Protein 5B5R (pdb70)

Structure (mmCIF, N/CA/C/O backbone):
data_5B5R
#
_entry.id   5B5R
#
_cell.length_a   43.453
_cell.length_b   103.414
_cell.length_c   49.625
_cell.angle_alpha   90.00
_cell.angle_beta   110.57
_cell.angle_gamma   90.00
#
_symmetry.space_group_name_H-M   'P 1 21 1'
#
loop_
_entity.id
_entity.type
_entity.pdbx_description
1 polymer Gasdermin-A3
2 water water
#
loop_
_atom_site.group_PDB
_atom_site.id
_atom_site.type_symbol
_atom_site.label_atom_id
_atom_site.label_alt_id
_atom_site.label_comp_id
_atom_site.label_asym_id
_atom_site.label_entity_id
_atom_site.label_seq_id
_atom_site.pdbx_PDB_ins_code
_atom_site.Cartn_x
_atom_site.Cartn_y
_atom_site.Cartn_z
_atom_site.occupancy
_atom_site.B_iso_or_equiv
_atom_site.auth_seq_id
_atom_site.auth_comp_id
_atom_site.auth_asym_id
_atom_site.auth_atom_id
_atom_site.pdbx_PDB_model_num
ATOM 1 N N . PRO A 1 4 ? 8.174 9.036 4.573 1.00 46.19 0 PRO A N 1
ATOM 2 C CA . PRO A 1 4 ? 9.384 9.438 3.847 1.00 47.61 0 PRO A CA 1
ATOM 3 C C . PRO A 1 4 ? 9.538 8.692 2.527 1.00 55.81 0 PRO A C 1
ATOM 4 O O . PRO A 1 4 ? 9.750 7.477 2.536 1.00 52.98 0 PRO A O 1
ATOM 16 N N . PRO A 1 6 ? 11.760 8.089 -0.776 1.00 37.47 2 PRO A N 1
ATOM 17 C CA . PRO A 1 6 ? 13.130 8.194 -1.295 1.00 36.49 2 PRO A CA 1
ATOM 18 C C . PRO A 1 6 ? 13.280 9.151 -2.482 1.00 28.52 2 PRO A C 1
ATOM 19 O O . PRO A 1 6 ? 14.014 10.142 -2.381 1.00 26.98 2 PRO A O 1
ATOM 23 N N . VAL A 1 7 ? 12.589 8.863 -3.583 1.00 22.37 3 VAL A N 1
ATOM 24 C CA . VAL A 1 7 ? 12.763 9.626 -4.819 1.00 22.00 3 VAL A CA 1
ATOM 25 C C . VAL A 1 7 ? 12.273 11.082 -4.681 1.00 17.14 3 VAL A C 1
ATOM 26 O O . VAL A 1 7 ? 12.926 12.020 -5.163 1.00 17.90 3 VAL A O 1
ATOM 30 N N . PHE A 1 8 ? 11.136 11.266 -4.012 1.00 19.45 4 PHE A N 1
ATOM 31 C CA . PHE A 1 8 ? 10.584 12.601 -3.787 1.00 16.19 4 PHE A CA 1
ATOM 32 C C . PHE A 1 8 ? 11.551 13.451 -2.962 1.00 18.23 4 PHE A C 1
ATOM 33 O O . PHE A 1 8 ? 11.823 14.611 -3.306 1.00 14.80 4 PHE A O 1
ATOM 41 N N . GLU A 1 9 ? 12.080 12.867 -1.887 1.00 15.82 5 GLU A N 1
ATOM 42 C CA . GLU A 1 9 ? 13.051 13.559 -1.045 1.00 16.97 5 GLU A CA 1
ATOM 43 C C . GLU A 1 9 ? 14.319 13.892 -1.824 1.00 13.06 5 GLU A C 1
ATOM 44 O O . GLU A 1 9 ? 14.896 14.973 -1.653 1.00 13.58 5 GLU A O 1
ATOM 50 N N . ASP A 1 10 ? 14.756 12.969 -2.680 1.00 12.46 6 ASP A N 1
ATOM 51 C CA . ASP A 1 10 ? 15.911 13.252 -3.530 1.00 13.78 6 ASP A CA 1
ATOM 52 C C . ASP A 1 10 ? 15.658 14.496 -4.383 1.00 10.80 6 ASP A C 1
ATOM 53 O O . ASP A 1 10 ? 16.483 15.446 -4.421 1.00 8.87 6 ASP A O 1
ATOM 58 N N . VAL A 1 11 ? 14.501 14.496 -5.045 1.00 7.31 7 VAL A N 1
ATOM 59 C CA . VAL A 1 11 ? 14.137 15.622 -5.906 1.00 11.06 7 VAL A CA 1
ATOM 60 C C . VAL A 1 11 ? 14.093 16.941 -5.138 1.00 7.43 7 VAL A C 1
ATOM 61 O O . VAL A 1 11 ? 14.669 17.937 -5.580 1.00 10.12 7 VAL A O 1
ATOM 65 N N . THR A 1 12 ? 13.418 16.956 -3.992 1.00 9.95 8 THR A N 1
ATOM 66 C CA . THR A 1 12 ? 13.210 18.219 -3.291 1.00 9.23 8 THR A CA 1
ATOM 67 C C . THR A 1 12 ? 14.488 18.736 -2.636 1.00 8.47 8 THR A C 1
ATOM 68 O O . THR A 1 12 ? 14.709 19.947 -2.588 1.00 6.40 8 THR A O 1
ATOM 72 N N . ARG A 1 13 ? 15.328 17.834 -2.127 1.00 7.91 9 ARG A N 1
ATOM 73 C CA . ARG A 1 13 ? 16.621 18.270 -1.584 1.00 12.29 9 ARG A CA 1
ATOM 74 C C . ARG A 1 13 ? 17.525 18.854 -2.671 1.00 10.14 9 ARG A C 1
ATOM 75 O O . ARG A 1 13 ? 18.187 19.903 -2.461 1.00 9.26 9 ARG A O 1
ATOM 83 N N . ALA A 1 14 ? 17.547 18.194 -3.832 1.00 6.84 10 ALA A N 1
ATOM 84 C CA . ALA A 1 14 ? 18.336 18.724 -4.948 1.00 7.22 10 ALA A CA 1
ATOM 85 C C . ALA A 1 14 ? 17.808 20.101 -5.373 1.00 10.89 10 ALA A C 1
ATOM 86 O O . ALA A 1 14 ? 18.574 21.058 -5.595 1.00 9.48 10 ALA A O 1
ATOM 88 N N . LEU A 1 15 ? 16.484 20.188 -5.450 1.00 8.19 11 LEU A N 1
ATOM 89 C CA . LEU A 1 15 ? 15.773 21.409 -5.802 1.00 10.80 11 LEU A CA 1
ATOM 90 C C . LEU A 1 15 ? 16.135 22.559 -4.871 1.00 11.52 11 LEU A C 1
ATOM 91 O O . LEU A 1 15 ? 16.375 23.686 -5.314 1.00 11.21 11 LEU A O 1
ATOM 96 N N . VAL A 1 16 ? 16.167 22.272 -3.576 1.00 4.58 12 VAL A N 1
ATOM 97 C CA . VAL A 1 16 ? 16.480 23.305 -2.610 1.00 9.11 12 VAL A CA 1
ATOM 98 C C . VAL A 1 16 ? 17.926 23.744 -2.756 1.00 12.56 12 VAL A C 1
ATOM 99 O O . VAL A 1 16 ? 18.221 24.944 -2.696 1.00 14.14 12 VAL A O 1
ATOM 103 N N . ARG A 1 17 ? 18.822 22.781 -2.962 1.00 12.45 13 ARG A N 1
ATOM 104 C CA . ARG A 1 17 ? 20.220 23.133 -3.186 1.00 14.01 13 ARG A CA 1
ATOM 105 C C . ARG A 1 17 ? 20.367 24.072 -4.379 1.00 17.61 13 ARG A C 1
ATOM 106 O O . ARG A 1 17 ? 21.136 25.030 -4.327 1.00 18.13 13 ARG A O 1
ATOM 114 N N . GLU A 1 18 ? 19.626 23.808 -5.451 1.00 14.74 14 GLU A N 1
ATOM 115 C CA . GLU A 1 18 ? 19.743 24.654 -6.638 1.00 15.77 14 GLU A CA 1
ATOM 116 C C . GLU A 1 18 ? 19.108 26.039 -6.455 1.00 19.17 14 GLU A C 1
ATOM 117 O O . GLU A 1 18 ? 19.718 27.052 -6.802 1.00 17.97 14 GLU A O 1
ATOM 123 N N . LEU A 1 19 ? 17.894 26.079 -5.907 1.00 12.65 15 LEU A N 1
ATOM 124 C CA . LEU A 1 19 ? 17.116 27.317 -5.835 1.00 12.65 15 LEU A CA 1
ATOM 125 C C . LEU A 1 19 ? 17.581 28.295 -4.762 1.00 22.18 15 LEU A C 1
ATOM 126 O O . LEU A 1 19 ? 17.510 29.508 -4.945 1.00 15.79 15 LEU A O 1
ATOM 131 N N . ASN A 1 20 ? 18.017 27.762 -3.627 1.00 15.87 16 ASN A N 1
ATOM 132 C CA . ASN A 1 20 ? 18.385 28.594 -2.491 1.00 15.79 16 ASN A CA 1
ATOM 133 C C . ASN A 1 20 ? 19.652 28.064 -1.845 1.00 19.20 16 ASN A C 1
ATOM 134 O O . ASN A 1 20 ? 19.615 27.559 -0.719 1.00 20.57 16 ASN A O 1
ATOM 139 N N . PRO A 1 21 ? 20.785 28.165 -2.562 1.00 28.63 17 PRO A N 1
ATOM 140 C CA . PRO A 1 21 ? 22.029 27.569 -2.067 1.00 23.93 17 PRO A CA 1
ATOM 141 C C . PRO A 1 21 ? 22.492 28.245 -0.777 1.00 39.36 17 PRO A C 1
ATOM 142 O O . PRO A 1 21 ? 22.554 29.476 -0.709 1.00 36.16 17 PRO A O 1
ATOM 146 N N . ARG A 1 22 ? 22.790 27.428 0.232 1.00 35.80 18 ARG A N 1
ATOM 147 C CA . ARG A 1 22 ? 23.144 27.893 1.573 1.00 49.41 18 ARG A CA 1
ATOM 148 C C . ARG A 1 22 ? 22.077 28.825 2.150 1.00 41.06 18 ARG A C 1
ATOM 149 O O . ARG A 1 22 ? 22.390 29.832 2.784 1.00 56.30 18 ARG A O 1
ATOM 157 N N . GLY A 1 23 ? 20.815 28.478 1.922 1.00 34.80 19 GLY A N 1
ATOM 158 C CA . GLY A 1 23 ? 19.704 29.239 2.463 1.00 31.43 19 GLY A CA 1
ATOM 159 C C . GLY A 1 23 ? 18.901 28.398 3.436 1.00 34.58 19 GLY A C 1
ATOM 160 O O . GLY A 1 23 ? 19.287 27.273 3.748 1.00 29.47 19 GLY A O 1
ATOM 161 N N . ASP A 1 24 ? 17.779 28.936 3.909 1.00 24.77 20 ASP A N 1
ATOM 162 C CA . ASP A 1 24 ? 16.952 28.237 4.890 1.00 26.72 20 ASP A CA 1
ATOM 163 C C . ASP A 1 24 ? 15.670 27.643 4.291 1.00 26.26 20 ASP A C 1
ATOM 164 O O . ASP A 1 24 ? 14.756 27.263 5.022 1.00 29.27 20 ASP A O 1
ATOM 169 N N . LEU A 1 25 ? 15.610 27.556 2.965 1.00 15.23 21 LEU A N 1
ATOM 170 C CA . LEU A 1 25 ? 14.477 26.934 2.289 1.00 12.27 21 LEU A CA 1
ATOM 171 C C . LEU A 1 25 ? 14.394 25.451 2.659 1.00 7.32 21 LEU A C 1
ATOM 172 O O . LEU A 1 25 ? 15.364 24.712 2.509 1.00 13.98 21 LEU A O 1
ATOM 177 N N . THR A 1 26 ? 13.243 25.025 3.161 1.00 5.78 22 THR A N 1
ATOM 178 C CA . THR A 1 26 ? 13.076 23.653 3.648 1.00 7.18 22 THR A CA 1
ATOM 179 C C . THR A 1 26 ? 12.543 22.719 2.568 1.00 7.89 22 THR A C 1
ATOM 180 O O . THR A 1 26 ? 11.467 22.948 2.023 1.00 8.32 22 THR A O 1
ATOM 184 N N . PRO A 1 27 ? 13.293 21.651 2.262 1.00 10.52 23 PRO A N 1
ATOM 185 C CA . PRO A 1 27 ? 12.775 20.652 1.323 1.00 9.44 23 PRO A CA 1
ATOM 186 C C . PRO A 1 27 ? 11.740 19.758 2.001 1.00 16.41 23 PRO A C 1
ATOM 187 O O . PRO A 1 27 ? 11.904 19.386 3.165 1.00 13.78 23 PRO A O 1
ATOM 191 N N . LEU A 1 28 ? 10.673 19.430 1.286 1.00 10.15 24 LEU A N 1
ATOM 192 C CA . LEU A 1 28 ? 9.644 18.547 1.826 1.00 15.30 24 LEU A CA 1
ATOM 193 C C . LEU A 1 28 ? 10.021 17.093 1.546 1.00 21.76 24 LEU A C 1
ATOM 194 O O . LEU A 1 28 ? 10.308 16.732 0.405 1.00 17.20 24 LEU A O 1
ATOM 199 N N . ASP A 1 29 ? 10.032 16.261 2.583 1.00 22.24 25 ASP A N 1
ATOM 200 C CA . ASP A 1 29 ? 10.535 14.891 2.458 1.00 23.58 25 ASP A CA 1
ATOM 201 C C . ASP A 1 29 ? 9.480 13.907 1.951 1.00 21.62 25 ASP A C 1
ATOM 202 O O . ASP A 1 29 ? 9.810 12.795 1.538 1.00 23.86 25 ASP A O 1
ATOM 207 N N . SER A 1 30 ? 8.216 14.318 1.978 1.00 22.83 26 SER A N 1
ATOM 208 C CA . SER A 1 30 ? 7.119 13.474 1.513 1.00 23.11 26 SER A CA 1
ATOM 209 C C . SER A 1 30 ? 5.944 14.329 1.051 1.00 26.36 26 SER A C 1
ATOM 210 O O . SER A 1 30 ? 5.753 15.437 1.538 1.00 22.20 26 SER A O 1
ATOM 213 N N . LEU A 1 31 ? 5.150 13.819 0.115 1.00 19.17 27 LEU A N 1
ATOM 214 C CA . LEU A 1 31 ? 4.044 14.612 -0.405 1.00 18.83 27 LEU A CA 1
ATOM 215 C C . LEU A 1 31 ? 2.671 14.218 0.153 1.00 21.27 27 LEU A C 1
ATOM 216 O O . LEU A 1 31 ? 1.663 14.791 -0.260 1.00 23.40 27 LEU A O 1
ATOM 221 N N . ILE A 1 32 ? 2.623 13.257 1.076 1.00 18.75 28 ILE A N 1
ATOM 222 C CA . ILE A 1 32 ? 1.335 12.755 1.578 1.00 30.92 28 ILE A CA 1
ATOM 223 C C . ILE A 1 32 ? 0.477 13.846 2.206 1.00 27.95 28 ILE A C 1
ATOM 224 O O . ILE A 1 32 ? -0.751 13.759 2.209 1.00 37.57 28 ILE A O 1
ATOM 229 N N . ASP A 1 33 ? 1.128 14.873 2.734 1.00 23.18 29 ASP A N 1
ATOM 230 C CA . ASP A 1 33 ? 0.419 15.947 3.409 1.00 28.10 29 ASP A CA 1
ATOM 231 C C . ASP A 1 33 ? 0.874 17.328 2.938 1.00 20.01 29 ASP A C 1
ATOM 232 O O . ASP A 1 33 ? 0.913 18.268 3.730 1.00 12.95 29 ASP A O 1
ATOM 237 N N . PHE A 1 34 ? 1.197 17.455 1.652 1.00 17.30 30 PHE A N 1
ATOM 238 C CA . PHE A 1 34 ? 1.842 18.669 1.152 1.00 16.85 30 PHE A CA 1
ATOM 239 C C . PHE A 1 34 ? 0.941 19.889 1.316 1.00 20.45 30 PHE A C 1
ATOM 240 O O . PHE A 1 34 ? 1.427 21.016 1.433 1.00 16.54 30 PHE A O 1
ATOM 248 N N . LYS A 1 35 ? -0.370 19.659 1.347 1.00 15.16 31 LYS A N 1
ATOM 249 C CA . LYS A 1 35 ? -1.331 20.751 1.481 1.00 21.60 31 LYS A CA 1
ATOM 250 C C . LYS A 1 35 ? -1.178 21.487 2.809 1.00 14.85 31 LYS A C 1
ATOM 251 O O . LYS A 1 35 ? -1.611 22.630 2.949 1.00 16.19 31 LYS A O 1
ATOM 257 N N . HIS A 1 36 ? -0.546 20.841 3.779 1.00 12.21 32 HIS A N 1
ATOM 258 C CA . HIS A 1 36 ? -0.323 21.484 5.069 1.00 12.30 32 HIS A CA 1
ATOM 259 C C . HIS A 1 36 ? 1.025 22.202 5.139 1.00 13.04 32 HIS A C 1
ATOM 260 O O . HIS A 1 36 ? 1.482 22.584 6.219 1.00 10.00 32 HIS A O 1
ATOM 267 N N . PHE A 1 37 ? 1.650 22.401 3.983 1.00 12.04 33 PHE A N 1
ATOM 268 C CA . PHE A 1 37 ? 2.887 23.174 3.924 1.00 12.91 33 PHE A CA 1
ATOM 269 C C . PHE A 1 37 ? 2.759 24.293 2.904 1.00 9.02 33 PHE A C 1
ATOM 270 O O . PHE A 1 37 ? 3.753 24.802 2.377 1.00 11.40 33 PHE A O 1
ATOM 278 N N . ARG A 1 38 ? 1.511 24.674 2.649 1.00 8.91 34 ARG A N 1
ATOM 279 C CA . ARG A 1 38 ? 1.178 25.831 1.821 1.00 12.04 34 ARG A CA 1
ATOM 280 C C . ARG A 1 38 ? 1.290 27.120 2.632 1.00 10.27 34 ARG A C 1
ATOM 281 O O . ARG A 1 38 ? 1.312 27.076 3.861 1.00 10.16 34 ARG A O 1
ATOM 289 N N . PRO A 1 39 ? 1.361 28.276 1.949 1.00 8.91 35 PRO A N 1
ATOM 290 C CA . PRO A 1 39 ? 1.412 29.555 2.668 1.00 11.58 35 PRO A CA 1
ATOM 291 C C . PRO A 1 39 ? 0.290 29.729 3.693 1.00 10.74 35 PRO A C 1
ATOM 292 O O . PRO A 1 39 ? -0.821 29.254 3.457 1.00 13.61 35 PRO A O 1
ATOM 296 N N . PHE A 1 40 ? 0.624 30.381 4.808 1.00 6.96 36 PHE A N 1
ATOM 297 C CA . PHE A 1 40 ? -0.239 30.626 5.974 1.00 9.56 36 PHE A CA 1
ATOM 298 C C . PHE A 1 40 ? -0.387 29.424 6.919 1.00 7.81 36 PHE A C 1
ATOM 299 O O . PHE A 1 40 ? -0.823 29.596 8.059 1.00 10.92 36 PHE A O 1
ATOM 307 N N . CYS A 1 41 ? -0.012 28.228 6.466 1.00 10.68 37 CYS A N 1
ATOM 308 C CA . CYS A 1 41 ? -0.047 27.043 7.319 1.00 12.45 37 CYS A CA 1
ATOM 309 C C . CYS A 1 41 ? 0.901 27.200 8.499 1.00 11.70 37 CYS A C 1
ATOM 310 O O . CYS A 1 41 ? 1.976 27.793 8.368 1.00 8.03 37 CYS A O 1
ATOM 313 N N . LEU A 1 42 ? 0.484 26.675 9.648 1.00 7.90 38 LEU A N 1
ATOM 314 C CA . LEU A 1 42 ? 1.312 26.651 10.845 1.00 6.52 38 LEU A CA 1
ATOM 315 C C . LEU A 1 42 ? 2.008 25.305 10.976 1.00 5.26 38 LEU A C 1
ATOM 316 O O . LEU A 1 42 ? 1.374 24.262 10.831 1.00 6.94 38 LEU A O 1
ATOM 321 N N . VAL A 1 43 ? 3.309 25.336 11.248 1.00 6.35 39 VAL A N 1
ATOM 322 C CA . VAL A 1 43 ? 4.082 24.114 11.438 1.00 4.52 39 VAL A CA 1
ATOM 323 C C . VAL A 1 43 ? 4.904 24.186 12.723 1.00 7.37 39 VAL A C 1
ATOM 324 O O . VAL A 1 43 ? 5.211 25.279 13.224 1.00 5.86 39 VAL A O 1
ATOM 328 N N . LEU A 1 44 ? 5.254 23.016 13.254 1.00 6.73 40 LEU A N 1
ATOM 329 C CA . LEU A 1 44 ? 6.070 22.928 14.462 1.00 10.55 40 LEU A CA 1
ATOM 330 C 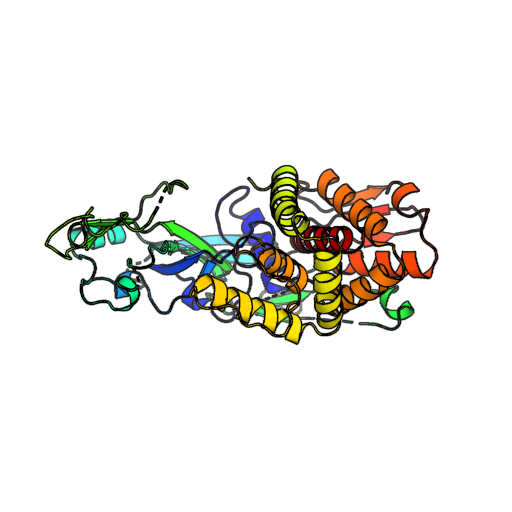C . LEU A 1 44 ? 7.444 22.377 14.110 1.00 11.36 40 LEU A C 1
ATOM 331 O O . LEU A 1 44 ? 7.558 21.562 13.215 1.00 7.17 40 LEU A O 1
ATOM 336 N N . ARG A 1 45 ? 8.486 22.812 14.805 1.00 9.40 41 ARG A N 1
ATOM 337 C CA . ARG A 1 45 ? 9.801 22.216 14.592 1.00 14.27 41 ARG A CA 1
ATOM 338 C C . ARG A 1 45 ? 9.789 20.749 15.018 1.00 13.49 41 ARG A C 1
ATOM 339 O O . ARG A 1 45 ? 9.289 20.405 16.091 1.00 10.42 41 ARG A O 1
ATOM 347 N N . LYS A 1 46 ? 10.327 19.882 14.169 1.00 11.28 42 LYS A N 1
ATOM 348 C CA . LYS A 1 46 ? 10.423 18.462 14.492 1.00 13.20 42 LYS A CA 1
ATOM 349 C C . LYS A 1 46 ? 11.479 18.243 15.572 1.00 11.31 42 LYS A C 1
ATOM 350 O O . LYS A 1 46 ? 12.593 18.757 15.476 1.00 11.10 42 LYS A O 1
ATOM 356 N N . ARG A 1 47 ? 11.123 17.487 16.603 1.00 15.69 43 ARG A N 1
ATOM 357 C CA . ARG A 1 47 ? 12.041 17.232 17.708 1.00 21.47 43 ARG A CA 1
ATOM 358 C C . ARG A 1 47 ? 13.272 16.452 17.240 1.00 16.34 43 ARG A C 1
ATOM 359 O O . ARG A 1 47 ? 13.149 15.443 16.545 1.00 18.16 43 ARG A O 1
ATOM 367 N N . LYS A 1 48 ? 14.450 16.940 17.622 1.00 12.79 44 LYS A N 1
ATOM 368 C CA . LYS A 1 48 ? 15.734 16.324 17.272 1.00 13.57 44 LYS A CA 1
ATOM 369 C C . LYS A 1 48 ? 15.944 16.247 15.766 1.00 19.22 44 LYS A C 1
ATOM 370 O O . LYS A 1 48 ? 16.639 15.359 15.281 1.00 18.47 44 LYS A O 1
ATOM 376 N N . SER A 1 49 ? 15.356 17.184 15.032 1.00 17.05 45 SER A N 1
ATOM 377 C CA . SER A 1 49 ? 15.513 17.212 13.588 1.00 17.82 45 SER A CA 1
ATOM 378 C C . SER A 1 49 ? 16.866 17.799 13.215 1.00 20.16 45 SER A C 1
ATOM 379 O O . SER A 1 49 ? 17.532 18.444 14.026 1.00 14.38 45 SER A O 1
ATOM 382 N N . THR A 1 50 ? 17.257 17.584 11.969 1.00 11.84 46 THR A N 1
ATOM 383 C CA . THR A 1 50 ? 18.561 18.005 11.505 1.00 10.08 46 THR A CA 1
ATOM 384 C C . THR A 1 50 ? 18.470 18.501 10.070 1.00 10.06 46 THR A C 1
ATOM 385 O O . THR A 1 50 ? 17.583 18.089 9.318 1.00 9.91 46 THR A O 1
ATOM 389 N N . LEU A 1 51 ? 19.398 19.370 9.690 1.00 6.14 47 LEU A N 1
ATOM 390 C CA . LEU A 1 51 ? 19.456 19.886 8.331 1.00 10.56 47 LEU A CA 1
ATOM 391 C C . LEU A 1 51 ? 19.915 18.827 7.345 1.00 14.03 47 LEU A C 1
ATOM 392 O O . LEU A 1 51 ? 19.677 18.947 6.146 1.00 11.15 47 LEU A O 1
ATOM 397 N N . PHE A 1 52 ? 20.572 17.789 7.854 1.00 10.39 48 PHE A N 1
ATOM 398 C CA . PHE A 1 52 ? 21.343 16.891 6.996 1.00 12.53 48 PHE A CA 1
ATOM 399 C C . PHE A 1 52 ? 20.547 15.701 6.447 1.00 12.70 48 PHE A C 1
ATOM 400 O O . PHE A 1 52 ? 21.009 15.015 5.537 1.00 12.25 48 PHE A O 1
ATOM 408 N N . TRP A 1 53 ? 19.359 15.466 6.998 1.00 9.00 49 TRP A N 1
ATOM 409 C CA . TRP A 1 53 ? 18.418 14.488 6.453 1.00 11.37 49 TRP A CA 1
ATOM 410 C C . TRP A 1 53 ? 17.054 14.692 7.098 1.00 13.89 49 TRP A C 1
ATOM 411 O O . TRP A 1 53 ? 16.954 15.298 8.165 1.00 8.71 49 TRP A O 1
ATOM 422 N N . GLY A 1 54 ? 16.012 14.181 6.442 1.00 12.02 50 GLY A N 1
ATOM 423 C CA . GLY A 1 54 ? 14.693 14.083 7.036 1.00 14.49 50 GLY A CA 1
ATOM 424 C C . GLY A 1 54 ? 13.898 15.373 7.072 1.00 16.31 50 GLY A C 1
ATOM 425 O O . G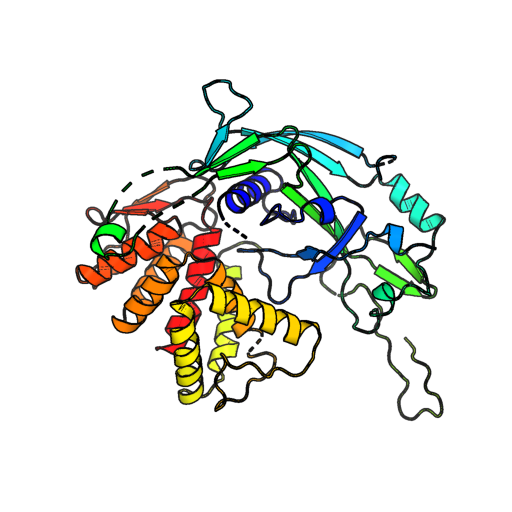LY A 1 54 ? 14.302 16.396 6.511 1.00 9.56 50 GLY A O 1
ATOM 426 N N . ALA A 1 55 ? 12.753 15.314 7.742 1.00 13.90 51 ALA A N 1
ATOM 427 C CA . ALA A 1 55 ? 11.879 16.470 7.881 1.00 16.25 51 ALA A CA 1
ATOM 428 C C . ALA A 1 55 ? 12.425 17.448 8.910 1.00 14.02 51 ALA A C 1
ATOM 429 O O . ALA A 1 55 ? 13.126 17.056 9.842 1.00 14.60 51 ALA A O 1
ATOM 431 N N . ARG A 1 56 ? 12.092 18.722 8.746 1.00 8.83 52 ARG A N 1
ATOM 432 C CA A ARG A 1 56 ? 12.555 19.759 9.658 0.50 12.19 52 ARG A CA 1
ATOM 433 C CA B ARG A 1 56 ? 12.555 19.751 9.671 0.50 12.18 52 ARG A CA 1
ATOM 434 C C . ARG A 1 56 ? 11.388 20.346 10.449 1.00 12.25 52 ARG A C 1
ATOM 435 O O . ARG A 1 56 ? 11.561 20.839 11.566 1.00 11.47 52 ARG A O 1
ATOM 450 N N . TYR A 1 57 ? 10.201 20.294 9.850 1.00 9.87 53 TYR A N 1
ATOM 451 C CA . TYR A 1 57 ? 8.979 20.761 10.492 1.00 9.32 53 TYR A CA 1
ATOM 452 C C . TYR A 1 57 ? 7.879 19.729 10.278 1.00 9.02 53 TYR A C 1
ATOM 453 O O . TYR A 1 57 ? 7.953 18.919 9.352 1.00 11.12 53 TYR A O 1
ATOM 462 N N . VAL A 1 58 ? 6.874 19.758 11.151 1.00 9.94 54 VAL A N 1
ATOM 463 C CA . VAL A 1 58 ? 5.730 18.858 11.076 1.00 11.62 54 VAL A CA 1
ATOM 464 C C . VAL A 1 58 ? 4.435 19.664 11.008 1.00 12.17 54 VAL A C 1
ATOM 465 O O . VAL A 1 58 ? 4.360 20.805 11.488 1.00 11.68 54 VAL A O 1
ATOM 469 N N . ARG A 1 59 ? 3.423 19.056 10.398 1.00 10.17 55 ARG A N 1
ATOM 470 C CA . ARG A 1 59 ? 2.151 19.713 10.134 1.00 11.17 55 ARG A CA 1
ATOM 471 C C . ARG A 1 59 ? 1.350 19.962 11.401 1.00 12.66 55 ARG A C 1
ATOM 472 O O . ARG A 1 59 ? 1.575 19.326 12.434 1.00 12.67 55 ARG A O 1
ATOM 480 N N . THR A 1 60 ? 0.425 20.909 11.310 1.00 10.30 56 THR A N 1
ATOM 481 C CA . THR A 1 60 ? -0.638 21.070 12.294 1.00 14.86 56 THR A CA 1
ATOM 482 C C . THR A 1 60 ? -1.959 21.143 11.531 1.00 19.40 56 THR A C 1
ATOM 483 O O . THR A 1 60 ? -1.967 21.158 10.301 1.00 19.35 56 THR A O 1
ATOM 487 N N . ASP A 1 61 ? -3.072 21.195 12.254 1.00 14.47 57 ASP A N 1
ATOM 488 C CA . ASP A 1 61 ? -4.372 21.277 11.613 1.00 22.73 57 ASP A CA 1
ATOM 489 C C . ASP A 1 61 ? -4.762 22.718 11.292 1.00 21.45 57 ASP A C 1
ATOM 490 O O . ASP A 1 61 ? -5.846 22.963 10.771 1.00 19.37 57 ASP A O 1
ATOM 495 N N . TYR A 1 62 ? -3.878 23.667 11.587 1.00 15.18 58 TYR A N 1
ATOM 496 C CA . TYR A 1 62 ? -4.259 25.074 11.523 1.00 18.56 58 TYR A CA 1
ATOM 497 C C . TYR A 1 62 ? -3.385 25.958 10.636 1.00 16.41 58 TYR A C 1
ATOM 498 O O . TYR A 1 62 ? -2.204 25.691 10.426 1.00 12.10 58 TYR A O 1
ATOM 507 N N . THR A 1 63 ? -4.003 27.017 10.120 1.00 17.16 59 THR A N 1
ATOM 508 C CA . THR A 1 63 ? -3.291 28.098 9.454 1.00 19.14 59 THR A CA 1
ATOM 509 C C . THR A 1 63 ? -3.258 29.314 10.370 1.00 16.91 59 THR A C 1
ATOM 510 O O . THR A 1 63 ? -3.914 29.327 11.418 1.00 13.86 59 THR A O 1
ATOM 514 N N . LEU A 1 64 ? -2.504 30.336 9.975 1.00 14.18 60 LEU A N 1
ATOM 515 C CA . LEU A 1 64 ? -2.471 31.592 10.720 1.00 14.41 60 LEU A CA 1
ATOM 516 C C . LEU A 1 64 ? -3.880 32.177 10.836 1.00 15.07 60 LEU A C 1
ATOM 517 O O . LEU A 1 64 ? -4.291 32.656 11.898 1.00 16.47 60 LEU A O 1
ATOM 522 N N . LEU A 1 65 ? -4.620 32.103 9.735 1.00 17.83 61 LEU A N 1
ATOM 523 C CA . LEU A 1 65 ? -5.962 32.669 9.653 1.00 24.89 61 LEU A CA 1
ATOM 524 C C . LEU A 1 65 ? -6.917 32.023 10.653 1.00 24.13 61 LEU A C 1
ATOM 525 O O . LEU A 1 65 ? -7.838 32.672 11.144 1.00 23.65 61 LEU A O 1
ATOM 530 N N . ASP A 1 66 ? -6.689 30.748 10.957 1.00 21.72 62 ASP A N 1
ATOM 531 C CA . ASP A 1 66 ? -7.507 30.030 11.930 1.00 18.80 62 ASP A CA 1
ATOM 532 C C . ASP A 1 66 ? -7.351 30.610 13.333 1.00 19.51 62 ASP A C 1
ATOM 533 O O . ASP A 1 66 ? -8.235 30.451 14.177 1.00 26.26 62 ASP A O 1
ATOM 538 N N . LEU A 1 67 ? -6.229 31.281 13.583 1.00 19.39 63 LEU A N 1
ATOM 539 C CA . LEU A 1 67 ? -5.932 31.808 14.919 1.00 21.68 63 LEU A CA 1
ATOM 540 C C . LEU A 1 67 ? -6.489 33.209 15.157 1.00 24.52 63 LEU A C 1
ATOM 541 O O . LEU A 1 67 ? -6.454 33.717 16.279 1.00 23.44 63 LEU A O 1
ATOM 546 N N . LEU A 1 68 ? -6.980 33.841 14.100 1.00 21.89 64 LEU A N 1
ATOM 547 C CA . LEU A 1 68 ? -7.386 35.238 14.187 1.00 28.37 64 LEU A CA 1
ATOM 548 C C . LEU A 1 68 ? -8.830 35.385 14.658 1.00 36.08 64 LEU A C 1
ATOM 549 O O . LEU A 1 68 ? -9.659 34.500 14.439 1.00 31.30 64 LEU A O 1
ATOM 554 N N . GLU A 1 69 ? -9.123 36.504 15.313 1.00 37.29 65 GLU A N 1
ATOM 555 C CA . GLU A 1 69 ? -10.487 36.806 15.736 1.00 39.11 65 GLU A CA 1
ATOM 556 C C . GLU A 1 69 ? -11.375 37.100 14.534 1.00 27.26 65 GLU A C 1
ATOM 557 O O . GLU A 1 69 ? -10.884 37.424 13.452 1.00 40.48 65 GLU A O 1
ATOM 563 N N . PHE A 1 85 ? -5.799 32.445 1.789 1.00 55.19 81 PHE A N 1
ATOM 564 C CA . PHE A 1 85 ? -6.108 31.986 0.439 1.00 69.93 81 PHE A CA 1
ATOM 565 C C . PHE A 1 85 ? -5.518 32.894 -0.648 1.00 73.31 81 PHE A C 1
ATOM 566 O O . PHE A 1 85 ? -4.547 33.618 -0.413 1.00 59.57 81 PHE A O 1
ATOM 574 N N . LYS A 1 86 ? -6.126 32.858 -1.830 1.00 74.85 82 LYS A N 1
ATOM 575 C CA . LYS A 1 86 ? -5.520 33.398 -3.050 1.00 65.19 82 LYS A CA 1
ATOM 576 C C . LYS A 1 86 ? -5.285 34.910 -3.058 1.00 60.79 82 LYS A C 1
ATOM 577 O O . LYS A 1 86 ? -4.191 35.365 -3.393 1.00 49.04 82 LYS A O 1
ATOM 583 N N . ASN A 1 87 ? -6.307 35.683 -2.698 1.00 69.35 83 ASN A N 1
ATOM 584 C CA . ASN A 1 87 ? -6.247 37.147 -2.783 1.00 66.28 83 ASN A CA 1
ATOM 585 C C . ASN A 1 87 ? -5.090 37.783 -2.001 1.00 64.47 83 ASN A C 1
ATOM 586 O O . ASN A 1 87 ? -4.776 38.964 -2.186 1.00 38.80 83 ASN A O 1
ATOM 599 N N . LEU A 1 89 ? -1.972 36.209 -1.858 1.00 22.45 85 LEU A N 1
ATOM 600 C CA . LEU A 1 89 ? -0.756 35.544 -2.309 1.00 20.19 85 LEU A CA 1
ATOM 601 C C . LEU A 1 89 ? -0.260 36.084 -3.649 1.00 22.38 85 LEU A C 1
ATOM 602 O O . LEU A 1 89 ? -1.052 36.409 -4.532 1.00 28.50 85 LEU A O 1
ATOM 607 N N . ASP A 1 90 ? 1.060 36.178 -3.777 1.00 17.10 86 ASP A N 1
ATOM 608 C CA . ASP A 1 90 ? 1.715 36.515 -5.030 1.00 17.98 86 ASP A CA 1
ATOM 609 C C . ASP A 1 90 ? 2.255 35.249 -5.676 1.00 21.80 86 ASP A C 1
ATOM 610 O O . ASP A 1 90 ? 2.862 34.408 -5.002 1.00 16.85 86 ASP A O 1
ATOM 615 N N . VAL A 1 91 ? 2.031 35.116 -6.978 1.00 22.30 87 VAL A N 1
ATOM 616 C CA . VAL A 1 91 ? 2.543 33.982 -7.736 1.00 15.93 87 VAL A CA 1
ATOM 617 C C . VAL A 1 91 ? 3.641 34.441 -8.672 1.00 26.51 87 VAL A C 1
ATOM 618 O O . VAL A 1 91 ? 3.444 35.368 -9.455 1.00 30.32 87 VAL A O 1
ATOM 622 N N . GLN A 1 92 ? 4.798 33.792 -8.594 1.00 23.68 88 GLN A N 1
ATOM 623 C CA . GLN A 1 92 ? 5.894 34.109 -9.499 1.00 29.31 88 GLN A CA 1
ATOM 624 C C . GLN A 1 92 ? 6.456 32.832 -10.113 1.00 32.59 88 GLN A C 1
ATOM 625 O O . GLN A 1 92 ? 6.946 31.960 -9.397 1.00 26.41 88 GLN A O 1
ATOM 631 N N . VAL A 1 93 ? 6.369 32.705 -11.434 1.00 26.16 89 VAL A N 1
ATOM 632 C CA . VAL A 1 93 ? 6.962 31.552 -12.103 1.00 30.40 89 VAL A CA 1
ATOM 633 C C . VAL A 1 93 ? 8.476 31.631 -11.917 1.00 22.30 89 VAL A C 1
ATOM 634 O O . VAL A 1 93 ? 9.050 32.719 -11.944 1.00 26.20 89 VAL A O 1
ATOM 638 N N . GLN A 1 94 ? 9.117 30.490 -11.677 1.00 21.33 90 GLN A N 1
ATOM 639 C CA . GLN A 1 94 ? 10.541 30.504 -11.357 1.00 22.87 90 GLN A CA 1
ATOM 640 C C . GLN A 1 94 ? 11.365 29.679 -12.339 1.00 27.01 90 GLN A C 1
ATOM 641 O O . GLN A 1 94 ? 12.567 29.498 -12.153 1.00 34.77 90 GLN A O 1
ATOM 647 N N . GLY A 1 95 ? 10.714 29.171 -13.377 1.00 27.15 91 GLY A N 1
ATOM 648 C CA . GLY A 1 95 ? 11.418 28.452 -14.417 1.00 22.59 91 GLY A CA 1
ATOM 649 C C . GLY A 1 95 ? 11.779 27.032 -14.043 1.00 17.24 91 GLY A C 1
ATOM 650 O O . GLY A 1 95 ? 11.007 26.335 -13.387 1.00 20.08 91 GLY A O 1
ATOM 651 N N . LEU A 1 96 ? 12.968 26.610 -14.460 1.00 16.56 92 LEU A N 1
ATOM 652 C CA . LEU A 1 96 ? 13.357 25.207 -14.396 1.00 23.00 92 LEU A CA 1
ATOM 653 C C . LEU A 1 96 ? 14.311 24.870 -13.251 1.00 16.58 92 LEU A C 1
ATOM 654 O O . LEU A 1 96 ? 15.118 25.695 -12.829 1.00 18.63 92 LEU A O 1
ATOM 659 N N . VAL A 1 97 ? 14.201 23.640 -12.759 1.00 13.70 93 VAL A N 1
ATOM 660 C CA . VAL A 1 97 ? 15.184 23.078 -11.843 1.00 15.37 93 VAL A CA 1
ATOM 661 C C . VAL A 1 97 ? 15.542 21.681 -12.322 1.00 16.73 93 VAL A C 1
ATOM 662 O O . VAL A 1 97 ? 14.702 20.973 -12.870 1.00 20.83 93 VAL A O 1
ATOM 666 N N . GLU A 1 98 ? 16.790 21.285 -12.113 1.00 16.20 94 GLU A N 1
ATOM 667 C CA . GLU A 1 98 ? 17.240 19.962 -12.517 1.00 19.18 94 GLU A CA 1
ATOM 668 C C . GLU A 1 98 ? 16.948 18.912 -11.442 1.00 26.60 94 GLU A C 1
ATOM 669 O O . GLU A 1 98 ? 17.080 19.183 -10.249 1.00 21.15 94 GLU A O 1
ATOM 675 N N . VAL A 1 99 ? 16.543 17.718 -11.872 1.00 18.56 95 VAL A N 1
ATOM 676 C CA . VAL A 1 99 ? 16.326 16.601 -10.956 1.00 22.72 95 VAL A CA 1
ATOM 677 C C . VAL A 1 99 ? 17.640 15.829 -10.811 1.00 22.71 95 VAL A C 1
ATOM 678 O O . VAL A 1 99 ? 18.531 15.987 -11.643 1.00 14.89 95 VAL A O 1
ATOM 682 N N . PRO A 1 100 ? 17.779 15.014 -9.747 1.00 16.96 96 PRO A N 1
ATOM 683 C CA . PRO A 1 100 ? 19.007 14.221 -9.586 1.00 20.24 96 PRO A CA 1
ATOM 684 C C . PRO A 1 100 ? 19.317 13.374 -10.819 1.00 25.22 96 PRO A C 1
ATOM 685 O O . PRO A 1 100 ? 18.392 12.962 -11.524 1.00 17.74 96 PRO A O 1
ATOM 689 N N . LYS A 1 101 ? 20.599 13.118 -11.068 1.00 26.63 97 LYS A N 1
ATOM 690 C CA . LYS A 1 101 ? 21.025 12.406 -12.274 1.00 40.64 97 LYS A CA 1
ATOM 691 C C . LYS A 1 101 ? 20.460 10.990 -12.352 1.00 36.54 97 LYS A C 1
ATOM 692 O O . LYS A 1 101 ? 20.396 10.401 -13.430 1.00 52.63 97 LYS A O 1
ATOM 698 N N . THR A 1 102 ? 20.047 10.453 -11.209 1.00 34.53 98 THR A N 1
ATOM 699 C CA . THR A 1 102 ? 19.498 9.104 -11.150 1.00 41.58 98 THR A CA 1
ATOM 700 C C . THR A 1 102 ? 17.981 9.097 -11.310 1.00 43.92 98 THR A C 1
ATOM 701 O O . THR A 1 102 ? 17.362 8.037 -11.394 1.00 53.69 98 THR A O 1
ATOM 705 N N . VAL A 1 103 ? 17.388 10.285 -11.354 1.00 33.98 99 VAL A N 1
ATOM 706 C CA . VAL A 1 103 ? 15.941 10.418 -11.448 1.00 31.53 99 VAL A CA 1
ATOM 707 C C . VAL A 1 103 ? 15.540 10.797 -12.866 1.00 27.34 99 VAL A C 1
ATOM 708 O O . VAL A 1 103 ? 16.205 11.606 -13.512 1.00 32.23 99 VAL A O 1
ATOM 712 N N . LYS A 1 104 ? 14.462 10.191 -13.355 1.00 29.05 100 LYS A N 1
ATOM 713 C CA . LYS A 1 104 ? 13.929 10.537 -14.664 1.00 38.04 100 LYS A CA 1
ATOM 714 C C . LYS A 1 104 ? 12.512 11.086 -14.538 1.00 32.42 100 LYS A C 1
ATOM 715 O O . LYS A 1 104 ? 11.701 10.574 -13.747 1.00 37.07 100 LYS A O 1
ATOM 721 N N . VAL A 1 105 ? 12.237 12.130 -15.323 1.00 27.84 101 VAL A N 1
ATOM 722 C CA . VAL A 1 105 ? 10.942 12.808 -15.350 1.00 38.62 101 VAL A CA 1
ATOM 723 C C . VAL A 1 105 ? 10.125 12.429 -16.581 1.00 33.68 101 VAL A C 1
ATOM 724 O O . VAL A 1 105 ? 10.596 12.566 -17.711 1.00 43.56 101 VAL A O 1
ATOM 728 N N . LYS A 1 106 ? 8.899 11.967 -16.357 1.00 44.41 102 LYS A N 1
ATOM 729 C CA . LYS A 1 106 ? 7.969 11.673 -17.442 1.00 35.16 102 LYS A CA 1
ATOM 730 C C . LYS A 1 106 ? 6.716 12.530 -17.325 1.00 39.95 102 LYS A C 1
ATOM 731 O O . LYS A 1 106 ? 6.273 12.865 -16.217 1.00 29.94 102 LYS A O 1
ATOM 737 N N . GLY A 1 107 ? 6.145 12.880 -18.473 1.00 42.33 103 GLY A N 1
ATOM 738 C CA . GLY A 1 107 ? 4.891 13.610 -18.506 1.00 49.14 103 GLY A CA 1
ATOM 739 C C . GLY A 1 107 ? 4.946 14.934 -19.244 1.00 51.75 103 GLY A C 1
ATOM 740 O O . GLY A 1 107 ? 3.909 15.548 -19.491 1.00 51.89 103 GLY A O 1
ATOM 741 N N . THR A 1 108 ? 6.150 15.384 -19.591 1.00 57.82 104 THR A N 1
ATOM 742 C CA . THR A 1 108 ? 6.320 16.688 -20.235 1.00 59.20 104 THR A CA 1
ATOM 743 C C . THR A 1 108 ? 7.337 16.671 -21.377 1.00 58.22 104 THR A C 1
ATOM 744 O O . THR A 1 108 ? 7.867 17.716 -21.753 1.00 63.92 104 THR A O 1
ATOM 748 N N . ALA A 1 109 ? 7.614 15.491 -21.925 1.00 59.86 105 ALA A N 1
ATOM 749 C CA . ALA A 1 109 ? 8.600 15.377 -22.996 1.00 63.90 105 ALA A CA 1
ATOM 750 C C . ALA A 1 109 ? 8.211 14.321 -24.031 1.00 62.78 105 ALA A C 1
ATOM 751 O O . ALA A 1 109 ? 9.032 13.919 -24.857 1.00 65.54 105 ALA A O 1
ATOM 753 N N . GLY A 1 110 ? 6.957 13.880 -23.983 1.00 58.78 106 GLY A N 1
ATOM 754 C CA . GLY A 1 110 ? 6.445 12.898 -24.923 1.00 53.91 106 GLY A CA 1
ATOM 755 C C . GLY A 1 110 ? 6.722 11.470 -24.501 1.00 63.73 106 GLY A C 1
ATOM 756 O O . GLY A 1 110 ? 6.625 11.129 -23.320 1.00 57.33 106 GLY A O 1
ATOM 757 N N . LEU A 1 111 ? 7.062 10.630 -25.475 1.00 70.32 107 LEU A N 1
ATOM 758 C CA . LEU A 1 111 ? 7.520 9.275 -25.196 1.00 71.03 107 LEU A CA 1
ATOM 759 C C . LEU A 1 111 ? 8.886 9.326 -24.526 1.00 72.20 107 LEU A C 1
ATOM 760 O O . LEU A 1 111 ? 9.304 8.379 -23.860 1.00 67.67 107 LEU A O 1
ATOM 765 N N . SER A 1 112 ? 9.574 10.447 -24.715 1.00 72.17 108 SER A N 1
ATOM 766 C CA . SER A 1 112 ? 10.905 10.649 -24.161 1.00 79.56 108 SER A CA 1
ATOM 767 C C . SER A 1 112 ? 10.840 11.142 -22.717 1.00 78.11 108 SER A C 1
ATOM 768 O O . SER A 1 112 ? 9.821 10.988 -22.038 1.00 62.89 108 SER A O 1
ATOM 771 N N . GLN A 1 113 ? 11.932 11.738 -22.251 1.00 76.68 109 GLN A N 1
ATOM 772 C CA . GLN A 1 113 ? 12.005 12.227 -20.880 1.00 67.25 109 GLN A CA 1
ATOM 773 C C . GLN A 1 113 ? 12.682 13.586 -20.795 1.00 61.86 109 GLN A C 1
ATOM 774 O O . GLN A 1 113 ? 13.069 14.173 -21.808 1.00 53.37 109 GLN A O 1
ATOM 780 N N . SER A 1 114 ? 12.818 14.076 -19.569 1.00 47.25 110 SER A N 1
ATOM 781 C CA . SER A 1 114 ? 13.406 15.383 -19.316 1.00 47.06 110 SER A CA 1
ATOM 782 C C . SER A 1 114 ? 14.167 15.369 -17.998 1.00 35.08 110 SER A C 1
ATOM 783 O O . SER A 1 114 ? 13.831 14.619 -17.083 1.00 38.81 110 SER A O 1
ATOM 786 N N . SER A 1 115 ? 15.194 16.199 -17.901 1.00 30.76 111 SER A N 1
ATOM 787 C CA . SER A 1 115 ? 15.989 16.260 -16.684 1.00 32.18 111 SER A CA 1
ATOM 788 C C . SER A 1 115 ? 15.554 17.404 -15.775 1.00 23.57 111 SER A C 1
ATOM 789 O O . SER A 1 115 ? 16.211 17.689 -14.775 1.00 20.62 111 SER A O 1
ATOM 792 N N . THR A 1 116 ? 14.453 18.066 -16.124 1.00 22.93 112 THR A N 1
ATOM 793 C CA . THR A 1 116 ? 14.053 19.278 -15.411 1.00 26.45 112 THR A CA 1
ATOM 794 C C . THR A 1 116 ? 12.577 19.325 -15.028 1.00 24.79 112 THR A C 1
ATOM 795 O O . THR A 1 116 ? 11.735 18.692 -15.663 1.00 21.80 112 THR A O 1
ATOM 799 N N . LEU A 1 117 ? 12.285 20.083 -13.973 1.00 15.73 113 LEU A N 1
ATOM 800 C CA . LEU A 1 117 ? 10.921 20.377 -13.557 1.00 21.56 113 LEU A CA 1
ATOM 801 C C . LEU A 1 117 ? 10.677 21.864 -13.687 1.00 17.15 113 LEU A C 1
ATOM 802 O O . LEU A 1 117 ? 11.581 22.664 -13.458 1.00 18.74 113 LEU A O 1
ATOM 807 N N . GLU A 1 118 ? 9.450 22.236 -14.023 1.00 16.88 114 GLU A N 1
ATOM 808 C CA . GLU A 1 118 ? 9.056 23.637 -14.015 1.00 20.83 114 GLU A CA 1
ATOM 809 C C . GLU A 1 118 ? 8.407 23.959 -12.669 1.00 15.91 114 GLU A C 1
ATOM 810 O O . GLU A 1 118 ? 7.455 23.294 -12.249 1.00 16.51 114 GLU A O 1
ATOM 816 N N . VAL A 1 119 ? 8.931 24.960 -11.979 1.00 12.59 115 VAL A N 1
ATOM 817 C CA . VAL A 1 119 ? 8.393 25.306 -10.671 1.00 9.65 115 VAL A CA 1
ATOM 818 C C . VAL A 1 119 ? 7.956 26.761 -10.595 1.00 17.17 115 VAL A C 1
ATOM 819 O O . VAL A 1 119 ? 8.390 27.616 -11.381 1.00 14.77 115 VAL A O 1
ATOM 823 N N . GLN A 1 120 ? 7.105 27.042 -9.619 1.00 12.62 116 GLN A N 1
ATOM 824 C CA . GLN A 1 120 ? 6.717 28.412 -9.355 1.00 12.70 116 GLN A CA 1
ATOM 825 C C . GLN A 1 120 ? 6.593 28.621 -7.864 1.00 10.28 116 GLN A C 1
ATOM 826 O O . GLN A 1 120 ? 6.482 27.672 -7.104 1.00 15.71 116 GLN A O 1
ATOM 832 N N . THR A 1 121 ? 6.616 29.871 -7.444 1.00 13.33 117 THR A N 1
ATOM 833 C CA . THR A 1 121 ? 6.578 30.180 -6.029 1.00 17.00 117 THR A CA 1
ATOM 834 C C . THR A 1 121 ? 5.316 30.950 -5.668 1.00 15.34 117 THR A C 1
ATOM 835 O O . THR A 1 121 ? 4.918 31.878 -6.380 1.00 21.34 117 THR A O 1
ATOM 839 N N . LEU A 1 122 ? 4.670 30.533 -4.581 1.00 12.96 118 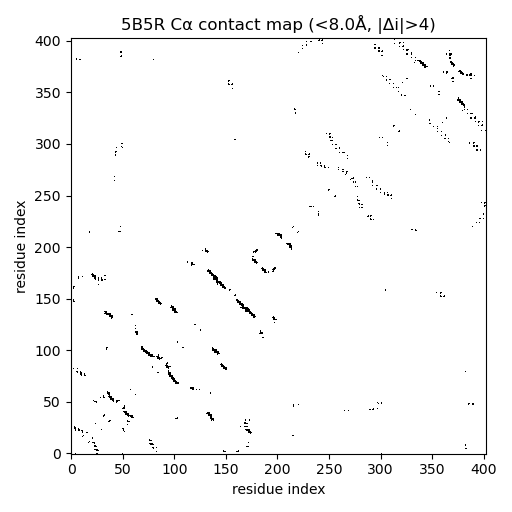LEU A N 1
ATOM 840 C CA . LEU A 1 122 ? 3.562 31.286 -3.999 1.00 18.00 118 LEU A CA 1
ATOM 841 C C . LEU A 1 122 ? 4.029 31.895 -2.684 1.00 23.79 118 LEU A C 1
ATOM 842 O O . LEU A 1 122 ? 4.561 31.189 -1.826 1.00 15.03 118 LEU A O 1
ATOM 847 N N . SER A 1 123 ? 3.830 33.199 -2.523 1.00 13.85 119 SER A N 1
ATOM 848 C CA . SER A 1 123 ? 4.337 33.902 -1.348 1.00 15.63 119 SER A CA 1
ATOM 849 C C . SER A 1 123 ? 3.267 34.781 -0.718 1.00 19.51 119 SER A C 1
ATOM 850 O O . SER A 1 123 ? 2.426 35.338 -1.416 1.00 16.34 119 SER A O 1
ATOM 853 N N . VAL A 1 124 ? 3.298 34.916 0.601 1.00 14.93 120 VAL A N 1
ATOM 854 C CA . VAL A 1 124 ? 2.388 35.844 1.262 1.00 11.77 120 VAL A CA 1
ATOM 855 C C . VAL A 1 124 ? 2.657 37.262 0.756 1.00 14.34 120 VAL A C 1
ATOM 856 O O . VAL A 1 124 ? 3.805 37.692 0.678 1.00 13.12 120 VAL A O 1
ATOM 860 N N . ALA A 1 125 ? 1.601 37.971 0.374 1.00 11.50 121 ALA A N 1
ATOM 861 C CA . ALA A 1 125 ? 1.742 39.371 -0.009 1.00 14.61 121 ALA A CA 1
ATOM 862 C C . ALA A 1 125 ? 2.076 40.206 1.226 1.00 14.20 121 ALA A C 1
ATOM 863 O O . ALA A 1 125 ? 1.413 40.075 2.257 1.00 14.32 121 ALA A O 1
ATOM 865 N N . PRO A 1 126 ? 3.113 41.055 1.129 1.00 16.42 122 PRO A N 1
ATOM 866 C CA . PRO A 1 126 ? 3.508 41.956 2.222 1.00 12.71 122 PRO A CA 1
ATOM 867 C C . PRO A 1 126 ? 2.329 42.749 2.797 1.00 16.74 122 PRO A C 1
ATOM 868 O O . PRO A 1 126 ? 2.127 42.820 4.026 1.00 17.28 122 PRO A O 1
ATOM 872 N N . SER A 1 127 ? 1.545 43.334 1.895 1.00 11.15 123 SER A N 1
ATOM 873 C CA . SER A 1 127 ? 0.425 44.170 2.297 1.00 17.64 123 SER A CA 1
ATOM 874 C C . SER A 1 127 ? -0.626 43.351 3.035 1.00 17.48 123 SER A C 1
ATOM 875 O O . SER A 1 127 ? -1.279 43.851 3.947 1.00 17.10 123 SER A O 1
ATOM 878 N N . ALA A 1 128 ? -0.789 42.094 2.631 1.00 22.68 124 ALA A N 1
ATOM 879 C CA . ALA A 1 128 ? -1.719 41.195 3.304 1.00 16.28 124 ALA A CA 1
ATOM 880 C C . ALA A 1 128 ? -1.324 41.019 4.764 1.00 21.78 124 ALA A C 1
ATOM 881 O O . ALA A 1 128 ? -2.172 41.084 5.654 1.00 20.12 124 ALA A O 1
ATOM 883 N N . LEU A 1 129 ? -0.032 40.812 5.006 1.00 15.58 125 LEU A N 1
ATOM 884 C CA . LEU A 1 129 ? 0.471 40.629 6.364 1.00 17.36 125 LEU A CA 1
ATOM 885 C C . LEU A 1 129 ? 0.319 41.898 7.192 1.00 11.55 125 LEU A C 1
ATOM 886 O O . LEU A 1 129 ? -0.169 41.851 8.332 1.00 11.33 125 LEU A O 1
ATOM 891 N N . GLU A 1 130 ? 0.725 43.037 6.630 1.00 12.55 126 GLU A N 1
ATOM 892 C CA . GLU A 1 130 ? 0.573 44.295 7.368 1.00 12.77 126 GLU A CA 1
ATOM 893 C C . GLU A 1 130 ? -0.896 44.568 7.723 1.00 12.26 126 GLU A C 1
ATOM 894 O O . GLU A 1 130 ? -1.230 44.990 8.850 1.00 16.12 126 GLU A O 1
ATOM 900 N N . ASN A 1 131 ? -1.774 44.295 6.766 1.00 15.75 127 ASN A N 1
ATOM 901 C CA . ASN A 1 131 ? -3.199 44.507 6.965 1.00 22.58 127 ASN A CA 1
ATOM 902 C C . ASN A 1 131 ? -3.773 43.582 8.023 1.00 17.83 127 ASN A C 1
ATOM 903 O O . ASN A 1 131 ? -4.531 44.025 8.877 1.00 17.65 127 ASN A O 1
ATOM 908 N N . LEU A 1 132 ? -3.402 42.305 7.979 1.00 15.41 128 LEU A N 1
ATOM 909 C CA . LEU A 1 132 ? -3.820 41.357 9.012 1.00 15.52 128 LEU A CA 1
ATOM 910 C C . LEU A 1 132 ? -3.355 41.811 10.389 1.00 16.37 128 LEU A C 1
ATOM 911 O O . LEU A 1 132 ? -4.097 41.711 11.369 1.00 21.29 128 LEU A O 1
ATOM 916 N N . LYS A 1 133 ? -2.124 42.307 10.471 1.00 14.52 129 LYS A N 1
ATOM 917 C CA . LYS A 1 133 ? -1.629 42.814 11.750 1.00 16.29 129 LYS A CA 1
ATOM 918 C C . LYS A 1 133 ? -2.432 44.026 12.221 1.00 26.76 129 LYS A C 1
ATOM 919 O O . LYS A 1 133 ? -2.635 44.218 13.423 1.00 22.81 129 LYS A O 1
ATOM 925 N N . LYS A 1 134 ? -2.899 44.840 11.279 1.00 23.47 130 LYS A N 1
ATOM 926 C CA . LYS A 1 134 ? -3.720 45.994 11.650 1.00 19.92 130 LYS A CA 1
ATOM 927 C C . LYS A 1 134 ? -5.153 45.634 12.066 1.00 21.60 130 LYS A C 1
ATOM 928 O O . LYS A 1 134 ? -5.707 46.238 12.983 1.00 26.90 130 LYS A O 1
ATOM 934 N N . GLU A 1 135 ? -5.736 44.638 11.411 1.00 23.76 131 GLU A N 1
ATOM 935 C CA . GLU A 1 135 ? -7.166 44.364 11.521 1.00 28.10 131 GLU A CA 1
ATOM 936 C C . GLU A 1 135 ? -7.550 43.268 12.520 1.00 36.77 131 GLU A C 1
ATOM 937 O O . GLU A 1 135 ? -8.653 43.294 13.061 1.00 30.69 131 GLU A O 1
ATOM 943 N N . ARG A 1 136 ? -6.663 42.300 12.754 1.00 23.61 132 ARG A N 1
ATOM 944 C CA . ARG A 1 136 ? -7.038 41.123 13.541 1.00 20.67 132 ARG A CA 1
ATOM 945 C C . ARG A 1 136 ? -6.079 40.793 14.678 1.00 26.78 132 ARG A C 1
ATOM 946 O O . ARG A 1 136 ? -4.866 40.712 14.486 1.00 19.34 132 ARG A O 1
ATOM 954 N N . LYS A 1 137 ? -6.641 40.581 15.862 1.00 28.15 133 LYS A N 1
ATOM 955 C CA . LYS A 1 137 ? -5.895 40.036 16.986 1.00 26.91 133 LYS A CA 1
ATOM 956 C C . LYS A 1 137 ? -5.989 38.511 16.969 1.00 22.15 133 LYS A C 1
ATOM 957 O O . LYS A 1 137 ? -6.853 37.946 16.299 1.00 21.74 133 LYS A O 1
ATOM 963 N N . LEU A 1 138 ? -5.106 37.844 17.704 1.00 22.72 134 LEU A N 1
ATOM 964 C CA . LEU A 1 138 ? -5.228 36.400 17.883 1.00 30.60 134 LEU A CA 1
ATOM 965 C C . LEU A 1 138 ? -6.396 36.081 18.812 1.00 26.94 134 LEU A C 1
ATOM 966 O O . LEU A 1 138 ? -6.651 36.812 19.768 1.00 24.66 134 LEU A O 1
ATOM 971 N N . SER A 1 139 ? -7.100 34.990 18.532 1.00 31.52 135 SER A N 1
ATOM 972 C CA . SER A 1 139 ? -8.202 34.555 19.384 1.00 23.84 135 SER A CA 1
ATOM 973 C C . SER A 1 139 ? -7.723 34.239 20.797 1.00 27.20 135 SER A C 1
ATOM 974 O O . SER A 1 139 ? -6.649 33.673 20.986 1.00 30.47 135 SER A O 1
ATOM 977 N N . ALA A 1 140 ? -8.522 34.615 21.788 1.00 30.59 136 ALA A N 1
ATOM 978 C CA . ALA A 1 140 ? -8.215 34.277 23.168 1.00 27.64 136 ALA A CA 1
ATOM 979 C C . ALA A 1 140 ? -8.880 32.956 23.535 1.00 29.71 136 ALA A C 1
ATOM 980 O O . ALA A 1 140 ? -8.597 32.372 24.578 1.00 31.09 136 ALA A O 1
ATOM 982 N N . ASP A 1 141 ? -9.764 32.490 22.658 1.00 25.81 137 ASP A N 1
ATOM 983 C CA . ASP A 1 141 ? -10.561 31.295 22.915 1.00 29.84 137 ASP A CA 1
ATOM 984 C C . ASP A 1 141 ? -10.035 30.056 22.194 1.00 36.71 137 ASP A C 1
ATOM 985 O O . ASP A 1 141 ? -10.525 28.949 22.418 1.00 41.26 137 ASP A O 1
ATOM 990 N N . HIS A 1 142 ? -9.046 30.234 21.325 1.00 22.04 138 HIS A N 1
ATOM 991 C CA . HIS A 1 142 ? -8.544 29.124 20.523 1.00 29.79 138 HIS A CA 1
ATOM 992 C C . HIS A 1 142 ? -7.815 28.092 21.385 1.00 23.35 138 HIS A C 1
ATOM 993 O O . HIS A 1 142 ? -6.812 28.400 22.032 1.00 24.24 138 HIS A O 1
ATOM 1000 N N . SER A 1 143 ? -8.332 26.867 21.381 1.00 19.90 139 SER A N 1
ATOM 1001 C CA . SER A 1 143 ? -7.813 25.788 22.221 1.00 29.45 139 SER A CA 1
ATOM 1002 C C . SER A 1 143 ? -6.366 25.419 21.884 1.00 23.50 139 SER A C 1
ATOM 1003 O O . SER A 1 143 ? -5.516 25.278 22.776 1.00 18.88 139 SER A O 1
ATOM 1006 N N . PHE A 1 144 ? -6.098 25.259 20.593 1.00 16.52 140 PHE A N 1
ATOM 1007 C CA . PHE A 1 144 ? -4.756 24.947 20.120 1.00 19.92 140 PHE A CA 1
ATOM 1008 C C . PHE A 1 144 ? -3.757 26.021 20.537 1.00 19.87 140 PHE A C 1
ATOM 1009 O O . PHE A 1 144 ? -2.700 25.717 21.092 1.00 15.75 140 PHE A O 1
ATOM 1017 N N . LEU A 1 145 ? -4.099 27.276 20.266 1.00 16.75 141 LEU A N 1
ATOM 1018 C CA . LEU A 1 145 ? -3.214 28.393 20.571 1.00 15.88 141 LEU A CA 1
ATOM 1019 C C . LEU A 1 145 ? -2.909 28.452 22.062 1.00 22.12 141 LEU A C 1
ATOM 1020 O O . LEU A 1 145 ? -1.767 28.693 22.462 1.00 17.46 141 LEU A O 1
ATOM 1025 N N . ASN A 1 146 ? -3.929 28.208 22.882 1.00 19.13 142 ASN A N 1
ATOM 1026 C CA . ASN A 1 146 ? -3.750 28.214 24.326 1.00 19.58 142 ASN A CA 1
ATOM 1027 C C . ASN A 1 146 ? -2.868 27.062 24.799 1.00 16.16 142 ASN A C 1
ATOM 1028 O O . ASN A 1 146 ? -2.066 27.230 25.719 1.00 16.74 142 ASN A O 1
ATOM 1033 N N . GLU A 1 147 ? -3.003 25.899 24.165 1.00 14.86 143 GLU A N 1
ATOM 1034 C CA . GLU A 1 147 ? -2.150 24.769 24.525 1.00 15.59 143 GLU A CA 1
ATOM 1035 C C . GLU A 1 147 ? -0.689 25.023 24.145 1.00 16.32 143 GLU A C 1
ATOM 1036 O O . GLU A 1 147 ? 0.223 24.793 24.956 1.00 13.41 143 GLU A O 1
ATOM 1050 N N . ARG A 1 149 ? 0.730 27.898 23.710 1.00 11.87 145 ARG A N 1
ATOM 1051 C CA . ARG A 1 149 ? 1.200 28.945 24.614 1.00 22.74 145 ARG A CA 1
ATOM 1052 C C . ARG A 1 149 ? 1.573 28.390 25.979 1.00 22.58 145 ARG A C 1
ATOM 1053 O O . ARG A 1 149 ? 2.630 28.722 26.522 1.00 15.11 145 ARG A O 1
ATOM 1061 N N . TYR A 1 150 ? 0.708 27.550 26.541 1.00 15.83 146 TYR A N 1
ATOM 1062 C CA . TYR A 1 150 ? 1.014 26.951 27.836 1.00 14.91 146 TYR A CA 1
ATOM 1063 C C . TYR A 1 150 ? 2.309 26.155 27.795 1.00 14.49 146 TYR A C 1
ATOM 1064 O O . TYR A 1 150 ? 3.131 26.254 28.707 1.00 18.94 146 TYR A O 1
ATOM 1073 N N . HIS A 1 151 ? 2.484 25.352 26.748 1.00 14.87 147 HIS A N 1
ATOM 1074 C CA . HIS A 1 151 ? 3.697 24.548 26.624 1.00 17.65 147 HIS A CA 1
ATOM 1075 C C . HIS A 1 151 ? 4.877 25.334 26.049 1.00 18.21 147 HIS A C 1
ATOM 1076 O O . HIS A 1 151 ? 5.974 24.792 25.906 1.00 20.73 147 HIS A O 1
ATOM 1083 N N . GLU A 1 152 ? 4.638 26.602 25.728 1.00 17.36 148 GLU A N 1
ATOM 1084 C CA . GLU A 1 152 ? 5.660 27.485 25.164 1.00 21.65 148 GLU A CA 1
ATOM 1085 C C . GLU A 1 152 ? 6.303 26.903 23.907 1.00 19.08 148 GLU A C 1
ATOM 1086 O O . GLU A 1 152 ? 7.508 27.025 23.701 1.00 20.84 148 GLU A O 1
ATOM 1092 N N . LYS A 1 153 ? 5.492 26.258 23.078 1.00 18.92 149 LYS A N 1
ATOM 1093 C CA . LYS A 1 153 ? 5.977 25.690 21.827 1.00 11.76 149 LYS A CA 1
ATOM 1094 C C . LYS A 1 153 ? 6.117 26.779 20.769 1.00 15.46 149 LYS A C 1
ATOM 1095 O O . LYS A 1 153 ? 5.239 27.625 20.630 1.00 13.90 149 LYS A O 1
ATOM 1101 N N . ASN A 1 154 ? 7.214 26.756 20.020 1.00 13.27 150 ASN A N 1
ATOM 1102 C CA . ASN A 1 154 ? 7.383 27.691 18.913 1.00 10.46 150 ASN A CA 1
ATOM 1103 C C . ASN A 1 154 ? 6.457 27.385 17.737 1.00 8.92 150 ASN A C 1
ATOM 1104 O O . ASN A 1 154 ? 6.317 26.240 17.322 1.00 12.62 150 ASN A O 1
ATOM 1109 N N . LEU A 1 155 ? 5.822 28.426 17.216 1.00 9.37 151 LEU A N 1
ATOM 1110 C CA . LEU A 1 155 ? 4.934 28.299 16.070 1.00 9.75 151 LEU A CA 1
ATOM 1111 C C . LEU A 1 155 ? 5.586 28.952 14.866 1.00 5.25 151 LEU A C 1
ATOM 1112 O O . LEU A 1 155 ? 6.104 30.064 14.965 1.00 7.42 151 LEU A O 1
ATOM 1117 N N . TYR A 1 156 ? 5.575 28.256 13.738 1.00 5.70 152 TYR A N 1
ATOM 1118 C CA . TYR A 1 156 ? 6.154 28.783 12.508 1.00 5.39 152 TYR A CA 1
ATOM 1119 C C . TYR A 1 156 ? 5.076 28.902 11.454 1.00 6.37 152 TYR A C 1
ATOM 1120 O O . TYR A 1 156 ? 4.180 28.063 11.373 1.00 5.84 152 TYR A O 1
ATOM 1129 N N . VAL A 1 157 ? 5.172 29.951 10.649 1.00 6.16 153 VAL A N 1
ATOM 1130 C CA . VAL A 1 157 ? 4.237 30.177 9.557 1.00 7.91 153 VAL A CA 1
ATOM 1131 C C . VAL A 1 157 ? 4.938 30.029 8.221 1.00 5.45 153 VAL A C 1
ATOM 1132 O O . VAL A 1 157 ? 5.995 30.629 8.002 1.00 7.12 153 VAL A O 1
ATOM 1136 N N . VAL A 1 158 ? 4.359 29.228 7.330 1.00 5.10 154 VAL A N 1
ATOM 1137 C CA . VAL A 1 158 ? 4.846 29.145 5.958 1.00 4.74 154 VAL A CA 1
ATOM 1138 C C . VAL A 1 158 ? 4.553 30.460 5.239 1.00 7.07 154 VAL A C 1
ATOM 1139 O O . VAL A 1 158 ? 3.395 30.838 5.080 1.00 9.77 154 VAL A O 1
ATOM 1151 N N . GLU A 1 160 ? 6.256 31.194 2.226 1.00 6.29 156 GLU A N 1
ATOM 1152 C CA . GLU A 1 160 ? 6.574 30.978 0.826 1.00 10.58 156 GLU A CA 1
ATOM 1153 C C . GLU A 1 160 ? 6.665 29.487 0.532 1.00 10.36 156 GLU A C 1
ATOM 1154 O O . GLU A 1 160 ? 7.241 28.735 1.312 1.00 8.81 156 GLU A O 1
ATOM 1160 N N . ALA A 1 161 ? 6.071 29.060 -0.579 1.00 10.83 157 ALA A N 1
ATOM 1161 C CA . ALA A 1 161 ? 6.150 27.664 -1.000 1.00 9.54 157 ALA A CA 1
ATOM 1162 C C . ALA A 1 161 ? 6.541 27.554 -2.463 1.00 8.96 157 ALA A C 1
ATOM 1163 O O . ALA A 1 161 ? 6.044 28.301 -3.311 1.00 13.01 157 ALA A O 1
ATOM 1165 N N . VAL A 1 162 ? 7.441 26.620 -2.747 1.00 8.00 158 VAL A N 1
ATOM 1166 C CA . VAL A 1 162 ? 7.775 26.278 -4.118 1.00 9.20 158 VAL A CA 1
ATOM 1167 C C . VAL A 1 162 ? 6.936 25.077 -4.548 1.00 14.61 158 VAL A C 1
ATOM 1168 O O . VAL A 1 162 ? 6.904 24.049 -3.871 1.00 9.99 158 VAL A O 1
ATOM 1172 N N . GLU A 1 163 ? 6.253 25.223 -5.677 1.00 13.56 159 GLU A N 1
ATOM 1173 C CA . GLU A 1 163 ? 5.316 24.222 -6.156 1.00 11.27 159 GLU A CA 1
ATOM 1174 C C . GLU A 1 163 ? 5.607 23.772 -7.587 1.00 14.00 159 GLU A C 1
ATOM 1175 O O . GLU A 1 163 ? 6.147 24.531 -8.398 1.00 9.94 159 GLU A O 1
ATOM 1181 N N . ALA A 1 164 ? 5.244 22.525 -7.876 1.00 9.80 160 ALA A N 1
ATOM 1182 C CA . ALA A 1 164 ? 5.294 21.983 -9.231 1.00 10.58 160 ALA A CA 1
ATOM 1183 C C . ALA A 1 164 ? 4.287 22.694 -10.124 1.00 23.67 160 ALA A C 1
ATOM 1184 O O . ALA A 1 164 ? 3.097 22.753 -9.805 1.00 19.64 160 ALA A O 1
ATOM 1186 N N . LYS A 1 165 ? 4.763 23.236 -11.240 1.00 17.14 161 LYS A N 1
ATOM 1187 C CA . LYS A 1 165 ? 3.895 23.952 -12.169 1.00 24.89 161 LYS A CA 1
ATOM 1188 C C . LYS A 1 165 ? 2.951 22.993 -12.893 1.00 23.90 161 LYS A C 1
ATOM 1189 O O . LYS A 1 165 ? 1.811 23.341 -13.191 1.00 28.63 161 LYS A O 1
ATOM 1195 N N . GLN A 1 166 ? 3.424 21.783 -13.172 1.00 25.63 162 GLN A N 1
ATOM 1196 C CA . GLN A 1 166 ? 2.579 20.786 -13.820 1.00 27.36 162 GLN A CA 1
ATOM 1197 C C . GLN A 1 166 ? 2.776 19.395 -13.230 1.00 33.27 162 GLN A C 1
ATOM 1198 O O . GLN A 1 166 ? 3.798 19.113 -12.599 1.00 25.25 162 GLN A O 1
ATOM 1204 N N . GLU A 1 167 ? 1.784 18.533 -13.435 1.00 23.80 163 GLU A N 1
ATOM 1205 C CA . GLU A 1 167 ? 1.866 17.159 -12.970 1.00 20.83 163 GLU A CA 1
ATOM 1206 C C . GLU A 1 167 ? 2.966 16.411 -13.712 1.00 37.77 163 GLU A C 1
ATOM 1207 O O . GLU A 1 167 ? 3.034 16.443 -14.941 1.00 33.60 163 GLU A O 1
ATOM 1213 N N . VAL A 1 168 ? 3.836 15.749 -12.959 1.00 27.66 164 VAL A N 1
ATOM 1214 C CA . VAL A 1 168 ? 4.890 14.938 -13.554 1.00 21.84 164 VAL A CA 1
ATOM 1215 C C . VAL A 1 168 ? 4.988 13.623 -12.799 1.00 26.99 164 VAL A C 1
ATOM 1216 O O . VAL A 1 168 ? 4.393 13.470 -11.738 1.00 25.02 164 VAL A O 1
ATOM 1220 N N . THR A 1 169 ? 5.717 12.659 -13.345 1.00 28.03 165 THR A N 1
ATOM 1221 C CA . THR A 1 169 ? 6.092 11.496 -12.548 1.00 27.50 165 THR A CA 1
ATOM 1222 C C . THR A 1 169 ? 7.606 11.362 -12.576 1.00 28.90 165 THR A C 1
ATOM 1223 O O . THR A 1 169 ? 8.245 11.687 -13.573 1.00 26.71 165 THR A O 1
ATOM 1227 N N . VAL A 1 170 ? 8.186 10.913 -11.471 1.00 29.02 166 VAL A N 1
ATOM 1228 C CA . VAL A 1 170 ? 9.632 10.779 -11.397 1.00 29.97 166 VAL A CA 1
ATOM 1229 C C . VAL A 1 170 ? 9.992 9.398 -10.883 1.00 31.45 166 VAL A C 1
ATOM 1230 O O . VAL A 1 170 ? 9.275 8.841 -10.045 1.00 28.80 166 VAL A O 1
ATOM 1234 N N . GLU A 1 171 ? 11.087 8.831 -11.385 1.00 29.58 167 GLU A N 1
ATOM 1235 C CA . GLU A 1 171 ? 11.537 7.550 -10.832 1.00 35.73 167 GLU A CA 1
ATOM 1236 C C . GLU A 1 171 ? 13.051 7.337 -10.851 1.00 36.51 167 GLU A C 1
ATOM 1237 O O . GLU A 1 171 ? 13.764 7.905 -11.679 1.00 40.30 167 GLU A O 1
ATOM 1243 N N . GLN A 1 172 ? 13.518 6.509 -9.915 1.00 36.83 168 GLN A N 1
ATOM 1244 C CA . GLN A 1 172 ? 14.935 6.180 -9.755 1.00 44.97 168 GLN A CA 1
ATOM 1245 C C . GLN A 1 172 ? 15.438 5.208 -10.816 1.00 54.81 168 GLN A C 1
ATOM 1246 O O . GLN A 1 172 ? 14.693 4.356 -11.296 1.00 61.54 168 GLN A O 1
ATOM 1252 N N . THR A 1 173 ? 16.715 5.322 -11.159 1.00 54.94 169 THR A N 1
ATOM 1253 C CA . THR A 1 173 ? 17.313 4.432 -12.144 1.00 63.42 169 THR A CA 1
ATOM 1254 C C . THR A 1 173 ? 18.422 3.587 -11.525 1.00 63.47 169 THR A C 1
ATOM 1255 O O . THR A 1 173 ? 18.370 2.358 -11.561 1.00 73.84 169 THR A O 1
ATOM 1259 N N . PRO A 1 183 ? 24.912 -5.982 -7.556 1.00 38.66 179 PRO A N 1
ATOM 1260 C CA . PRO A 1 183 ? 25.786 -7.160 -7.593 1.00 40.39 179 PRO A CA 1
ATOM 1261 C C . PRO A 1 183 ? 26.022 -7.773 -6.210 1.00 39.03 179 PRO A C 1
ATOM 1262 O O . PRO A 1 183 ? 25.768 -8.961 -5.999 1.00 36.33 179 PRO A O 1
ATOM 1266 N N . SER A 1 184 ? 26.501 -6.956 -5.279 1.00 36.98 180 SER A N 1
ATOM 1267 C CA . SER A 1 184 ? 26.843 -7.411 -3.940 1.00 32.04 180 SER A CA 1
ATOM 1268 C C . SER A 1 184 ? 25.626 -7.927 -3.167 1.00 28.09 180 SER A C 1
ATOM 1269 O O . SER A 1 184 ? 25.726 -8.888 -2.394 1.00 28.37 180 SER A O 1
ATOM 1272 N N . LEU A 1 185 ? 24.477 -7.290 -3.379 1.00 31.71 181 LEU A N 1
ATOM 1273 C CA . LEU A 1 185 ? 23.255 -7.677 -2.673 1.00 40.47 181 LEU A CA 1
ATOM 1274 C C . LEU A 1 185 ? 22.836 -9.097 -3.036 1.00 42.03 181 LEU A C 1
ATOM 1275 O O . LEU A 1 185 ? 22.360 -9.853 -2.184 1.00 42.82 181 LEU A O 1
ATOM 1280 N N . ALA A 1 186 ? 23.026 -9.454 -4.303 1.00 37.52 182 ALA A N 1
ATOM 1281 C CA . ALA A 1 186 ? 22.746 -10.805 -4.769 1.00 40.19 182 ALA A CA 1
ATOM 1282 C C . ALA A 1 186 ? 23.594 -11.813 -4.000 1.00 42.37 182 ALA A C 1
ATOM 1283 O O . ALA A 1 186 ? 23.081 -12.810 -3.485 1.00 32.69 182 ALA A O 1
ATOM 1285 N N . LEU A 1 187 ? 24.892 -11.536 -3.921 1.00 34.78 183 LEU A N 1
ATOM 1286 C CA . LEU A 1 187 ? 25.827 -12.384 -3.193 1.00 30.08 183 LEU A CA 1
ATOM 1287 C C . LEU A 1 187 ? 25.423 -12.530 -1.730 1.00 37.86 183 LEU A C 1
ATOM 1288 O O . LEU A 1 187 ? 25.471 -13.625 -1.167 1.00 33.62 183 LEU A O 1
ATOM 1293 N N . LEU A 1 188 ? 25.020 -11.417 -1.122 1.00 34.30 184 LEU A N 1
ATOM 1294 C CA . LEU A 1 188 ? 24.633 -11.406 0.285 1.00 33.28 184 LEU A CA 1
ATOM 1295 C C . LEU A 1 188 ? 23.366 -12.206 0.532 1.00 40.48 184 LEU A C 1
ATOM 1296 O O . LEU A 1 188 ? 23.053 -12.564 1.671 1.00 33.63 184 LEU A O 1
ATOM 1301 N N . GLY A 1 189 ? 22.640 -12.485 -0.544 1.00 37.91 185 GLY A N 1
ATOM 1302 C CA . GLY A 1 189 ? 21.388 -13.201 -0.443 1.00 50.14 185 GLY A CA 1
ATOM 1303 C C . GLY A 1 189 ? 20.337 -12.321 0.201 1.00 53.73 185 GLY A C 1
ATOM 1304 O O . GLY A 1 189 ? 19.503 -12.793 0.976 1.00 47.03 185 GLY A O 1
ATOM 1305 N N . LEU A 1 190 ? 20.395 -11.030 -0.111 1.00 48.88 186 LEU A N 1
ATOM 1306 C CA . LEU A 1 190 ? 19.407 -10.075 0.376 1.00 58.77 186 LEU A CA 1
ATOM 1307 C C . LEU A 1 190 ? 18.507 -9.644 -0.776 1.00 61.09 186 LEU A C 1
ATOM 1308 O O . LEU A 1 190 ? 17.526 -10.317 -1.095 1.00 67.33 186 LEU A O 1
ATOM 1313 N N . GLN A 1 191 ? 18.849 -8.524 -1.404 1.00 44.19 187 GLN A N 1
ATOM 1314 C CA . GLN A 1 191 ? 18.093 -8.031 -2.546 1.00 55.11 187 GLN A CA 1
ATOM 1315 C C . GLN A 1 191 ? 18.929 -8.090 -3.822 1.00 54.19 187 GLN A C 1
ATOM 1316 O O . GLN A 1 191 ? 18.389 -8.127 -4.928 1.00 67.58 187 GLN A O 1
ATOM 1322 N N . LYS A 1 198 ? 11.244 2.435 -7.753 1.00 54.65 194 LYS A N 1
ATOM 1323 C CA . LYS A 1 198 ? 10.238 3.290 -7.131 1.00 57.00 194 LYS A CA 1
ATOM 1324 C C . LYS A 1 198 ? 9.897 4.490 -8.011 1.00 60.78 194 LYS A C 1
ATOM 1325 O O . LYS A 1 198 ? 10.770 5.062 -8.665 1.00 55.65 194 LYS A O 1
ATOM 1331 N N . ALA A 1 199 ? 8.620 4.865 -8.021 1.00 52.70 195 ALA A N 1
ATOM 1332 C CA . ALA A 1 199 ? 8.145 5.972 -8.847 1.00 39.74 195 ALA A CA 1
ATOM 1333 C C . ALA A 1 199 ? 7.057 6.764 -8.130 1.00 38.66 195 ALA A C 1
ATOM 1334 O O . ALA A 1 199 ? 6.257 6.201 -7.384 1.00 42.16 195 ALA A O 1
ATOM 1336 N N . VAL A 1 200 ? 7.022 8.073 -8.358 1.00 38.95 196 VAL A N 1
ATOM 1337 C CA . VAL A 1 200 ? 6.054 8.931 -7.680 1.00 28.52 196 VAL A CA 1
ATOM 1338 C C . VAL A 1 200 ? 5.415 9.930 -8.641 1.00 23.27 196 VAL A C 1
ATOM 1339 O O . VAL A 1 200 ? 6.099 10.528 -9.474 1.00 25.41 196 VAL A O 1
ATOM 1343 N N . THR A 1 201 ? 4.100 10.098 -8.531 1.00 17.07 197 THR A N 1
ATOM 1344 C CA . THR A 1 201 ? 3.415 11.159 -9.259 1.00 23.05 197 THR A CA 1
ATOM 1345 C C . THR A 1 201 ? 3.358 12.435 -8.420 1.00 23.80 197 THR A C 1
ATOM 1346 O O . THR A 1 201 ? 2.776 12.454 -7.334 1.00 22.06 197 THR A O 1
ATOM 1350 N N . ILE A 1 202 ? 3.982 13.491 -8.929 1.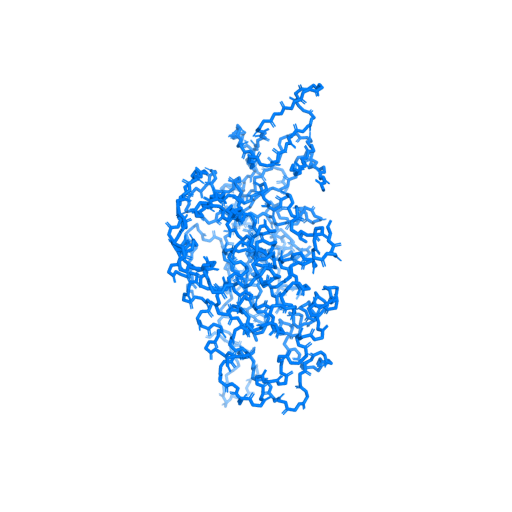00 20.06 198 ILE A N 1
ATOM 1351 C CA . ILE A 1 202 ? 3.882 14.821 -8.350 1.00 18.10 198 ILE A CA 1
ATOM 1352 C C . ILE A 1 202 ? 2.754 15.593 -9.021 1.00 20.09 198 ILE A C 1
ATOM 1353 O O . ILE A 1 202 ? 2.853 15.951 -10.197 1.00 21.87 198 ILE A O 1
ATOM 1358 N N . PRO A 1 203 ? 1.669 15.844 -8.272 1.00 23.43 199 PRO A N 1
ATOM 1359 C CA . PRO A 1 203 ? 0.482 16.530 -8.792 1.00 21.12 199 PRO A CA 1
ATOM 1360 C C . PRO A 1 203 ? 0.797 17.972 -9.137 1.00 19.25 199 PRO A C 1
ATOM 1361 O O . PRO A 1 203 ? 1.780 18.513 -8.625 1.00 22.15 199 PRO A O 1
ATOM 1365 N N . LYS A 1 204 ? -0.013 18.587 -9.991 1.00 20.19 200 LYS A N 1
ATOM 1366 C CA . LYS A 1 204 ? 0.131 20.009 -10.263 1.00 17.41 200 LYS A CA 1
ATOM 1367 C C . LYS A 1 204 ? -0.099 20.784 -8.968 1.00 28.33 200 LYS A C 1
ATOM 1368 O O . LYS A 1 204 ? -1.045 20.506 -8.235 1.00 27.94 200 LYS A O 1
ATOM 1374 N N . GLY A 1 205 ? 0.777 21.741 -8.679 1.00 26.12 201 GLY A N 1
ATOM 1375 C CA . GLY A 1 205 ? 0.639 22.564 -7.492 1.00 16.70 201 GLY A CA 1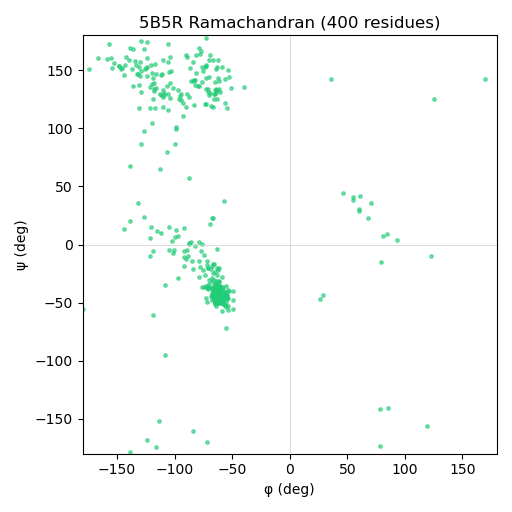
ATOM 1376 C C . GLY A 1 205 ? 1.155 21.913 -6.221 1.00 16.04 201 GLY A C 1
ATOM 1377 O O . GLY A 1 205 ? 0.972 22.450 -5.133 1.00 19.05 201 GLY A O 1
ATOM 1378 N N . CYS A 1 206 ? 1.795 20.755 -6.351 1.00 14.22 202 CYS A N 1
ATOM 1379 C CA . CYS A 1 206 ? 2.365 20.069 -5.196 1.00 15.07 202 CYS A CA 1
ATOM 1380 C C . CYS A 1 206 ? 3.475 20.903 -4.549 1.00 16.93 202 CYS A C 1
ATOM 1381 O O . CYS A 1 206 ? 4.354 21.415 -5.238 1.00 12.56 202 CYS A O 1
ATOM 1384 N N . VAL A 1 207 ? 3.437 21.042 -3.228 1.00 10.23 203 VAL A N 1
ATOM 1385 C CA . VAL A 1 207 ? 4.513 21.737 -2.528 1.00 10.77 203 VAL A CA 1
ATOM 1386 C C . VAL A 1 207 ? 5.788 20.888 -2.566 1.00 12.62 203 VAL A C 1
ATOM 1387 O O . VAL A 1 207 ? 5.766 19.700 -2.239 1.00 12.07 203 VAL A O 1
ATOM 1391 N N . LEU A 1 208 ? 6.890 21.501 -2.992 1.00 7.10 204 LEU A N 1
ATOM 1392 C CA . LEU A 1 208 ? 8.172 20.813 -3.088 1.00 6.64 204 LEU A CA 1
ATOM 1393 C C . LEU A 1 208 ? 9.119 21.309 -2.008 1.00 9.38 204 LEU A C 1
ATOM 1394 O O . LEU A 1 208 ? 9.932 20.549 -1.473 1.00 8.96 204 LEU A O 1
ATOM 1399 N N . ALA A 1 209 ? 9.001 22.594 -1.698 1.00 6.77 205 ALA A N 1
ATOM 1400 C CA . ALA A 1 209 ? 9.818 23.232 -0.673 1.00 9.56 205 ALA A CA 1
ATOM 1401 C C . ALA A 1 209 ? 9.062 24.411 -0.090 1.00 8.76 205 ALA A C 1
ATOM 1402 O O . ALA A 1 209 ? 8.171 24.966 -0.738 1.00 8.67 205 ALA A O 1
ATOM 1404 N N . TYR A 1 210 ? 9.415 24.798 1.132 1.00 7.96 206 TYR A N 1
ATOM 1405 C CA . TYR A 1 210 ? 8.723 25.896 1.795 1.00 7.91 206 TYR A CA 1
ATOM 1406 C C . TYR A 1 210 ? 9.655 26.678 2.715 1.00 5.74 206 TYR A C 1
ATOM 1407 O O . TYR A 1 210 ? 10.648 26.149 3.214 1.00 8.23 206 TYR A O 1
ATOM 1416 N N . ARG A 1 211 ? 9.332 27.947 2.928 1.00 5.99 207 ARG A N 1
ATOM 1417 C CA . ARG A 1 211 ? 10.110 28.787 3.830 1.00 4.71 207 ARG A CA 1
ATOM 1418 C C . ARG A 1 211 ? 9.227 29.267 4.976 1.00 6.81 207 ARG A C 1
ATOM 1419 O O . ARG A 1 211 ? 8.169 29.848 4.746 1.00 6.47 207 ARG A O 1
ATOM 1427 N N . VAL A 1 212 ? 9.649 29.028 6.212 1.00 5.04 208 VAL A N 1
ATOM 1428 C CA . VAL A 1 212 ? 8.874 29.512 7.349 1.00 4.06 208 VAL A CA 1
ATOM 1429 C C . VAL A 1 212 ? 9.502 30.732 8.008 1.00 6.32 208 VAL A C 1
ATOM 1430 O O . VAL A 1 212 ? 10.681 31.027 7.816 1.00 9.84 208 VAL A O 1
ATOM 1434 N N . ARG A 1 213 ? 8.687 31.447 8.774 1.00 6.88 209 ARG A N 1
ATOM 1435 C CA . ARG A 1 213 ? 9.168 32.480 9.675 1.00 10.45 209 ARG A CA 1
ATOM 1436 C C . ARG A 1 213 ? 8.518 32.243 11.028 1.00 12.32 209 ARG A C 1
ATOM 1437 O O . ARG A 1 213 ? 7.434 31.663 11.112 1.00 7.90 209 ARG A O 1
ATOM 1445 N N . LEU A 1 214 ? 9.188 32.665 12.089 1.00 11.19 210 LEU A N 1
ATOM 1446 C CA . LEU A 1 214 ? 8.653 32.495 13.434 1.00 11.91 210 LEU A CA 1
ATOM 1447 C C . LEU A 1 214 ? 7.487 33.447 13.699 1.00 11.10 210 LEU A C 1
ATOM 1448 O O . LEU A 1 214 ? 7.549 34.633 13.366 1.00 9.84 210 LEU A O 1
ATOM 1453 N N . LEU A 1 215 ? 6.415 32.911 14.276 1.00 10.49 211 LEU A N 1
ATOM 1454 C CA . LEU A 1 215 ? 5.320 33.730 14.786 1.00 11.09 211 LEU A CA 1
ATOM 1455 C C . LEU A 1 215 ? 5.700 34.228 16.173 1.00 13.44 211 LEU A C 1
ATOM 1456 O O . LEU A 1 215 ? 6.254 33.479 16.975 1.00 10.83 211 LEU A O 1
ATOM 1461 N N . ARG A 1 216 ? 5.419 35.493 16.451 1.00 12.15 212 ARG A N 1
ATOM 1462 C CA . ARG A 1 216 ? 5.633 36.033 17.787 1.00 14.12 212 ARG A CA 1
ATOM 1463 C C . ARG A 1 216 ? 4.324 36.556 18.344 1.00 14.74 212 ARG A C 1
ATOM 1464 O O . ARG A 1 216 ? 3.567 37.230 17.643 1.00 15.68 212 ARG A O 1
ATOM 1472 N N . VAL A 1 217 ? 4.057 36.234 19.604 1.00 14.29 213 VAL A N 1
ATOM 1473 C CA . VAL A 1 217 ? 2.820 36.644 20.266 1.00 12.79 213 VAL A CA 1
ATOM 1474 C C . VAL A 1 217 ? 3.158 37.515 21.476 1.00 17.97 213 VAL A C 1
ATOM 1475 O O . VAL A 1 217 ? 4.095 37.219 22.219 1.00 15.62 213 VAL A O 1
ATOM 1479 N N . PHE A 1 218 ? 2.403 38.590 21.664 1.00 21.13 214 PHE A N 1
ATOM 1480 C CA . PHE A 1 218 ? 2.642 39.502 22.780 1.00 27.90 214 PHE A CA 1
ATOM 1481 C C . PHE A 1 218 ? 1.399 39.672 23.651 1.00 28.85 214 PHE A C 1
ATOM 1482 O O . PHE A 1 218 ? 0.432 38.919 23.530 1.00 33.69 214 PHE A O 1
ATOM 1490 N N . LEU A 1 219 ? 1.442 40.663 24.537 1.00 29.95 215 LEU A N 1
ATOM 1491 C CA . LEU A 1 219 ? 0.304 41.006 25.377 1.00 23.12 215 LEU A CA 1
ATOM 1492 C C . LEU A 1 219 ? -0.928 41.317 24.536 1.00 32.09 215 LEU A C 1
ATOM 1493 O O . LEU A 1 219 ? -0.819 41.908 23.456 1.00 24.50 215 LEU A O 1
ATOM 1498 N N . PHE A 1 220 ? -2.090 40.900 25.035 1.00 27.33 216 PHE A N 1
ATOM 1499 C CA . PHE A 1 220 ? -3.386 41.240 24.444 1.00 30.58 216 PHE A CA 1
ATOM 1500 C C . PHE A 1 220 ? -3.590 40.581 23.084 1.00 34.26 216 PHE A C 1
ATOM 1501 O O . PHE A 1 220 ? -4.395 41.046 22.272 1.00 26.15 216 PHE A O 1
ATOM 1509 N N . ASN A 1 221 ? -2.862 39.489 22.860 1.00 33.54 217 ASN A N 1
ATOM 1510 C CA . ASN A 1 221 ? -2.913 38.728 21.610 1.00 33.63 217 ASN A CA 1
ATOM 1511 C C . ASN A 1 221 ? -2.508 39.559 20.394 1.00 23.07 217 ASN A C 1
ATOM 1512 O O . ASN A 1 221 ? -2.983 39.337 19.275 1.00 22.59 217 ASN A O 1
ATOM 1517 N N . LEU A 1 222 ? -1.624 40.521 20.630 1.00 25.26 218 LEU A N 1
ATOM 1518 C CA . LEU A 1 222 ? -0.906 41.180 19.552 1.00 23.82 218 LEU A CA 1
ATOM 1519 C C . LEU A 1 222 ? 0.131 40.210 18.997 1.00 21.23 218 LEU A C 1
ATOM 1520 O O . LEU A 1 222 ? 0.597 39.318 19.711 1.00 22.17 218 LEU A O 1
ATOM 1525 N N . TRP A 1 223 ? 0.498 40.385 17.731 1.00 18.15 219 TRP A N 1
ATOM 1526 C CA . TRP A 1 223 ? 1.373 39.428 17.062 1.00 14.77 219 TRP A CA 1
ATOM 1527 C C . TRP A 1 223 ? 2.083 40.032 15.858 1.00 13.73 219 TRP A C 1
ATOM 1528 O O . TRP A 1 223 ? 1.644 41.040 15.307 1.00 15.37 219 TRP A O 1
ATOM 1539 N N . ASP A 1 224 ? 3.182 39.406 15.450 1.00 15.82 220 ASP A N 1
ATOM 1540 C CA . ASP A 1 224 ? 3.809 39.737 14.173 1.00 9.98 220 ASP A CA 1
ATOM 1541 C C . ASP A 1 224 ? 4.647 38.567 13.672 1.00 12.25 220 ASP A C 1
ATOM 1542 O O . ASP A 1 224 ? 4.823 37.569 14.376 1.00 11.36 220 ASP A O 1
ATOM 1547 N N . ILE A 1 225 ? 5.148 38.685 12.448 1.00 12.75 221 ILE A N 1
ATOM 1548 C CA . ILE A 1 225 ? 5.980 37.644 11.864 1.00 10.36 221 ILE A CA 1
ATOM 1549 C C . ILE A 1 225 ? 7.261 38.276 11.319 1.00 17.39 221 ILE A C 1
ATOM 1550 O O . ILE A 1 225 ? 7.329 38.631 10.145 1.00 20.45 221 ILE A O 1
ATOM 1555 N N . PRO A 1 226 ? 8.277 38.426 12.187 1.00 21.14 222 PRO A N 1
ATOM 1556 C CA . PRO A 1 226 ? 9.537 39.120 11.887 1.00 24.74 222 PRO A CA 1
ATOM 1557 C C . PRO A 1 226 ? 10.199 38.639 10.603 1.00 31.97 222 PRO A C 1
ATOM 1558 O O . PRO A 1 226 ? 10.294 37.431 10.372 1.00 23.52 222 PRO A O 1
ATOM 1562 N N . TYR A 1 227 ? 10.646 39.589 9.786 1.00 27.40 223 TYR A N 1
ATOM 1563 C CA . TYR A 1 227 ? 11.247 39.295 8.488 1.00 40.82 223 TYR A CA 1
ATOM 1564 C C . TYR A 1 227 ? 12.588 38.593 8.654 1.00 34.98 223 TYR A C 1
ATOM 1565 O O . TYR A 1 227 ? 12.886 37.624 7.957 1.00 48.13 223 TYR A O 1
ATOM 1574 N N . ILE A 1 228 ? 13.396 39.095 9.580 1.00 46.56 224 ILE A N 1
ATOM 1575 C CA . ILE A 1 228 ? 14.652 38.451 9.936 1.00 52.44 224 ILE A CA 1
ATOM 1576 C C . ILE A 1 228 ? 14.448 37.637 11.207 1.00 56.43 224 ILE A C 1
ATOM 1577 O O . ILE A 1 228 ? 14.426 38.186 12.310 1.00 56.78 224 ILE A O 1
ATOM 1582 N N . CYS A 1 229 ? 14.287 36.328 11.049 1.00 65.20 225 CYS A N 1
ATOM 1583 C CA . CYS A 1 229 ? 14.017 35.458 12.188 1.00 63.84 225 CYS A CA 1
ATOM 1584 C C . CYS A 1 229 ? 15.284 35.138 12.970 1.00 68.84 225 CYS A C 1
ATOM 1585 O O . CYS A 1 229 ? 16.326 34.839 12.390 1.00 69.36 225 CYS A O 1
ATOM 1588 N N . ASN A 1 230 ? 15.175 35.202 14.294 1.00 74.96 226 ASN A N 1
ATOM 1589 C CA . ASN A 1 230 ? 16.304 34.963 15.185 1.00 81.72 226 ASN A CA 1
ATOM 1590 C C . ASN A 1 230 ? 16.186 33.606 15.873 1.00 85.50 226 ASN A C 1
ATOM 1591 O O . ASN A 1 230 ? 15.092 33.053 16.001 1.00 79.04 226 ASN A O 1
ATOM 1596 N N . ASP A 1 231 ? 17.323 33.082 16.320 1.00 85.70 227 ASP A N 1
ATOM 1597 C CA . ASP A 1 231 ? 17.388 31.754 16.918 1.00 83.35 227 ASP A CA 1
ATOM 1598 C C . ASP A 1 231 ? 17.221 31.810 18.435 1.00 75.65 227 ASP A C 1
ATOM 1599 O O . ASP A 1 231 ? 16.919 30.802 19.074 1.00 62.39 227 ASP A O 1
ATOM 1604 N N . SER A 1 232 ? 17.428 32.993 19.007 1.00 74.81 228 SER A N 1
ATOM 1605 C CA . SER A 1 232 ? 17.213 33.198 20.433 1.00 63.28 228 SER A CA 1
ATOM 1606 C C . SER A 1 232 ? 15.757 33.576 20.679 1.00 64.90 228 SER A C 1
ATOM 1607 O O . SER A 1 232 ? 15.311 33.675 21.822 1.00 63.27 228 SER A O 1
ATOM 1618 N N . GLN A 1 234 ? 11.605 33.342 20.677 1.00 25.85 230 GLN A N 1
ATOM 1619 C CA . GLN A 1 234 ? 10.581 32.362 21.005 1.00 19.47 230 GLN A CA 1
ATOM 1620 C C . GLN A 1 234 ? 9.223 32.936 20.622 1.00 19.67 230 GLN A C 1
ATOM 1621 O O . GLN A 1 234 ? 9.040 34.154 20.624 1.00 19.00 230 GLN A O 1
ATOM 1627 N N . THR A 1 235 ? 8.272 32.068 20.288 1.00 17.53 231 THR A N 1
ATOM 1628 C CA . THR A 1 235 ? 6.929 32.522 19.944 1.00 11.57 231 THR A CA 1
ATOM 1629 C C . THR A 1 235 ? 6.241 33.187 21.134 1.00 13.76 231 THR A C 1
ATOM 1630 O O . THR A 1 235 ? 5.664 34.269 21.012 1.00 12.31 231 THR A O 1
ATOM 1634 N N . PHE A 1 236 ? 6.325 32.547 22.292 1.00 14.73 232 PHE A N 1
ATOM 1635 C CA . PHE A 1 236 ? 5.573 33.004 23.451 1.00 18.08 232 PHE A CA 1
ATOM 1636 C C . PHE A 1 236 ? 6.481 33.556 24.543 1.00 21.40 232 PHE A C 1
ATOM 1637 O O . PHE A 1 236 ? 7.595 33.071 24.732 1.00 19.59 232 PHE A O 1
ATOM 1645 N N . PRO A 1 237 ? 6.001 34.582 25.263 1.00 21.75 233 PRO A N 1
ATOM 1646 C CA . PRO A 1 237 ? 6.686 35.089 26.456 1.00 26.77 233 PRO A CA 1
ATOM 1647 C C . PRO A 1 237 ? 6.750 34.026 27.550 1.00 28.24 233 PRO A C 1
ATOM 1648 O O . PRO A 1 237 ? 5.894 33.143 27.592 1.00 27.12 233 PRO A O 1
ATOM 1652 N N . LYS A 1 238 ? 7.751 34.105 28.417 1.00 29.66 234 LYS A N 1
ATOM 1653 C CA . LYS A 1 238 ? 7.786 33.236 29.584 1.00 42.15 234 LYS A CA 1
ATOM 1654 C C . LYS A 1 238 ? 6.743 33.722 30.583 1.00 42.73 234 LYS A C 1
ATOM 1655 O O . LYS A 1 238 ? 6.776 34.871 31.021 1.00 34.21 234 LYS A O 1
ATOM 1661 N N . ILE A 1 239 ? 5.806 32.847 30.924 1.00 46.63 235 ILE A N 1
ATOM 1662 C CA . ILE A 1 239 ? 4.736 33.206 31.842 1.00 42.68 235 ILE A CA 1
ATOM 1663 C C . ILE A 1 239 ? 4.744 32.296 33.062 1.00 52.82 235 ILE A C 1
ATOM 1664 O O . ILE A 1 239 ? 4.556 31.083 32.952 1.00 54.27 235 ILE A O 1
ATOM 1669 N N . ARG A 1 240 ? 4.970 32.898 34.224 1.00 40.80 236 ARG A N 1
ATOM 1670 C CA . ARG A 1 240 ? 5.085 32.159 35.472 1.00 45.54 236 ARG A CA 1
ATOM 1671 C C . ARG A 1 240 ? 4.031 32.602 36.479 1.00 45.93 236 ARG A C 1
ATOM 1672 O O . ARG A 1 240 ? 3.534 33.727 36.422 1.00 38.03 236 ARG A O 1
ATOM 1680 N N . ARG A 1 241 ? 3.691 31.712 37.403 1.00 47.49 237 ARG A N 1
ATOM 1681 C CA . ARG A 1 241 ? 2.906 32.108 38.562 1.00 43.02 237 ARG A CA 1
ATOM 1682 C C . ARG A 1 241 ? 3.855 32.665 39.623 1.00 46.74 237 ARG A C 1
ATOM 1683 O O . ARG A 1 241 ? 4.955 32.143 39.809 1.00 39.58 237 ARG A O 1
ATOM 1691 N N . VAL A 1 242 ? 3.435 33.731 40.303 1.00 58.73 238 VAL A N 1
ATOM 1692 C CA . VAL A 1 242 ? 4.286 34.420 41.279 1.00 52.85 238 VAL A CA 1
ATOM 1693 C C . VAL A 1 242 ? 4.469 33.617 42.569 1.00 49.55 238 VAL A C 1
ATOM 1694 O O . VAL A 1 242 ? 3.495 33.300 43.252 1.00 47.66 238 VAL A O 1
ATOM 1698 N N . PRO A 1 243 ? 5.726 33.289 42.907 1.00 48.24 239 PRO A N 1
ATOM 1699 C CA . PRO A 1 243 ? 6.039 32.518 44.119 1.00 45.12 239 PRO A CA 1
ATOM 1700 C C . PRO A 1 243 ? 5.669 33.245 45.411 1.00 47.24 239 PRO A C 1
ATOM 1701 O O . PRO A 1 243 ? 5.675 34.470 45.425 1.00 37.38 239 PRO A O 1
ATOM 1705 N N . CYS A 1 244 ? 5.355 32.481 46.458 1.00 42.98 240 CYS A N 1
ATOM 1706 C CA . CYS A 1 244 ? 4.953 33.008 47.761 1.00 46.62 240 CYS A CA 1
ATOM 1707 C C . CYS A 1 244 ? 3.924 34.123 47.622 1.00 41.47 240 CYS A C 1
ATOM 1708 O O . CYS A 1 244 ? 4.027 35.156 48.273 1.00 47.15 240 CYS A O 1
ATOM 1711 N N . SER A 1 245 ? 2.938 33.917 46.759 1.00 35.48 241 SER A N 1
ATOM 1712 C CA . SER A 1 245 ? 1.886 34.903 46.566 1.00 31.40 241 SER A CA 1
ATOM 1713 C C . SER A 1 245 ? 0.586 34.35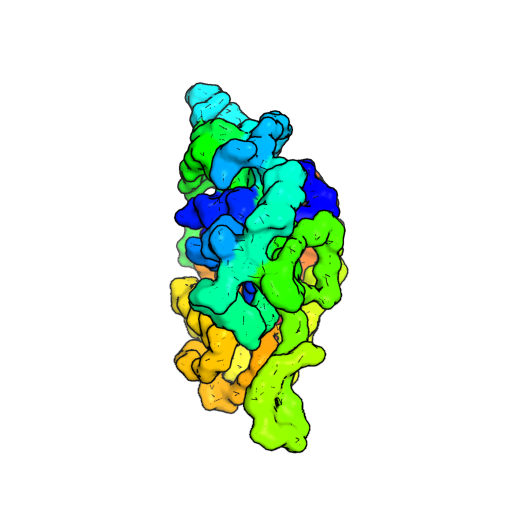5 47.139 1.00 29.97 241 SER A C 1
ATOM 1714 O O . SER A 1 245 ? 0.439 33.142 47.331 1.00 32.15 241 SER A O 1
ATOM 1717 N N . ALA A 1 246 ? -0.352 35.245 47.438 1.00 30.96 242 ALA A N 1
ATOM 1718 C CA . ALA A 1 246 ? -1.674 34.806 47.866 1.00 24.97 242 ALA A CA 1
ATOM 1719 C C . ALA A 1 246 ? -2.560 34.586 46.649 1.00 29.72 242 ALA A C 1
ATOM 1720 O O . ALA A 1 246 ? -3.734 34.220 46.772 1.00 30.58 242 ALA A O 1
ATOM 1722 N N . PHE A 1 247 ? -1.990 34.810 45.469 1.00 19.94 243 PHE A N 1
ATOM 1723 C CA . PHE A 1 247 ? -2.773 34.777 44.242 1.00 23.28 243 PHE A CA 1
ATOM 1724 C C . PHE A 1 247 ? -2.148 33.877 43.174 1.00 32.54 243 PHE A C 1
ATOM 1725 O O . PHE A 1 247 ? -0.929 33.728 43.093 1.00 33.09 243 PHE A O 1
ATOM 1733 N N . ILE A 1 248 ? -3.016 33.294 42.353 1.00 24.75 244 ILE A N 1
ATOM 1734 C CA . ILE A 1 248 ? -2.684 32.182 41.467 1.00 27.17 244 ILE A CA 1
ATOM 1735 C C . ILE A 1 248 ? -2.459 32.652 40.014 1.00 34.42 244 ILE A C 1
ATOM 1736 O O . ILE A 1 248 ? -2.038 31.885 39.145 1.00 39.47 244 ILE A O 1
ATOM 1741 N N . SER A 1 249 ? -2.686 33.937 39.767 1.00 29.95 245 SER A N 1
ATOM 1742 C CA . SER A 1 249 ? -2.546 34.491 38.416 1.00 46.57 245 SER A CA 1
ATOM 1743 C C . SER A 1 249 ? -1.118 34.422 37.860 1.00 39.53 245 SER A C 1
ATOM 1744 O O . SER A 1 249 ? -0.153 34.760 38.545 1.00 39.41 245 SER A O 1
ATOM 1747 N N . PRO A 1 250 ? -0.988 33.975 36.602 1.00 39.08 246 PRO A N 1
ATOM 1748 C CA . PRO A 1 250 ? 0.299 33.910 35.906 1.00 41.15 246 PRO A CA 1
ATOM 1749 C C . PRO A 1 250 ? 0.679 35.268 35.316 1.00 44.09 246 PRO A C 1
ATOM 1750 O O . PRO A 1 250 ? -0.196 35.980 34.823 1.00 39.52 246 PRO A O 1
ATOM 1754 N N . THR A 1 251 ? 1.959 35.624 35.367 1.00 39.44 247 THR A N 1
ATOM 1755 C CA . THR A 1 251 ? 2.394 36.936 34.893 1.00 48.78 247 THR A CA 1
ATOM 1756 C C . THR A 1 251 ? 3.699 36.893 34.099 1.00 46.73 247 THR A C 1
ATOM 1757 O O . THR A 1 251 ? 4.394 35.875 34.076 1.00 39.20 247 THR A O 1
ATOM 1761 N N . GLN A 1 252 ? 4.023 38.013 33.456 1.00 42.58 248 GLN A N 1
ATOM 1762 C CA . GLN A 1 252 ? 5.263 38.140 32.696 1.00 51.46 248 GLN A CA 1
ATOM 1763 C C . GLN A 1 252 ? 6.475 38.247 33.616 1.00 51.64 248 GLN A C 1
ATOM 1764 O O . GLN A 1 252 ? 7.612 38.047 33.184 1.00 48.21 248 GLN A O 1
ATOM 1770 N N . HIS A 1 268 ? 24.584 26.426 9.621 1.00 59.89 264 HIS A N 1
ATOM 1771 C CA . HIS A 1 268 ? 25.748 25.980 8.862 1.00 45.96 264 HIS A CA 1
ATOM 1772 C C . HIS A 1 268 ? 25.587 24.547 8.363 1.00 41.28 264 HIS A C 1
ATOM 1773 O O . HIS A 1 268 ? 25.340 23.629 9.145 1.00 39.41 264 HIS A O 1
ATOM 1780 N N . GLU A 1 269 ? 25.734 24.362 7.056 1.00 33.16 265 GLU A N 1
ATOM 1781 C CA . GLU A 1 269 ? 25.602 23.043 6.452 1.00 29.71 265 GLU A CA 1
ATOM 1782 C C . GLU A 1 269 ? 26.932 22.543 5.896 1.00 27.16 265 GLU A C 1
ATOM 1783 O O . GLU A 1 269 ? 27.082 22.377 4.686 1.00 34.22 265 GLU A O 1
ATOM 1789 N N . ASP A 1 270 ? 27.897 22.315 6.783 1.00 26.69 266 ASP A N 1
ATOM 1790 C CA . ASP A 1 270 ? 29.183 21.743 6.395 1.00 21.99 266 ASP A CA 1
ATOM 1791 C C . ASP A 1 270 ? 29.460 20.485 7.211 1.00 18.89 266 ASP A C 1
ATOM 1792 O O . ASP A 1 270 ? 28.698 20.159 8.124 1.00 23.50 266 ASP A O 1
ATOM 1797 N N . PHE A 1 271 ? 30.542 19.780 6.891 1.00 19.17 267 PHE A N 1
ATOM 1798 C CA . PHE A 1 271 ? 30.830 18.514 7.557 1.00 18.66 267 PHE A CA 1
ATOM 1799 C C . PHE A 1 271 ? 31.120 18.695 9.038 1.00 18.85 267 PHE A C 1
ATOM 1800 O O . PHE A 1 271 ? 30.709 17.885 9.847 1.00 14.33 267 PHE A O 1
ATOM 1808 N N . LYS A 1 272 ? 31.849 19.751 9.382 1.00 30.40 268 LYS A N 1
ATOM 1809 C CA . LYS A 1 272 ? 32.194 20.033 10.774 1.00 26.93 268 LYS A CA 1
ATOM 1810 C C . LYS A 1 272 ? 30.949 20.111 11.673 1.00 19.18 268 LYS A C 1
ATOM 1811 O O . LYS A 1 272 ? 30.918 19.552 12.775 1.00 17.12 268 LYS A O 1
ATOM 1817 N N . THR A 1 273 ? 29.916 20.784 11.178 1.00 14.91 269 THR A N 1
ATOM 1818 C CA . THR A 1 273 ? 28.655 20.909 11.902 1.00 17.95 269 THR A CA 1
ATOM 1819 C C . THR A 1 273 ? 27.989 19.551 12.121 1.00 16.67 269 THR A C 1
ATOM 1820 O O . THR A 1 273 ? 27.497 19.259 13.214 1.00 14.51 269 THR A O 1
ATOM 1824 N N . LEU A 1 274 ? 27.979 18.720 11.081 1.00 15.20 270 LEU A N 1
ATOM 1825 C CA . LEU A 1 274 ? 27.419 17.374 11.184 1.00 14.68 270 LEU A CA 1
ATOM 1826 C C . LEU A 1 274 ? 28.184 16.546 12.217 1.00 11.19 270 LEU A C 1
ATOM 1827 O O . LEU A 1 274 ? 27.595 15.867 13.065 1.00 12.74 270 LEU A O 1
ATOM 1832 N N . LYS A 1 275 ? 29.507 16.621 12.135 1.00 14.29 271 LYS A N 1
ATOM 1833 C CA . LYS A 1 275 ? 30.387 15.883 13.029 1.00 19.12 271 LYS A CA 1
ATOM 1834 C C . LYS A 1 275 ? 30.120 16.279 14.475 1.00 17.69 271 LYS A C 1
ATOM 1835 O O . LYS A 1 275 ? 30.024 15.424 15.348 1.00 21.55 271 LYS A O 1
ATOM 1841 N N . GLU A 1 276 ? 29.984 17.581 14.712 1.00 18.72 272 GLU A N 1
ATOM 1842 C CA . GLU A 1 276 ? 29.698 18.085 16.055 1.00 28.93 272 GLU A CA 1
ATOM 1843 C C . GLU A 1 276 ? 28.311 17.683 16.562 1.00 24.60 272 GLU A C 1
ATOM 1844 O O . GLU A 1 276 ? 28.153 17.350 17.731 1.00 24.73 272 GLU A O 1
ATOM 1850 N N . GLU A 1 277 ? 27.314 17.713 15.683 1.00 19.03 273 GLU A N 1
ATOM 1851 C CA . GLU A 1 277 ? 25.951 17.269 16.012 1.00 16.10 273 GLU A CA 1
ATOM 1852 C C . GLU A 1 277 ? 25.917 15.801 16.473 1.00 15.60 273 GLU A C 1
ATOM 1853 O O . GLU A 1 277 ? 25.463 15.450 17.604 1.00 20.20 273 GLU A O 1
ATOM 1859 N N . VAL A 1 278 ? 26.415 14.940 15.587 1.00 16.68 274 VAL A N 1
ATOM 1860 C CA . VAL A 1 278 ? 26.531 13.518 15.893 1.00 16.88 274 VAL A CA 1
ATOM 1861 C C . VAL A 1 278 ? 27.327 13.308 17.184 1.00 19.58 274 VAL A C 1
ATOM 1862 O O . VAL A 1 278 ? 26.939 12.513 18.039 1.00 22.00 274 VAL A O 1
ATOM 1866 N N . GLN A 1 279 ? 28.421 14.049 17.321 1.00 22.08 275 GLN A N 1
ATOM 1867 C CA . GLN A 1 279 ? 29.265 13.992 18.510 1.00 27.64 275 GLN A CA 1
ATOM 1868 C C . GLN A 1 279 ? 28.513 14.333 19.796 1.00 30.65 275 GLN A C 1
ATOM 1869 O O . GLN A 1 279 ? 28.724 13.700 20.827 1.00 23.60 275 GLN A O 1
ATOM 1875 N N . ARG A 1 280 ? 27.645 15.337 19.742 1.00 25.80 276 ARG A N 1
ATOM 1876 C CA . ARG A 1 280 ? 26.863 15.701 20.917 1.00 27.52 276 ARG A CA 1
ATOM 1877 C C . ARG A 1 280 ? 25.928 14.560 21.280 1.00 26.51 276 ARG A C 1
ATOM 1878 O O . ARG A 1 280 ? 25.843 14.153 22.459 1.00 34.26 276 ARG A O 1
ATOM 1886 N N . GLU A 1 281 ? 25.240 14.007 20.283 1.00 16.74 277 GLU A N 1
ATOM 1887 C CA . GLU A 1 281 ? 24.306 12.935 20.645 1.00 17.79 277 GLU A CA 1
ATOM 1888 C C . GLU A 1 281 ? 25.015 11.655 21.156 1.00 26.95 277 GLU A C 1
ATOM 1889 O O . GLU A 1 281 ? 24.542 10.992 22.104 1.00 23.21 277 GLU A O 1
ATOM 1895 N N . THR A 1 282 ? 26.155 11.318 20.552 1.00 21.94 278 THR A N 1
ATOM 1896 C CA . THR A 1 282 ? 26.939 10.177 21.019 1.00 27.64 278 THR A CA 1
ATOM 1897 C C . THR A 1 282 ? 27.499 10.442 22.414 1.00 26.06 278 THR A C 1
ATOM 1898 O O . THR A 1 282 ? 27.624 9.525 23.212 1.00 24.80 278 THR A O 1
ATOM 1902 N N . GLN A 1 283 ? 27.847 11.694 22.692 1.00 31.01 279 GLN A N 1
ATOM 1903 C CA . GLN A 1 283 ? 28.255 12.108 24.031 1.00 37.59 279 GLN A CA 1
ATOM 1904 C C . GLN A 1 283 ? 27.145 11.794 25.005 1.00 36.15 279 GLN A C 1
ATOM 1905 O O . GLN A 1 283 ? 27.391 11.297 26.104 1.00 41.18 279 GLN A O 1
ATOM 1911 N N . GLU A 1 284 ? 25.916 12.096 24.593 1.00 40.06 280 GLU A N 1
ATOM 1912 C CA . GLU A 1 284 ? 24.766 11.757 25.424 1.00 36.04 280 GLU A CA 1
ATOM 1913 C C . GLU A 1 284 ? 24.661 10.258 25.689 1.00 45.08 280 GLU A C 1
ATOM 1914 O O . GLU A 1 284 ? 24.514 9.842 26.841 1.00 40.47 280 GLU A O 1
ATOM 1920 N N . VAL A 1 285 ? 24.734 9.447 24.635 1.00 36.72 281 VAL A N 1
ATOM 1921 C CA . VAL A 1 285 ? 24.565 7.997 24.812 1.00 41.06 281 VAL A CA 1
ATOM 1922 C C . VAL A 1 285 ? 25.716 7.355 25.608 1.00 38.03 281 VAL A C 1
ATOM 1923 O O . VAL A 1 285 ? 25.522 6.369 26.323 1.00 48.22 281 VAL A O 1
ATOM 1927 N N . GLU A 1 286 ? 26.900 7.949 25.509 1.00 33.80 282 GLU A N 1
ATOM 1928 C CA . GLU A 1 286 ? 28.113 7.423 26.131 1.00 34.76 282 GLU A CA 1
ATOM 1929 C C . GLU A 1 286 ? 28.065 7.478 27.657 1.00 58.03 282 GLU A C 1
ATOM 1930 O O . GLU A 1 286 ? 28.828 6.790 28.338 1.00 61.34 282 GLU A O 1
ATOM 1936 N N . LYS A 1 287 ? 27.162 8.298 28.188 1.00 58.16 283 LYS A N 1
ATOM 1937 C CA . LYS A 1 287 ? 27.070 8.511 29.629 1.00 49.57 283 LYS A CA 1
ATOM 1938 C C . LYS A 1 287 ? 26.339 7.378 30.337 1.00 57.89 283 LYS A C 1
ATOM 1939 O O . LYS A 1 287 ? 26.146 7.423 31.552 1.00 73.14 283 LYS A O 1
ATOM 1945 N N . LEU A 1 288 ? 25.929 6.363 29.582 1.00 47.15 284 LEU A N 1
ATOM 1946 C CA . LEU A 1 288 ? 25.361 5.166 30.189 1.00 50.97 284 LEU A CA 1
ATOM 1947 C C . LEU A 1 288 ? 26.482 4.281 30.727 1.00 61.90 284 LEU A C 1
ATOM 1948 O O . LEU A 1 288 ? 27.660 4.518 30.448 1.00 58.41 284 LEU A O 1
ATOM 1953 N N . SER A 1 289 ? 26.116 3.266 31.502 1.00 63.49 285 SER A N 1
ATOM 1954 C CA . SER A 1 289 ? 27.083 2.257 31.911 1.00 60.05 285 SER A CA 1
ATOM 1955 C C . SER A 1 289 ? 27.373 1.373 30.710 1.00 44.80 285 SER A C 1
ATOM 1956 O O . SER A 1 289 ? 26.529 1.246 29.824 1.00 54.64 285 SER A O 1
ATOM 1959 N N . PRO A 1 290 ? 28.576 0.781 30.659 1.00 44.48 286 PRO A N 1
ATOM 1960 C CA . PRO A 1 290 ? 28.892 -0.224 29.637 1.00 50.13 286 PRO A CA 1
ATOM 1961 C C . PRO A 1 290 ? 27.801 -1.296 29.536 1.00 48.59 286 PRO A C 1
ATOM 1962 O O . PRO A 1 290 ? 27.436 -1.715 28.433 1.00 47.25 286 PRO A O 1
ATOM 1966 N N . VAL A 1 291 ? 27.277 -1.709 30.687 1.00 45.42 287 VAL A N 1
ATOM 1967 C CA . VAL A 1 291 ? 26.157 -2.644 30.743 1.00 46.84 287 VAL A CA 1
ATOM 1968 C C . VAL A 1 291 ? 24.902 -2.021 30.125 1.00 44.72 287 VAL A C 1
ATOM 1969 O O . VAL A 1 291 ? 24.145 -2.692 29.410 1.00 43.05 287 VAL A O 1
ATOM 1973 N N . GLY A 1 292 ? 24.698 -0.733 30.391 1.00 46.33 288 GLY A N 1
ATOM 1974 C CA . GLY A 1 292 ? 23.579 -0.001 29.820 1.00 51.76 288 GLY A CA 1
ATOM 1975 C C . GLY A 1 292 ? 23.653 0.062 28.304 1.00 47.59 288 GLY A C 1
ATOM 1976 O O . GLY A 1 292 ? 22.681 -0.257 27.599 1.00 37.92 288 GLY A O 1
ATOM 1977 N N . ARG A 1 293 ? 24.819 0.469 27.805 1.00 38.86 289 ARG A N 1
ATOM 1978 C CA . ARG A 1 293 ? 25.088 0.497 26.369 1.00 46.54 289 ARG A CA 1
ATOM 1979 C C . ARG A 1 293 ? 24.856 -0.872 25.754 1.00 27.39 289 ARG A C 1
ATOM 1980 O O . ARG A 1 293 ? 24.280 -0.985 24.674 1.00 32.47 289 ARG A O 1
ATOM 1988 N N . SER A 1 294 ? 25.297 -1.913 26.454 1.00 44.91 290 SER A N 1
ATOM 1989 C CA . SER A 1 294 ? 25.091 -3.282 25.987 1.00 42.01 290 SER A CA 1
ATOM 1990 C C . SER A 1 294 ? 23.606 -3.641 25.874 1.00 32.01 290 SER A C 1
ATOM 1991 O O . SER A 1 294 ? 23.171 -4.253 24.891 1.00 30.83 290 SER A O 1
ATOM 1994 N N . SER A 1 295 ? 22.825 -3.247 26.875 1.00 37.34 291 SER A N 1
ATOM 1995 C CA . SER A 1 295 ? 21.389 -3.529 26.878 1.00 31.38 291 SER A CA 1
ATOM 1996 C C . SER A 1 295 ? 20.664 -2.812 25.731 1.00 32.80 291 SER A C 1
ATOM 1997 O O . SER A 1 295 ? 19.877 -3.423 24.966 1.00 34.45 291 SER A O 1
ATOM 2000 N N . LEU A 1 296 ? 20.930 -1.511 25.618 1.00 37.10 292 LEU A N 1
ATOM 2001 C CA . LEU A 1 296 ? 20.364 -0.716 24.530 1.00 40.71 292 LEU A CA 1
ATOM 2002 C C . LEU A 1 296 ? 20.740 -1.320 23.180 1.00 37.81 292 LEU A C 1
ATOM 2003 O O . LEU A 1 296 ? 19.902 -1.429 22.280 1.00 28.68 292 LEU A O 1
ATOM 2008 N N . LEU A 1 297 ? 22.002 -1.721 23.054 1.00 32.16 293 LEU A N 1
ATOM 2009 C CA . LEU A 1 297 ? 22.470 -2.361 21.830 1.00 36.00 293 LEU A CA 1
ATOM 2010 C C . LEU A 1 297 ? 21.709 -3.647 21.556 1.00 26.03 293 LEU A C 1
ATOM 2011 O O . LEU A 1 297 ? 21.449 -3.969 20.408 1.00 34.57 293 LEU A O 1
ATOM 2016 N N . THR A 1 298 ? 21.351 -4.386 22.602 1.00 32.24 294 THR A N 1
ATOM 2017 C CA . THR A 1 298 ? 20.569 -5.605 22.400 1.00 27.88 294 THR A CA 1
ATOM 2018 C C . THR A 1 298 ? 19.184 -5.284 21.841 1.00 29.83 294 THR A C 1
ATOM 2019 O O . THR A 1 298 ? 18.742 -5.872 20.835 1.00 35.91 294 THR A O 1
ATOM 2023 N N . SER A 1 299 ? 18.503 -4.340 22.490 1.00 33.94 295 SER A N 1
ATOM 2024 C CA . SER A 1 299 ? 17.176 -3.915 22.025 1.00 34.18 295 SER A CA 1
ATOM 2025 C C . SER A 1 299 ? 17.189 -3.435 20.561 1.00 34.61 295 SER A C 1
ATOM 2026 O O . SER A 1 299 ? 16.395 -3.888 19.707 1.00 44.02 295 SER A O 1
ATOM 2029 N N . LEU A 1 300 ? 18.103 -2.509 20.284 1.00 30.87 296 LEU A N 1
ATOM 2030 C CA . LEU A 1 300 ? 18.302 -1.982 18.939 1.00 33.92 296 LEU A CA 1
ATOM 2031 C C . LEU A 1 300 ? 18.601 -3.093 17.946 1.00 28.96 296 LEU A C 1
ATOM 2032 O O . LEU A 1 300 ? 18.094 -3.086 16.827 1.00 38.23 296 LEU A O 1
ATOM 2037 N N . SER A 1 301 ? 19.432 -4.042 18.368 1.00 34.16 297 SER A N 1
ATOM 2038 C CA . SER A 1 301 ? 19.771 -5.199 17.551 1.00 38.66 297 SER A CA 1
ATOM 2039 C C . SER A 1 301 ? 18.502 -5.910 17.146 1.00 39.90 297 SER A C 1
ATOM 2040 O O . SER A 1 301 ? 18.319 -6.240 15.973 1.00 45.69 297 SER A O 1
ATOM 2043 N N . HIS A 1 302 ? 17.617 -6.133 18.116 1.00 42.97 298 HIS A N 1
ATOM 2044 C CA . HIS A 1 302 ? 16.325 -6.721 17.785 1.00 45.92 298 HIS A CA 1
ATOM 2045 C C . HIS A 1 302 ? 15.602 -5.879 16.736 1.00 52.22 298 HIS A C 1
ATOM 2046 O O . HIS A 1 302 ? 15.067 -6.418 15.764 1.00 45.10 298 HIS A O 1
ATOM 2053 N N . LEU A 1 303 ? 15.589 -4.561 16.920 1.00 42.81 299 LEU A N 1
ATOM 2054 C CA . LEU A 1 303 ? 14.771 -3.723 16.031 1.00 40.42 299 LEU A CA 1
ATOM 2055 C C . LEU A 1 303 ? 15.298 -3.512 14.602 1.00 37.68 299 LEU A C 1
ATOM 2056 O O . LEU A 1 303 ? 14.510 -3.263 13.688 1.00 31.88 299 LEU A O 1
ATOM 2061 N N . LEU A 1 304 ? 16.609 -3.599 14.401 1.00 34.08 300 LEU A N 1
ATOM 2062 C CA . LEU A 1 304 ? 17.186 -3.298 13.087 1.00 32.26 300 LEU A CA 1
ATOM 2063 C C . LEU A 1 304 ? 16.701 -4.260 12.005 1.00 37.26 300 LEU A C 1
ATOM 2064 O O . LEU A 1 304 ? 16.560 -3.877 10.845 1.00 38.22 300 LEU A O 1
ATOM 2069 N N . GLY A 1 305 ? 16.430 -5.502 12.391 1.00 41.88 301 GLY A N 1
ATOM 2070 C CA . GLY A 1 305 ? 15.950 -6.503 11.455 1.00 34.89 301 GLY A CA 1
ATOM 2071 C C . GLY A 1 305 ? 14.516 -6.275 11.014 1.00 42.95 301 GLY A C 1
ATOM 2072 O O . GLY A 1 305 ? 14.070 -6.822 10.005 1.00 45.58 301 GLY A O 1
ATOM 2073 N N . LYS A 1 306 ? 13.789 -5.465 11.778 1.00 45.91 302 LYS A N 1
ATOM 2074 C CA . LYS A 1 306 ? 12.394 -5.155 11.476 1.00 44.04 302 LYS A CA 1
ATOM 2075 C C . LYS A 1 306 ? 12.184 -3.648 11.421 1.00 45.83 302 LYS A C 1
ATOM 2076 O O . LYS A 1 306 ? 12.012 -3.008 12.459 1.00 39.02 302 LYS A O 1
ATOM 2082 N N . LYS A 1 307 ? 12.187 -3.079 10.218 1.00 34.31 303 LYS A N 1
ATOM 2083 C CA . LYS A 1 307 ? 12.151 -1.626 10.093 1.00 37.94 303 LYS A CA 1
ATOM 2084 C C . LYS A 1 307 ? 10.859 -1.015 10.636 1.00 45.75 303 LYS A C 1
ATOM 2085 O O . LYS A 1 307 ? 10.889 0.061 11.223 1.00 35.43 303 LYS A O 1
ATOM 2091 N N . LYS A 1 308 ? 9.731 -1.694 10.448 1.00 41.76 304 LYS A N 1
ATOM 2092 C CA . LYS A 1 308 ? 8.443 -1.149 10.878 1.00 35.71 304 LYS A CA 1
ATOM 2093 C C . LYS A 1 308 ? 8.367 -0.955 12.394 1.00 42.90 304 LYS A C 1
ATOM 2094 O O . LYS A 1 308 ? 7.831 0.047 12.875 1.00 39.69 304 LYS A O 1
ATOM 2100 N N . GLU A 1 309 ? 8.908 -1.908 13.143 1.00 28.59 305 GLU A N 1
ATOM 2101 C CA . GLU A 1 309 ? 8.939 -1.789 14.594 1.00 42.39 305 GLU A CA 1
ATOM 2102 C C . GLU A 1 309 ? 9.923 -0.699 15.027 1.00 44.03 305 GLU A C 1
ATOM 2103 O O . GLU A 1 309 ? 9.734 -0.045 16.057 1.00 42.88 305 GLU A O 1
ATOM 2109 N N . LEU A 1 310 ? 10.968 -0.501 14.228 1.00 41.39 306 LEU A N 1
ATOM 2110 C CA . LEU A 1 310 ? 11.925 0.578 14.455 1.00 34.86 306 LEU A CA 1
ATOM 2111 C C . LEU A 1 310 ? 11.234 1.934 14.313 1.00 22.26 306 LEU A C 1
ATOM 2112 O O . LEU A 1 310 ? 11.394 2.828 15.155 1.00 23.82 306 LEU A O 1
ATOM 2117 N N . GLN A 1 311 ? 10.449 2.071 13.250 1.00 18.55 307 GLN A N 1
ATOM 2118 C CA . GLN A 1 311 ? 9.710 3.297 12.985 1.00 34.24 307 GLN A CA 1
ATOM 2119 C C . GLN A 1 311 ? 8.628 3.507 14.039 1.00 37.78 307 GLN A C 1
ATOM 2120 O O . GLN A 1 311 ? 8.289 4.644 14.382 1.00 35.26 307 GLN A O 1
ATOM 2126 N N . ASP A 1 312 ? 8.097 2.402 14.558 1.00 34.89 308 ASP A N 1
ATOM 2127 C CA . ASP A 1 312 ? 7.100 2.458 15.618 1.00 33.74 308 ASP A CA 1
ATOM 2128 C C . ASP A 1 312 ? 7.721 2.988 16.908 1.00 34.72 308 ASP A C 1
ATOM 2129 O O . ASP A 1 312 ? 7.143 3.852 17.579 1.00 35.89 308 ASP A O 1
ATOM 2134 N N . LEU A 1 313 ? 8.900 2.473 17.251 1.00 24.55 309 LEU A N 1
ATOM 2135 C CA . LEU A 1 313 ? 9.624 2.977 18.409 1.00 28.14 309 LEU A CA 1
ATOM 2136 C C . LEU A 1 313 ? 9.945 4.451 18.220 1.00 38.20 309 LEU A C 1
ATOM 2137 O O . LEU A 1 313 ? 9.814 5.238 19.157 1.00 31.96 309 LEU A O 1
ATOM 2142 N N . GLU A 1 314 ? 10.357 4.826 17.012 1.00 24.97 310 GLU A N 1
ATOM 2143 C CA . GLU A 1 314 ? 10.687 6.224 16.757 1.00 29.15 310 GLU A CA 1
ATOM 2144 C C . GLU A 1 314 ? 9.479 7.127 16.970 1.00 35.13 310 GLU A C 1
ATOM 2145 O O . GLU A 1 314 ? 9.568 8.129 17.680 1.00 27.39 310 GLU A O 1
ATOM 2151 N N . GLN A 1 315 ? 8.350 6.775 16.363 1.00 33.05 311 GLN A N 1
ATOM 2152 C CA . GLN A 1 315 ? 7.179 7.640 16.443 1.00 45.02 311 GLN A CA 1
ATOM 2153 C C . GLN A 1 315 ? 6.611 7.700 17.860 1.00 47.23 311 GLN A C 1
ATOM 2154 O O . GLN A 1 315 ? 6.273 8.780 18.353 1.00 45.95 311 GLN A O 1
ATOM 2160 N N . LYS A 1 316 ? 6.515 6.548 18.519 1.00 45.64 312 LYS A N 1
ATOM 2161 C CA . LYS A 1 316 ? 6.007 6.521 19.887 1.00 36.17 312 LYS A CA 1
ATOM 2162 C C . LYS A 1 316 ? 6.922 7.311 20.816 1.00 36.99 312 LYS A C 1
ATOM 2163 O O . LYS A 1 316 ? 6.450 8.038 21.691 1.00 35.50 312 LYS A O 1
ATOM 2169 N N . LEU A 1 317 ? 8.228 7.181 20.613 1.00 26.08 313 LEU A N 1
ATOM 2170 C CA . LEU A 1 317 ? 9.195 7.920 21.416 1.00 29.23 313 LEU A CA 1
ATOM 2171 C C . LEU A 1 317 ? 9.032 9.421 21.193 1.00 32.32 313 LEU A C 1
ATOM 2172 O O . LEU A 1 317 ? 9.046 10.208 22.146 1.00 35.69 313 LEU A O 1
ATOM 2177 N N . GLU A 1 318 ? 8.868 9.805 19.929 1.00 31.63 314 GLU A N 1
ATOM 2178 C CA . GLU A 1 318 ? 8.707 11.206 19.559 1.00 38.72 314 GLU A CA 1
ATOM 2179 C C . GLU A 1 318 ? 7.475 11.803 20.219 1.00 36.82 314 GLU A C 1
ATOM 2180 O O . GLU A 1 318 ? 7.537 12.886 20.804 1.00 32.68 314 GLU A O 1
ATOM 2186 N N . GLY A 1 319 ? 6.361 11.084 20.123 1.00 32.34 315 GLY A N 1
ATOM 2187 C CA . GLY A 1 319 ? 5.121 11.509 20.744 1.00 41.47 315 GLY A CA 1
ATOM 2188 C C . GLY A 1 319 ? 5.241 11.606 22.250 1.00 37.66 315 GLY A C 1
ATOM 2189 O O . GLY A 1 319 ? 4.704 12.524 22.867 1.00 42.07 315 GLY A O 1
ATOM 2190 N N . ALA A 1 320 ? 5.961 10.659 22.842 1.00 36.13 316 ALA A N 1
ATOM 2191 C CA . ALA A 1 320 ? 6.155 10.634 24.287 1.00 34.87 316 ALA A CA 1
ATOM 2192 C C . ALA A 1 320 ? 6.934 11.852 24.768 1.00 38.70 316 ALA A C 1
ATOM 2193 O O . ALA A 1 320 ? 6.495 12.561 25.677 1.00 40.46 316 ALA A O 1
ATOM 2195 N N . LEU A 1 321 ? 8.090 12.091 24.156 1.00 29.32 317 LEU A N 1
ATOM 2196 C CA . LEU A 1 321 ? 8.942 13.208 24.545 1.00 26.43 317 LEU A CA 1
ATOM 2197 C C . LEU A 1 321 ? 8.289 14.559 24.239 1.00 33.10 317 LEU A C 1
ATOM 2198 O O . LEU A 1 321 ? 8.415 15.506 25.014 1.00 31.29 317 LEU A O 1
ATOM 2203 N N . ASP A 1 322 ? 7.585 14.640 23.115 1.00 33.11 318 ASP A N 1
ATOM 2204 C CA . ASP A 1 322 ? 6.955 15.889 22.705 1.00 32.70 318 ASP A CA 1
ATOM 2205 C C . ASP A 1 322 ? 5.752 16.239 23.582 1.00 46.57 318 ASP A C 1
ATOM 2206 O O . ASP A 1 322 ? 5.638 17.365 24.072 1.00 38.88 318 ASP A O 1
ATOM 2211 N N . LYS A 1 323 ? 4.854 15.276 23.776 1.00 43.63 319 LYS A N 1
ATOM 2212 C CA . LYS A 1 323 ? 3.696 15.478 24.643 1.00 45.69 319 LYS A CA 1
ATOM 2213 C C . LYS A 1 323 ? 4.117 15.529 26.111 1.00 38.73 319 LYS A C 1
ATOM 2214 O O . LYS A 1 323 ? 3.386 16.040 26.961 1.00 57.43 319 LYS A O 1
ATOM 2220 N N . GLY A 1 324 ? 5.300 14.994 26.400 1.00 52.44 320 GLY A N 1
ATOM 2221 C CA . GLY A 1 324 ? 5.900 15.116 27.717 1.00 49.78 320 GLY A CA 1
ATOM 2222 C C . GLY A 1 324 ? 5.449 14.095 28.744 1.00 51.69 320 GLY A C 1
ATOM 2223 O O . GLY A 1 324 ? 5.777 14.217 29.924 1.00 53.83 320 GLY A O 1
ATOM 2224 N N . GLN A 1 325 ? 4.707 13.083 28.306 1.00 52.23 321 GLN A N 1
ATOM 2225 C CA . GLN A 1 325 ? 4.192 12.070 29.223 1.00 69.19 321 GLN A CA 1
ATOM 2226 C C . GLN A 1 325 ? 5.288 11.145 29.735 1.00 69.36 321 GLN A C 1
ATOM 2227 O O . GLN A 1 325 ? 6.478 11.399 29.538 1.00 69.68 321 GLN A O 1
ATOM 2233 N N . LYS A 1 326 ? 4.879 10.070 30.402 1.00 66.78 322 LYS A N 1
ATOM 2234 C CA . LYS A 1 326 ? 5.834 9.095 30.903 1.00 63.81 322 LYS A CA 1
ATOM 2235 C C . LYS A 1 326 ? 6.204 8.117 29.800 1.00 70.06 322 LYS A C 1
ATOM 2236 O O . LYS A 1 326 ? 5.363 7.713 28.994 1.00 55.52 322 LYS A O 1
ATOM 2242 N N . VAL A 1 327 ? 7.476 7.741 29.778 1.00 77.25 323 VAL A N 1
ATOM 2243 C CA . VAL A 1 327 ? 8.023 6.928 28.707 1.00 73.25 323 VAL A CA 1
ATOM 2244 C C . VAL A 1 327 ? 8.127 5.460 29.106 1.00 70.13 323 VAL A C 1
ATOM 2245 O O . VAL A 1 327 ? 9.165 5.007 29.591 1.00 77.66 323 VAL A O 1
ATOM 2249 N N . THR A 1 328 ? 7.038 4.727 28.901 1.00 65.10 324 THR A N 1
ATOM 2250 C CA . THR A 1 328 ? 7.005 3.298 29.185 1.00 69.77 324 THR A CA 1
ATOM 2251 C C . THR A 1 328 ? 7.025 2.506 27.886 1.00 70.23 324 THR A C 1
ATOM 2252 O O . THR A 1 328 ? 5.988 2.035 27.418 1.00 65.51 324 THR A O 1
ATOM 2256 N N . LEU A 1 329 ? 8.210 2.364 27.305 1.00 63.48 325 LEU A N 1
ATOM 2257 C CA . LEU A 1 329 ? 8.344 1.715 26.009 1.00 67.47 325 LEU A CA 1
ATOM 2258 C C . LEU A 1 329 ? 9.021 0.356 26.130 1.00 51.06 325 LEU A C 1
ATOM 2259 O O . LEU A 1 329 ? 10.072 0.226 26.758 1.00 52.86 325 LEU A O 1
ATOM 2264 N N . GLU A 1 330 ? 8.400 -0.651 25.525 1.00 53.64 326 GLU A N 1
ATOM 2265 C CA . GLU A 1 330 ? 8.895 -2.023 25.573 1.00 64.30 326 GLU A CA 1
ATOM 2266 C C . GLU A 1 330 ? 10.282 -2.153 24.955 1.00 63.94 326 GLU A C 1
ATOM 2267 O O . GLU A 1 330 ? 11.196 -2.723 25.557 1.00 56.20 326 GLU A O 1
ATOM 2273 N N . ALA A 1 331 ? 10.428 -1.602 23.754 1.00 55.78 327 ALA A N 1
ATOM 2274 C CA . ALA A 1 331 ? 11.626 -1.785 22.940 1.00 36.78 327 ALA A CA 1
ATOM 2275 C C . ALA A 1 331 ? 12.895 -1.213 23.573 1.00 51.08 327 ALA A C 1
ATOM 2276 O O . ALA A 1 331 ? 13.983 -1.368 23.028 1.00 44.71 327 ALA A O 1
ATOM 2278 N N . LEU A 1 332 ? 12.760 -0.556 24.718 1.00 37.67 328 LEU A N 1
ATOM 2279 C CA . LEU A 1 332 ? 13.916 0.005 25.404 1.00 34.33 328 LEU A CA 1
ATOM 2280 C C . LEU A 1 332 ? 14.291 -0.834 26.628 1.00 42.56 328 LEU A C 1
ATOM 2281 O O . LEU A 1 332 ? 13.425 -1.438 27.259 1.00 46.46 328 LEU A O 1
ATOM 2286 N N . PRO A 1 333 ? 15.593 -0.882 26.956 1.00 39.74 329 PRO A N 1
ATOM 2287 C CA . PRO A 1 333 ? 16.120 -1.642 28.099 1.00 46.95 329 PRO A CA 1
ATOM 2288 C C . PRO A 1 333 ? 15.484 -1.265 29.438 1.00 48.06 329 PRO A C 1
ATOM 2289 O O . PRO A 1 333 ? 15.553 -0.111 29.860 1.00 44.72 329 PRO A O 1
ATOM 2293 N N . LYS A 1 334 ? 14.887 -2.249 30.102 1.00 50.72 330 LYS A N 1
ATOM 2294 C CA . LYS A 1 334 ? 14.184 -2.020 31.359 1.00 46.56 330 LYS A CA 1
ATOM 2295 C C . LYS A 1 334 ? 15.117 -2.104 32.562 1.00 47.93 330 LYS A C 1
ATOM 2296 O O . LYS A 1 334 ? 14.686 -1.953 33.706 1.00 47.69 330 LYS A O 1
ATOM 2302 N N . ASP A 1 335 ? 16.396 -2.346 32.297 1.00 33.13 331 ASP A N 1
ATOM 2303 C CA . ASP A 1 335 ? 17.394 -2.444 33.353 1.00 35.43 331 ASP A CA 1
ATOM 2304 C C . ASP A 1 335 ? 18.252 -1.189 33.388 1.00 45.47 331 ASP A C 1
ATOM 2305 O O . ASP A 1 335 ? 19.115 -1.035 34.254 1.00 34.26 331 ASP A O 1
ATOM 2310 N N . VAL A 1 336 ? 18.022 -0.300 32.427 1.00 38.68 332 VAL A N 1
ATOM 2311 C CA . VAL A 1 336 ? 18.666 1.004 32.440 1.00 38.54 332 VAL A CA 1
ATOM 2312 C C . VAL A 1 336 ? 17.604 2.092 32.534 1.00 36.60 332 VAL A C 1
ATOM 2313 O O . VAL A 1 336 ? 16.593 2.052 31.833 1.00 36.16 332 VAL A O 1
ATOM 2317 N N . LEU A 1 337 ? 17.829 3.052 33.422 1.00 40.22 333 LEU A N 1
ATOM 2318 C CA . LEU A 1 337 ? 16.954 4.211 33.517 1.00 38.03 333 LEU A CA 1
ATOM 2319 C C . LEU A 1 337 ? 17.474 5.293 32.577 1.00 31.77 333 LEU A C 1
ATOM 2320 O O . LEU A 1 337 ? 18.657 5.633 32.601 1.00 24.17 333 LEU A O 1
ATOM 2325 N N . LEU A 1 338 ? 16.592 5.827 31.742 1.00 36.21 334 LEU A N 1
ATOM 2326 C CA . LEU A 1 338 ? 17.015 6.777 30.721 1.00 36.80 334 LEU A CA 1
ATOM 2327 C C . LEU A 1 338 ? 16.630 8.219 31.045 1.00 25.36 334 LEU A C 1
ATOM 2328 O O . LEU A 1 338 ? 15.448 8.555 31.115 1.00 29.75 334 LEU A O 1
ATOM 2333 N N . SER A 1 339 ? 17.643 9.061 31.243 1.00 31.60 335 SER A N 1
ATOM 2334 C CA . SER A 1 339 ? 17.439 10.500 31.382 1.00 37.61 335 SER A CA 1
ATOM 2335 C C . SER A 1 339 ? 16.837 11.038 30.090 1.00 43.88 335 SER A C 1
ATOM 2336 O O . SER A 1 339 ? 16.962 10.406 29.041 1.00 34.27 335 SER A O 1
ATOM 2339 N N . LYS A 1 340 ? 16.191 12.199 30.159 1.00 39.22 336 LYS A N 1
ATOM 2340 C CA . LYS A 1 340 ? 15.489 12.730 28.996 1.00 35.27 336 LYS A CA 1
ATOM 2341 C C . LYS A 1 340 ? 16.444 13.047 27.847 1.00 28.06 336 LYS A C 1
ATOM 2342 O O . LYS A 1 340 ? 16.116 12.812 26.682 1.00 26.85 336 LYS A O 1
ATOM 2348 N N . ASP A 1 341 ? 17.624 13.570 28.176 1.00 22.09 337 ASP A N 1
ATOM 2349 C CA . ASP A 1 341 ? 18.639 13.854 27.164 1.00 31.59 337 ASP A CA 1
ATOM 2350 C C . ASP A 1 341 ? 19.070 12.577 26.441 1.00 39.98 337 ASP A C 1
ATOM 2351 O O . ASP A 1 341 ? 19.348 12.594 25.231 1.00 28.16 337 ASP A O 1
ATOM 2356 N N . ALA A 1 342 ? 19.110 11.473 27.186 1.00 31.75 338 ALA A N 1
ATOM 2357 C CA . ALA A 1 342 ? 19.470 10.175 26.626 1.00 32.48 338 ALA A CA 1
ATOM 2358 C C . ALA A 1 342 ? 18.413 9.711 25.635 1.00 32.79 338 ALA A C 1
ATOM 2359 O O . ALA A 1 342 ? 18.729 9.306 24.513 1.00 34.18 338 ALA A O 1
ATOM 2369 N N . ASP A 1 344 ? 16.380 11.511 24.097 1.00 20.57 340 ASP A N 1
ATOM 2370 C CA . ASP A 1 344 ? 16.410 12.434 22.965 1.00 26.56 340 ASP A CA 1
ATOM 2371 C C . ASP A 1 344 ? 17.510 12.040 21.982 1.00 24.13 340 ASP A C 1
ATOM 2372 O O . ASP A 1 344 ? 17.295 12.056 20.768 1.00 21.70 340 ASP A O 1
ATOM 2377 N N . ALA A 1 345 ? 18.686 11.693 22.507 1.00 22.57 341 ALA A N 1
ATOM 2378 C CA . ALA A 1 345 ? 19.781 11.217 21.656 1.00 28.37 341 ALA A CA 1
ATOM 2379 C C . ALA A 1 345 ? 19.373 9.957 20.887 1.00 21.06 341 ALA A C 1
ATOM 2380 O O . ALA A 1 345 ? 19.609 9.826 19.665 1.00 17.95 341 ALA A O 1
ATOM 2382 N N . ILE A 1 346 ? 18.742 9.040 21.612 1.00 18.78 342 ILE A N 1
ATOM 2383 C CA . ILE A 1 346 ? 18.207 7.832 21.013 1.00 22.05 342 ILE A CA 1
ATOM 2384 C C . ILE A 1 346 ? 17.202 8.172 19.912 1.00 26.09 342 ILE A C 1
ATOM 2385 O O . ILE A 1 346 ? 17.218 7.555 18.852 1.00 21.28 342 ILE A O 1
ATOM 2390 N N . LEU A 1 347 ? 16.348 9.165 20.154 1.00 20.53 343 LEU A N 1
ATOM 2391 C CA . LEU A 1 347 ? 15.370 9.601 19.153 1.00 23.11 343 LEU A CA 1
ATOM 2392 C C . LEU A 1 347 ? 16.057 10.122 17.888 1.00 13.08 343 LEU A C 1
ATOM 2393 O O . LEU A 1 347 ? 15.647 9.813 16.761 1.00 15.07 343 LEU A O 1
ATOM 2398 N N . TYR A 1 348 ? 17.103 10.916 18.092 1.00 10.91 344 TYR A N 1
ATOM 2399 C CA . TYR A 1 348 ? 17.924 11.424 17.002 1.00 14.96 344 TYR A CA 1
ATOM 2400 C C . TYR A 1 348 ? 18.429 10.278 16.133 1.00 20.97 344 TYR A C 1
ATOM 2401 O O . TYR A 1 348 ? 18.189 10.237 14.903 1.00 15.23 344 TYR A O 1
ATOM 2410 N N . PHE A 1 349 ? 19.109 9.329 16.779 1.00 13.32 345 PHE A N 1
ATOM 2411 C CA . PHE A 1 349 ? 19.699 8.221 16.027 1.00 13.45 345 PHE A CA 1
ATOM 2412 C C . PHE A 1 349 ? 18.655 7.322 15.376 1.00 17.19 345 PHE A C 1
ATOM 2413 O O . PHE A 1 349 ? 18.910 6.749 14.314 1.00 12.31 345 PHE A O 1
ATOM 2421 N N . LEU A 1 350 ? 17.484 7.200 15.997 1.00 14.48 346 LEU A N 1
ATOM 2422 C CA . LEU A 1 350 ? 16.389 6.443 15.392 1.00 13.96 346 LEU A CA 1
ATOM 2423 C C . LEU A 1 350 ? 15.957 7.144 14.116 1.00 16.98 346 LEU A C 1
ATOM 2424 O O . LEU A 1 350 ? 15.649 6.502 13.105 1.00 16.85 346 LEU A O 1
ATOM 2429 N N . GLY A 1 351 ? 15.949 8.471 14.177 1.00 16.00 347 GLY A N 1
ATOM 2430 C CA . GLY A 1 351 ? 15.685 9.285 13.008 1.00 17.18 347 GLY A CA 1
ATOM 2431 C C . GLY A 1 351 ? 16.685 9.003 11.904 1.00 18.07 347 GLY A C 1
ATOM 2432 O O . GLY A 1 351 ? 16.307 8.888 10.734 1.00 17.29 347 GLY A O 1
ATOM 2433 N N . ALA A 1 352 ? 17.963 8.889 12.258 1.00 12.26 348 ALA A N 1
ATOM 2434 C CA . ALA A 1 352 ? 18.967 8.543 11.241 1.00 14.23 348 ALA A CA 1
ATOM 2435 C C . ALA A 1 352 ? 18.762 7.136 10.653 1.00 16.19 348 ALA A C 1
ATOM 2436 O O . ALA A 1 352 ? 18.809 6.950 9.434 1.00 14.01 348 ALA A O 1
ATOM 2438 N N . LEU A 1 353 ? 18.538 6.151 11.519 1.00 14.80 349 LEU A N 1
ATOM 2439 C CA . LEU A 1 353 ? 18.392 4.756 11.098 1.00 14.52 349 LEU A CA 1
ATOM 2440 C C . LEU A 1 353 ? 17.169 4.523 10.223 1.00 15.51 349 LEU A C 1
ATOM 2441 O O . LEU A 1 353 ? 17.198 3.694 9.309 1.00 17.87 349 LEU A O 1
ATOM 2446 N N . THR A 1 354 ? 16.092 5.254 10.492 1.00 16.28 350 THR A N 1
ATOM 2447 C CA . THR A 1 354 ? 14.875 5.089 9.696 1.00 21.49 350 THR A CA 1
ATOM 2448 C C . THR A 1 354 ? 14.987 5.714 8.301 1.00 18.07 350 THR A C 1
ATOM 2449 O O . THR A 1 354 ? 14.118 5.505 7.454 1.00 17.98 350 THR A O 1
ATOM 2453 N N . GLU A 1 355 ? 16.056 6.467 8.055 1.00 14.57 351 GLU A N 1
ATOM 2454 C CA . GLU A 1 355 ? 16.341 6.962 6.708 1.00 16.66 351 GLU A CA 1
ATOM 2455 C C . GLU A 1 355 ? 16.899 5.858 5.814 1.00 16.57 351 GLU A C 1
ATOM 2456 O O . GLU A 1 355 ? 16.836 5.947 4.593 1.00 15.83 351 GLU A O 1
ATOM 2462 N N . LEU A 1 356 ? 17.460 4.825 6.431 1.00 15.06 352 LEU A N 1
ATOM 2463 C CA . LEU A 1 356 ? 18.119 3.754 5.690 1.00 15.00 352 LEU A CA 1
ATOM 2464 C C . LEU A 1 356 ? 17.111 2.708 5.210 1.00 23.76 352 LEU A C 1
ATOM 2465 O O . LEU A 1 356 ? 16.026 2.575 5.779 1.00 15.56 352 LEU A O 1
ATOM 2470 N N . THR A 1 357 ? 17.466 1.964 4.166 1.00 16.69 353 THR A N 1
ATOM 2471 C CA . THR A 1 357 ? 16.583 0.913 3.671 1.00 21.57 353 THR A CA 1
ATOM 2472 C C . THR A 1 357 ? 16.655 -0.313 4.581 1.00 16.41 353 THR A C 1
ATOM 2473 O O . THR A 1 357 ? 17.558 -0.431 5.412 1.00 15.87 353 THR A O 1
ATOM 2477 N N . GLU A 1 358 ? 15.704 -1.227 4.419 1.00 24.67 354 GLU A N 1
ATOM 2478 C CA . GLU A 1 358 ? 15.620 -2.408 5.276 1.00 27.79 354 GLU A CA 1
ATOM 2479 C C . GLU A 1 358 ? 16.858 -3.294 5.112 1.00 17.39 354 GLU A C 1
ATOM 2480 O O . GLU A 1 358 ? 17.415 -3.821 6.099 1.00 21.22 354 GLU A O 1
ATOM 2486 N N . GLU A 1 359 ? 17.304 -3.422 3.865 1.00 20.50 355 GLU A N 1
ATOM 2487 C CA . GLU A 1 359 ? 18.510 -4.174 3.546 1.00 20.56 355 GLU A CA 1
ATOM 2488 C C . GLU A 1 359 ? 19.713 -3.575 4.258 1.00 15.03 355 GLU A C 1
ATOM 2489 O O . GLU A 1 359 ? 20.519 -4.304 4.821 1.00 17.10 355 GLU A O 1
ATOM 2495 N N . GLN A 1 360 ? 19.833 -2.249 4.230 1.00 17.39 356 GLN A N 1
ATOM 2496 C CA . GLN A 1 360 ? 20.922 -1.573 4.928 1.00 11.98 356 GLN A CA 1
ATOM 2497 C C . GLN A 1 360 ? 20.915 -1.883 6.418 1.00 12.00 356 GLN A C 1
ATOM 2498 O O . GLN A 1 360 ? 21.962 -2.102 7.011 1.00 13.67 356 GLN A O 1
ATOM 2504 N N . LEU A 1 361 ? 19.735 -1.890 7.026 1.00 15.49 357 LEU A N 1
ATOM 2505 C CA . LEU A 1 361 ? 19.628 -2.176 8.455 1.00 19.27 357 LEU A CA 1
ATOM 2506 C C . LEU A 1 361 ? 20.061 -3.620 8.773 1.00 11.50 357 LEU A C 1
ATOM 2507 O O . LEU A 1 361 ? 20.811 -3.882 9.748 1.00 15.74 357 LEU A O 1
ATOM 2512 N N . LYS A 1 362 ? 19.616 -4.552 7.931 1.00 13.21 358 LYS A N 1
ATOM 2513 C CA . LYS A 1 362 ? 20.030 -5.953 8.088 1.00 22.98 358 LYS A CA 1
ATOM 2514 C C . LYS A 1 362 ? 21.551 -6.101 7.964 1.00 17.45 358 LYS A C 1
ATOM 2515 O O . LYS A 1 362 ? 22.211 -6.814 8.750 1.00 14.75 358 LYS A O 1
ATOM 2521 N N . ILE A 1 363 ? 22.098 -5.405 6.970 1.00 17.53 359 ILE A N 1
ATOM 2522 C CA . ILE A 1 363 ? 23.532 -5.371 6.741 1.00 13.58 359 ILE A CA 1
ATOM 2523 C C . ILE A 1 363 ? 24.227 -4.804 7.966 1.00 15.77 359 ILE A C 1
ATOM 2524 O O . ILE A 1 363 ? 25.299 -5.257 8.333 1.00 16.70 359 ILE A O 1
ATOM 2529 N N . LEU A 1 364 ? 23.611 -3.823 8.616 1.00 13.62 360 LEU A N 1
ATOM 2530 C CA . LEU A 1 364 ? 24.181 -3.272 9.839 1.00 15.27 360 LEU A CA 1
ATOM 2531 C C . LEU A 1 364 ? 24.244 -4.346 10.916 1.00 12.45 360 LEU A C 1
ATOM 2532 O O . LEU A 1 364 ? 25.234 -4.435 11.647 1.00 14.95 360 LEU A O 1
ATOM 2537 N N . VAL A 1 365 ? 23.198 -5.165 11.021 1.00 12.65 361 VAL A N 1
ATOM 2538 C CA . VAL A 1 365 ? 23.252 -6.266 12.002 1.00 18.50 361 VAL A CA 1
ATOM 2539 C C . VAL A 1 365 ? 24.412 -7.233 11.700 1.00 13.51 361 VAL A C 1
ATOM 2540 O O . VAL A 1 365 ? 25.225 -7.591 12.589 1.00 17.38 361 VAL A O 1
ATOM 2544 N N . LYS A 1 366 ? 24.501 -7.641 10.435 1.00 16.38 362 LYS A N 1
ATOM 2545 C CA . LYS A 1 366 ? 25.567 -8.557 10.028 1.00 17.97 362 LYS A CA 1
ATOM 2546 C C . LYS A 1 366 ? 26.954 -7.960 10.278 1.00 19.08 362 LYS A C 1
ATOM 2547 O O . LYS A 1 366 ? 27.879 -8.663 10.687 1.00 17.54 362 LYS A O 1
ATOM 2553 N N . SER A 1 367 ? 27.078 -6.654 10.060 1.00 13.73 363 SER A N 1
ATOM 2554 C CA . SER A 1 367 ? 28.344 -5.947 10.195 1.00 14.38 363 SER A CA 1
ATOM 2555 C C . SER A 1 367 ? 28.725 -5.853 11.654 1.00 16.83 363 SER A C 1
ATOM 2556 O O . SER A 1 367 ? 29.906 -5.916 12.010 1.00 14.97 363 SER A O 1
ATOM 2559 N N . LEU A 1 368 ? 27.710 -5.683 12.495 1.00 19.87 364 LEU A N 1
ATOM 2560 C CA . LEU A 1 368 ? 27.891 -5.755 13.935 1.00 19.25 364 LEU A CA 1
ATOM 2561 C C . LEU A 1 368 ? 28.478 -7.104 14.317 1.00 16.73 364 LEU A C 1
ATOM 2562 O O . LEU A 1 368 ? 29.457 -7.176 15.063 1.00 17.06 364 LEU A O 1
ATOM 2567 N N . GLU A 1 369 ? 27.879 -8.172 13.800 1.00 11.83 365 GLU A N 1
ATOM 2568 C CA . GLU A 1 369 ? 28.376 -9.516 14.102 1.00 21.32 365 GLU A CA 1
ATOM 2569 C C . GLU A 1 369 ? 29.811 -9.741 13.618 1.00 25.82 365 GLU A C 1
ATOM 2570 O O . GLU A 1 369 ? 30.623 -10.339 14.326 1.00 26.00 365 GLU A O 1
ATOM 2576 N N . LYS A 1 370 ? 30.125 -9.253 12.420 1.00 21.00 366 LYS A N 1
ATOM 2577 C CA . LYS A 1 370 ? 31.463 -9.407 11.857 1.00 19.36 366 LYS A CA 1
ATOM 2578 C C . LYS A 1 370 ? 32.491 -8.445 12.451 1.00 20.68 366 LYS A C 1
ATOM 2579 O O . LYS A 1 370 ? 33.676 -8.538 12.132 1.00 24.33 366 LYS A O 1
ATOM 2585 N N . LYS A 1 371 ? 32.031 -7.524 13.297 1.00 16.08 367 LYS A N 1
ATOM 2586 C CA . LYS A 1 371 ? 32.893 -6.541 13.958 1.00 14.87 367 LYS A CA 1
ATOM 2587 C C . LYS A 1 371 ? 33.628 -5.621 12.975 1.00 17.44 367 LYS A C 1
ATOM 2588 O O . LYS A 1 371 ? 34.800 -5.300 13.171 1.00 16.36 367 LYS A O 1
ATOM 2594 N N . ILE A 1 372 ? 32.930 -5.167 11.939 1.00 15.80 368 ILE A N 1
ATOM 2595 C CA . ILE A 1 372 ? 33.551 -4.310 10.926 1.00 21.02 368 ILE A CA 1
ATOM 2596 C C . ILE A 1 372 ? 33.016 -2.877 10.930 1.00 19.09 368 ILE A C 1
ATOM 2597 O O . ILE A 1 372 ? 33.320 -2.097 10.026 1.00 12.08 368 ILE A O 1
ATOM 2602 N N . LEU A 1 373 ? 32.235 -2.526 11.949 1.00 15.61 369 LEU A N 1
ATOM 2603 C CA . LEU A 1 373 ? 31.697 -1.168 12.052 1.00 14.93 369 LEU A CA 1
ATOM 2604 C C . LEU A 1 373 ? 32.757 -0.056 12.053 1.00 14.81 369 LEU A C 1
ATOM 2605 O O . LEU A 1 373 ? 32.540 0.974 11.420 1.00 18.55 369 LEU A O 1
ATOM 2610 N N . PRO A 1 374 ? 33.895 -0.239 12.760 1.00 12.69 370 PRO A N 1
ATOM 2611 C CA . PRO A 1 374 ? 34.901 0.835 12.710 1.00 15.33 370 PRO A CA 1
ATOM 2612 C C . PRO A 1 374 ? 35.380 1.160 11.295 1.00 19.69 370 PRO A C 1
ATOM 2613 O O . PRO A 1 374 ? 35.576 2.334 10.955 1.00 19.84 370 PRO A O 1
ATOM 2617 N N . VAL A 1 375 ? 35.554 0.124 10.481 1.00 17.26 371 VAL A N 1
ATOM 2618 C CA . VAL A 1 375 ? 36.053 0.291 9.121 1.00 15.89 371 VAL A CA 1
ATOM 2619 C C . VAL A 1 375 ? 35.029 1.022 8.256 1.00 11.75 371 VAL A C 1
ATOM 2620 O O . VAL A 1 375 ? 35.367 1.976 7.554 1.00 13.93 371 VAL A O 1
ATOM 2624 N N . GLN A 1 376 ? 33.777 0.575 8.328 1.00 12.65 372 GLN A N 1
ATOM 2625 C CA . GLN A 1 376 ? 32.681 1.191 7.582 1.00 16.08 372 GLN A CA 1
ATOM 2626 C C . GLN A 1 376 ? 32.497 2.659 7.972 1.00 13.51 372 GLN A C 1
ATOM 2627 O O . GLN A 1 376 ? 32.354 3.540 7.115 1.00 9.66 372 GLN A O 1
ATOM 2633 N N . LEU A 1 377 ? 32.518 2.914 9.275 1.00 15.89 373 LEU A N 1
ATOM 2634 C CA . LEU A 1 377 ? 32.413 4.271 9.786 1.00 15.23 373 LEU A CA 1
ATOM 2635 C C . LEU A 1 377 ? 33.566 5.125 9.257 1.00 12.92 373 LEU A C 1
ATOM 2636 O O . LEU A 1 377 ? 33.358 6.262 8.834 1.00 15.92 373 LEU A O 1
ATOM 2641 N N . LYS A 1 378 ? 34.776 4.572 9.253 1.00 14.73 374 LYS A N 1
ATOM 2642 C CA . LYS A 1 378 ? 35.928 5.305 8.730 1.00 12.25 374 LYS A CA 1
ATOM 2643 C C . LYS A 1 378 ? 35.769 5.647 7.243 1.00 14.78 374 LYS A C 1
ATOM 2644 O O . LYS A 1 378 ? 36.032 6.782 6.830 1.00 15.26 374 LYS A O 1
ATOM 2650 N N . LEU A 1 379 ? 35.326 4.677 6.444 1.00 13.37 375 LEU A 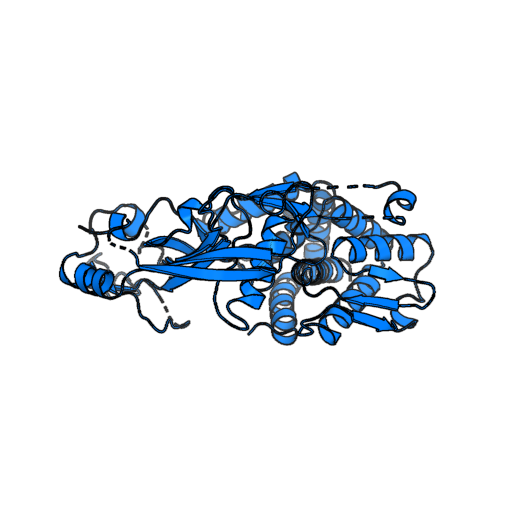N 1
ATOM 2651 C CA . LEU A 1 379 ? 35.106 4.904 5.016 1.00 9.10 375 LEU A CA 1
ATOM 2652 C C . LEU A 1 379 ? 34.078 6.015 4.764 1.00 9.03 375 LEU A C 1
ATOM 2653 O O . LEU A 1 379 ? 34.324 6.966 3.987 1.00 11.00 375 LEU A O 1
ATOM 2658 N N . VAL A 1 380 ? 32.937 5.896 5.443 1.00 7.24 376 VAL A N 1
ATOM 2659 C CA . VAL A 1 380 ? 31.845 6.859 5.296 1.00 9.84 376 VAL A CA 1
ATOM 2660 C C . VAL A 1 380 ? 32.280 8.264 5.713 1.00 15.25 376 VAL A C 1
ATOM 2661 O O . VAL A 1 380 ? 32.055 9.244 4.983 1.00 10.66 376 VAL A O 1
ATOM 2665 N N . GLU A 1 381 ? 32.916 8.356 6.879 1.00 14.26 377 GLU A N 1
ATOM 2666 C CA . GLU A 1 381 ? 33.348 9.643 7.416 1.00 18.59 377 GLU A CA 1
ATOM 2667 C C . GLU A 1 381 ? 34.401 10.297 6.526 1.00 14.59 377 GLU A C 1
ATOM 2668 O O . GLU A 1 381 ? 34.331 11.497 6.255 1.00 14.76 377 GLU A O 1
ATOM 2674 N N . SER A 1 382 ? 35.365 9.509 6.061 1.00 9.52 378 SER A N 1
ATOM 2675 C CA . SER A 1 382 ? 36.411 10.052 5.207 1.00 16.81 378 SER A CA 1
ATOM 2676 C C . SER A 1 382 ? 35.838 10.569 3.887 1.00 15.54 378 SER A C 1
ATOM 2677 O O . SER A 1 382 ? 36.171 11.679 3.459 1.00 13.59 378 SER A O 1
ATOM 2680 N N . THR A 1 383 ? 34.969 9.786 3.247 1.00 12.75 379 THR A N 1
ATOM 2681 C CA . THR A 1 383 ? 34.411 10.235 1.965 1.00 16.57 379 THR A CA 1
ATOM 2682 C C . THR A 1 383 ? 33.515 11.473 2.140 1.00 15.74 379 THR A C 1
ATOM 2683 O O . THR A 1 383 ? 33.596 12.442 1.357 1.00 17.77 379 THR A O 1
ATOM 2687 N N . LEU A 1 384 ? 32.678 11.438 3.176 1.00 11.94 380 LEU A N 1
ATOM 2688 C CA . LEU A 1 384 ? 31.830 12.571 3.534 1.00 14.73 380 LEU A CA 1
ATOM 2689 C C . LEU A 1 384 ? 32.641 13.844 3.744 1.00 19.49 380 LEU A C 1
ATOM 2690 O O . LEU A 1 384 ? 32.311 14.894 3.190 1.00 18.49 380 LEU A O 1
ATOM 2695 N N . GLU A 1 385 ? 33.695 13.758 4.550 1.00 13.28 381 GLU A N 1
ATOM 2696 C CA . GLU A 1 385 ? 34.494 14.938 4.835 1.00 15.98 381 GLU A CA 1
ATOM 2697 C C . GLU A 1 385 ? 35.195 15.434 3.582 1.00 18.99 381 GLU A C 1
ATOM 2698 O O . GLU A 1 385 ? 35.166 16.626 3.285 1.00 23.88 381 GLU A O 1
ATOM 2704 N N . GLN A 1 386 ? 35.816 14.522 2.841 1.00 15.07 382 GLN A N 1
ATOM 2705 C CA . GLN A 1 386 ? 36.556 14.919 1.648 1.00 21.35 382 GLN A CA 1
ATOM 2706 C C . GLN A 1 386 ? 35.664 15.574 0.596 1.00 17.82 382 GLN A C 1
ATOM 2707 O O . GLN A 1 386 ? 36.113 16.470 -0.122 1.00 20.23 382 GLN A O 1
ATOM 2713 N N . ASN A 1 387 ? 34.400 15.158 0.511 1.00 18.85 383 ASN A N 1
ATOM 2714 C CA . ASN A 1 387 ? 33.558 15.648 -0.585 1.00 15.55 383 ASN A CA 1
ATOM 2715 C C . ASN A 1 387 ? 32.279 16.407 -0.217 1.00 17.71 383 ASN A C 1
ATOM 2716 O O . ASN A 1 387 ? 31.421 16.597 -1.079 1.00 14.60 383 ASN A O 1
ATOM 2721 N N . PHE A 1 388 ? 32.155 16.847 1.034 1.00 14.35 384 PHE A N 1
ATOM 2722 C CA . PHE A 1 388 ? 30.873 17.343 1.552 1.00 14.39 384 PHE A CA 1
ATOM 2723 C C . PHE A 1 388 ? 30.252 18.461 0.707 1.00 24.30 384 PHE A C 1
ATOM 2724 O O . PHE A 1 388 ? 29.056 18.431 0.410 1.00 19.80 384 PHE A O 1
ATOM 2732 N N . LEU A 1 389 ? 31.064 19.431 0.299 1.00 14.06 385 LEU A N 1
ATOM 2733 C CA . LEU A 1 389 ? 30.534 20.605 -0.384 1.00 25.81 385 LEU A CA 1
ATOM 2734 C C . LEU A 1 389 ? 30.684 20.529 -1.901 1.00 28.47 385 LEU A C 1
ATOM 2735 O O . LEU A 1 389 ? 30.380 21.491 -2.606 1.00 32.30 385 LEU A O 1
ATOM 2740 N N . GLN A 1 390 ? 31.140 19.385 -2.402 1.00 20.98 386 GLN A N 1
ATOM 2741 C CA . GLN A 1 390 ? 31.272 19.187 -3.842 1.00 21.53 386 GLN A CA 1
ATOM 2742 C C . GLN A 1 390 ? 29.900 19.179 -4.507 1.00 27.81 386 GLN A C 1
ATOM 2743 O O . GLN A 1 390 ? 29.063 18.331 -4.209 1.00 27.53 386 GLN A O 1
ATOM 2749 N N . ASP A 1 391 ? 29.673 20.128 -5.411 1.00 28.08 387 ASP A N 1
ATOM 2750 C CA . ASP A 1 391 ? 28.351 20.318 -6.005 1.00 27.91 387 ASP A CA 1
ATOM 2751 C C . ASP A 1 391 ? 28.079 19.397 -7.196 1.00 29.93 387 ASP A C 1
ATOM 2752 O O . ASP A 1 391 ? 26.924 19.166 -7.560 1.00 28.11 387 ASP A O 1
ATOM 2757 N N . LYS A 1 392 ? 29.135 18.877 -7.809 1.00 20.74 388 LYS A N 1
ATOM 2758 C CA . LYS A 1 392 ? 28.964 18.029 -8.980 1.00 31.93 388 LYS A CA 1
ATOM 2759 C C . LYS A 1 392 ? 29.466 16.617 -8.707 1.00 32.01 388 LYS A C 1
ATOM 2760 O O . LYS A 1 392 ? 30.310 16.410 -7.836 1.00 20.31 388 LYS A O 1
ATOM 2766 N N . GLU A 1 393 ? 28.929 15.651 -9.448 1.00 24.09 389 GLU A N 1
ATOM 2767 C CA . GLU A 1 393 ? 29.369 14.265 -9.353 1.00 25.34 389 GLU A CA 1
ATOM 2768 C C . GLU A 1 393 ? 30.852 14.146 -9.675 1.00 29.26 389 GLU A C 1
ATOM 2769 O O . GLU A 1 393 ? 31.400 14.968 -10.415 1.00 22.78 389 GLU A O 1
ATOM 2775 N N . GLY A 1 394 ? 31.505 13.130 -9.123 1.00 18.13 390 GLY A N 1
ATOM 2776 C CA . GLY A 1 394 ? 32.917 12.937 -9.415 1.00 20.12 390 GLY A CA 1
ATOM 2777 C C . GLY A 1 394 ? 33.384 11.504 -9.249 1.00 23.25 390 GLY A C 1
ATOM 2778 O O . GLY A 1 394 ? 32.726 10.714 -8.592 1.00 18.00 390 GLY A O 1
ATOM 2779 N N . VAL A 1 395 ? 34.515 11.162 -9.856 1.00 27.10 391 VAL A N 1
ATOM 2780 C CA . VAL A 1 395 ? 35.130 9.857 -9.633 1.00 15.85 391 VAL A CA 1
ATOM 2781 C C . VAL A 1 395 ? 36.501 10.068 -9.002 1.00 24.98 391 VAL A C 1
ATOM 2782 O O . VAL A 1 395 ? 37.282 10.899 -9.469 1.00 24.17 391 VAL A O 1
ATOM 2786 N N . PHE A 1 396 ? 36.785 9.326 -7.936 1.00 15.73 392 PHE A N 1
ATOM 2787 C CA . PHE A 1 396 ? 37.972 9.570 -7.128 1.00 19.44 392 PHE A CA 1
ATOM 2788 C C . PHE A 1 396 ? 38.692 8.286 -6.745 1.00 27.11 392 PHE A C 1
ATOM 2789 O O . PHE A 1 396 ? 38.067 7.233 -6.612 1.00 17.06 392 PHE A O 1
ATOM 2797 N N . PRO A 1 397 ? 40.019 8.369 -6.562 1.00 30.94 393 PRO A N 1
ATOM 2798 C CA . PRO A 1 397 ? 40.768 7.230 -6.025 1.00 18.70 393 PRO A CA 1
ATOM 2799 C C . PRO A 1 397 ? 40.424 7.036 -4.557 1.00 16.39 393 PRO A C 1
ATOM 2800 O O . PRO A 1 397 ? 40.199 8.018 -3.848 1.00 18.83 393 PRO A O 1
ATOM 2804 N N . LEU A 1 398 ? 40.359 5.790 -4.109 1.00 18.14 394 LEU A N 1
ATOM 2805 C CA . LEU A 1 398 ? 40.090 5.513 -2.705 1.00 16.97 394 LEU A CA 1
ATOM 2806 C C . LEU A 1 398 ? 41.357 5.033 -2.007 1.00 19.96 394 LEU A C 1
ATOM 2807 O O . LEU A 1 398 ? 42.103 4.217 -2.559 1.00 20.82 394 LEU A O 1
ATOM 2812 N N . GLN A 1 399 ? 41.604 5.545 -0.804 1.00 21.77 395 GLN A N 1
ATOM 2813 C CA . GLN A 1 399 ? 42.716 5.067 0.012 1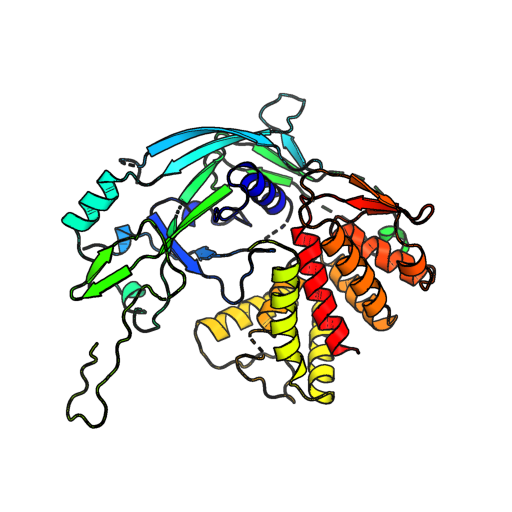.00 29.36 395 GLN A CA 1
ATOM 2814 C C . GLN A 1 399 ? 42.602 3.557 0.178 1.00 28.33 395 GLN A C 1
ATOM 2815 O O . GLN A 1 399 ? 41.619 3.073 0.730 1.00 27.88 395 GLN A O 1
ATOM 2821 N N . PRO A 1 400 ? 43.599 2.810 -0.320 1.00 28.24 396 PRO A N 1
ATOM 2822 C CA . PRO A 1 400 ? 43.571 1.341 -0.297 1.00 31.41 396 PRO A CA 1
ATOM 2823 C C . PRO A 1 400 ? 43.440 0.768 1.118 1.00 38.70 396 PRO A C 1
ATOM 2824 O O . PRO A 1 400 ? 42.761 -0.242 1.325 1.00 33.32 396 PRO A O 1
ATOM 2828 N N . ASP A 1 401 ? 44.078 1.423 2.081 1.00 27.59 397 ASP A N 1
ATOM 2829 C CA . ASP A 1 401 ? 44.054 0.971 3.466 1.00 24.50 397 ASP A CA 1
ATOM 2830 C C . ASP A 1 401 ? 42.641 0.968 4.048 1.00 28.57 397 ASP A C 1
ATOM 2831 O O . ASP A 1 401 ? 42.370 0.262 5.019 1.00 30.98 397 ASP A O 1
ATOM 2836 N N . LEU A 1 402 ? 41.746 1.757 3.456 1.00 22.23 398 LEU A N 1
ATOM 2837 C CA . LEU A 1 402 ? 40.378 1.874 3.957 1.00 27.45 398 LEU A CA 1
ATOM 2838 C C . LEU A 1 402 ? 39.579 0.580 3.807 1.00 27.25 398 LEU A C 1
ATOM 2839 O O . LEU A 1 402 ? 38.620 0.358 4.543 1.00 27.00 398 LEU A O 1
ATOM 2844 N N . LEU A 1 403 ? 39.971 -0.263 2.853 1.00 21.63 399 LEU A N 1
ATOM 2845 C CA . LEU A 1 403 ? 39.251 -1.509 2.578 1.00 18.26 399 LEU A CA 1
ATOM 2846 C C . LEU A 1 403 ? 40.125 -2.756 2.735 1.00 22.61 399 LEU A C 1
ATOM 2847 O O . LEU A 1 403 ? 39.624 -3.878 2.709 1.00 16.31 399 LEU A O 1
ATOM 2852 N N . SER A 1 404 ? 41.428 -2.555 2.891 1.00 20.84 400 SER A N 1
ATOM 2853 C CA . SER A 1 404 ? 42.395 -3.646 2.801 1.00 24.57 400 SER A CA 1
ATOM 2854 C C . SER A 1 404 ? 42.260 -4.692 3.909 1.00 27.66 400 SER A C 1
ATOM 2855 O O . SER A 1 404 ? 42.785 -5.801 3.786 1.00 25.87 400 SER A O 1
ATOM 2858 N N . SER A 1 405 ? 41.566 -4.346 4.988 1.00 24.11 401 SER A N 1
ATOM 2859 C CA . SER A 1 405 ? 41.451 -5.259 6.122 1.00 28.26 401 SER A CA 1
ATOM 2860 C C . SER A 1 405 ? 40.243 -6.194 6.004 1.00 20.53 401 SER A C 1
ATOM 2861 O O . SER A 1 405 ? 40.065 -7.090 6.826 1.00 25.56 401 SER A O 1
ATOM 2864 N N . LEU A 1 406 ? 39.429 -5.994 4.971 1.00 22.35 402 LEU A N 1
ATOM 2865 C CA . LEU A 1 406 ? 38.164 -6.710 4.848 1.00 14.19 402 LEU A CA 1
ATOM 2866 C C . LEU A 1 406 ? 38.272 -7.973 3.998 1.00 14.88 402 LEU A C 1
ATOM 2867 O O . LEU A 1 406 ? 38.785 -7.942 2.877 1.00 14.50 402 LEU A O 1
ATOM 2872 N N . GLY A 1 407 ? 37.776 -9.081 4.540 1.00 17.55 403 GLY A N 1
ATOM 2873 C CA . GLY A 1 407 ? 37.642 -10.316 3.788 1.00 12.61 403 GLY A CA 1
ATOM 2874 C C . GLY A 1 407 ? 36.507 -10.197 2.788 1.00 12.54 403 GLY A C 1
ATOM 2875 O O . GLY A 1 407 ? 35.825 -9.175 2.751 1.00 14.56 403 GLY A O 1
ATOM 2876 N N . GLU A 1 408 ? 36.299 -11.240 1.986 1.00 13.75 404 GLU A N 1
ATOM 2877 C CA . GLU A 1 408 ? 35.332 -11.201 0.888 1.00 17.18 404 GLU A CA 1
ATOM 2878 C C . GLU A 1 408 ? 33.927 -10.816 1.333 1.00 15.43 404 GLU A C 1
ATOM 2879 O O . GLU A 1 408 ? 33.333 -9.882 0.785 1.00 15.65 404 GLU A O 1
ATOM 2885 N N . GLU A 1 409 ? 33.400 -11.542 2.318 1.00 13.84 405 GLU A N 1
ATOM 2886 C CA . GLU A 1 409 ? 32.058 -11.277 2.827 1.00 17.30 405 GLU A CA 1
ATOM 2887 C C . GLU A 1 409 ? 31.952 -9.890 3.458 1.00 10.30 405 GLU A C 1
ATOM 2888 O O . GLU A 1 409 ? 31.001 -9.158 3.193 1.00 11.57 405 GLU A O 1
ATOM 2894 N N . GLU A 1 410 ? 32.924 -9.540 4.293 1.00 11.38 406 GLU A N 1
ATOM 2895 C CA . GLU A 1 410 ? 32.966 -8.219 4.922 1.00 11.52 406 GLU A CA 1
ATOM 2896 C C . GLU A 1 410 ? 32.990 -7.098 3.878 1.00 14.12 406 GLU A C 1
ATOM 2897 O O . GLU A 1 410 ? 32.235 -6.119 3.971 1.00 10.91 406 GLU A O 1
ATOM 2903 N N . LEU A 1 411 ? 33.857 -7.250 2.878 1.00 9.98 407 LEU A N 1
ATOM 2904 C CA . LEU A 1 411 ? 33.962 -6.260 1.810 1.00 10.14 407 LEU A CA 1
ATOM 2905 C C . LEU A 1 411 ? 32.648 -6.134 1.042 1.00 9.35 407 LEU A C 1
ATOM 2906 O O . LEU A 1 411 ? 32.221 -5.030 0.717 1.00 8.92 407 LEU A O 1
ATOM 2911 N N . THR A 1 412 ? 32.013 -7.267 0.750 1.00 7.73 408 THR A N 1
ATOM 2912 C CA . THR A 1 412 ? 30.754 -7.258 0.004 1.00 8.86 408 THR A CA 1
ATOM 2913 C C . THR A 1 412 ? 29.638 -6.571 0.809 1.00 7.50 408 THR A C 1
ATOM 2914 O O . THR A 1 412 ? 28.864 -5.754 0.273 1.00 9.90 408 THR A O 1
ATOM 2918 N N . LEU A 1 413 ? 29.575 -6.891 2.100 1.00 7.45 409 LEU A N 1
ATOM 2919 C CA . LEU A 1 413 ? 28.674 -6.208 3.030 1.00 12.42 409 LEU A CA 1
ATOM 2920 C C . LEU A 1 413 ? 28.889 -4.695 3.003 1.00 7.93 409 LEU A C 1
ATOM 2921 O O . LEU A 1 413 ? 27.934 -3.925 2.939 1.00 7.54 409 LEU A O 1
ATOM 2926 N N . THR A 1 414 ? 30.149 -4.275 3.058 1.00 8.78 410 THR A N 1
ATOM 2927 C CA . THR A 1 414 ? 30.467 -2.849 3.077 1.00 7.02 410 THR A CA 1
ATOM 2928 C C . THR A 1 414 ? 30.077 -2.146 1.768 1.00 9.62 410 THR A C 1
ATOM 2929 O O . THR A 1 414 ? 29.487 -1.051 1.781 1.00 6.70 410 THR A O 1
ATOM 2933 N N . GLU A 1 415 ? 30.394 -2.793 0.646 1.00 8.25 411 GLU A N 1
ATOM 2934 C CA . GLU A 1 415 ? 30.072 -2.273 -0.676 1.00 9.19 411 GLU A CA 1
ATOM 2935 C C . GLU A 1 415 ? 28.576 -2.083 -0.831 1.00 10.89 411 GLU A C 1
ATOM 2936 O O . GLU A 1 415 ? 28.125 -1.060 -1.350 1.00 8.99 411 GLU A O 1
ATOM 2942 N N . ALA A 1 416 ? 27.808 -3.077 -0.387 1.00 10.69 412 ALA A N 1
ATOM 2943 C CA . ALA A 1 416 ? 26.348 -2.977 -0.464 1.00 13.19 412 ALA A CA 1
ATOM 2944 C C . ALA A 1 416 ? 25.825 -1.870 0.462 1.00 12.37 412 ALA A C 1
ATOM 2945 O O . ALA A 1 416 ? 24.968 -1.060 0.075 1.00 10.36 412 ALA A O 1
ATOM 2947 N N . LEU A 1 417 ? 26.352 -1.843 1.683 1.00 7.91 413 LEU A N 1
ATOM 2948 C CA . LEU A 1 417 ? 25.922 -0.868 2.683 1.00 7.76 413 LEU A CA 1
ATOM 2949 C C . LEU A 1 417 ? 26.102 0.567 2.196 1.00 10.43 413 LEU A C 1
ATOM 2950 O O . LEU A 1 417 ? 25.151 1.354 2.241 1.00 10.72 413 LEU A O 1
ATOM 2955 N N . VAL A 1 418 ? 27.302 0.920 1.732 1.00 6.62 414 VAL A N 1
ATOM 2956 C CA . VAL A 1 418 ? 27.518 2.309 1.339 1.00 8.95 414 VAL A CA 1
ATOM 2957 C C . VAL A 1 418 ? 26.913 2.563 -0.037 1.00 11.37 414 VAL A C 1
ATOM 2958 O O . VAL A 1 418 ? 26.493 3.684 -0.335 1.00 12.99 414 VAL A O 1
ATOM 2962 N N . GLY A 1 419 ? 26.848 1.518 -0.860 1.00 9.25 415 GLY A N 1
ATOM 2963 C CA . GLY A 1 419 ? 26.257 1.622 -2.182 1.00 9.56 415 GLY A CA 1
ATOM 2964 C C . GLY A 1 419 ? 24.793 2.002 -2.106 1.00 11.82 415 GLY A C 1
ATOM 2965 O O . GLY A 1 419 ? 24.305 2.788 -2.917 1.00 14.36 415 GLY A O 1
ATOM 2966 N N . LEU A 1 420 ? 24.088 1.459 -1.117 1.00 12.41 416 LEU A N 1
ATOM 2967 C CA . LEU A 1 420 ? 22.665 1.759 -0.952 1.00 12.76 416 LEU A CA 1
ATOM 2968 C C . LEU A 1 420 ? 22.422 3.181 -0.435 1.00 15.02 416 LEU A C 1
ATOM 2969 O O . LEU A 1 420 ? 21.296 3.679 -0.480 1.00 15.77 416 LEU A O 1
ATOM 2974 N N . SER A 1 421 ? 23.474 3.833 0.058 1.00 11.11 417 SER A N 1
ATOM 2975 C CA . SER A 1 421 ? 23.387 5.245 0.428 1.00 9.63 417 SER A CA 1
ATOM 2976 C C . SER A 1 421 ? 23.957 6.156 -0.667 1.00 17.03 417 SER A C 1
ATOM 2977 O O . SER A 1 421 ? 24.180 7.349 -0.442 1.00 14.40 417 SER A O 1
ATOM 2980 N N . GLY A 1 422 ? 24.193 5.590 -1.848 1.00 12.19 418 GLY A N 1
ATOM 2981 C CA . GLY A 1 422 ? 24.586 6.383 -3.002 1.00 15.92 418 GLY A CA 1
ATOM 2982 C C . GLY A 1 422 ? 26.082 6.516 -3.236 1.00 19.44 418 GLY A C 1
ATOM 2983 O O . GLY A 1 422 ? 26.518 7.223 -4.148 1.00 19.99 418 GLY A O 1
ATOM 2984 N N . LEU A 1 423 ? 26.871 5.838 -2.412 1.00 13.51 419 LEU A N 1
ATOM 2985 C CA . LEU A 1 423 ? 28.322 5.837 -2.555 1.00 15.49 419 LEU A CA 1
ATOM 2986 C C . LEU A 1 423 ? 28.780 4.574 -3.280 1.00 16.45 419 LEU A C 1
ATOM 2987 O O . LEU A 1 423 ? 28.882 3.506 -2.679 1.00 14.88 419 LEU A O 1
ATOM 2992 N N . GLU A 1 424 ? 29.046 4.694 -4.575 1.00 14.39 420 GLU A N 1
ATOM 2993 C CA . GLU A 1 424 ? 29.459 3.548 -5.373 1.00 14.45 420 GLU A CA 1
ATOM 2994 C C . GLU A 1 424 ? 30.954 3.305 -5.230 1.00 13.72 420 GLU A C 1
ATOM 2995 O O . GLU A 1 424 ? 31.762 4.169 -5.550 1.00 17.76 420 GLU A O 1
ATOM 3001 N N . VAL A 1 425 ? 31.316 2.124 -4.742 1.00 11.61 421 VAL A N 1
ATOM 3002 C CA . VAL A 1 425 ? 32.716 1.774 -4.572 1.00 12.68 421 VAL A CA 1
ATOM 3003 C C . VAL A 1 425 ? 33.122 0.676 -5.551 1.00 17.05 421 VAL A C 1
ATOM 3004 O O . VAL A 1 425 ? 32.456 -0.350 -5.643 1.00 17.34 421 VAL A O 1
ATOM 3008 N N . GLN A 1 426 ? 34.205 0.904 -6.289 1.00 13.96 422 GLN A N 1
ATOM 3009 C CA . GLN A 1 426 ? 34.753 -0.124 -7.171 1.00 17.98 422 GLN A CA 1
ATOM 3010 C C . GLN A 1 426 ? 36.085 -0.641 -6.621 1.00 17.87 422 GLN A C 1
ATOM 3011 O O . GLN A 1 426 ? 37.052 0.114 -6.479 1.00 13.70 422 GLN A O 1
ATOM 3017 N N . ARG A 1 427 ? 36.136 -1.933 -6.313 1.00 8.04 423 ARG A N 1
ATOM 3018 C CA . ARG A 1 427 ? 37.213 -2.465 -5.482 1.00 12.96 423 ARG A CA 1
ATOM 3019 C C . ARG A 1 427 ? 38.543 -2.662 -6.216 1.00 13.49 423 ARG A C 1
ATOM 3020 O O . ARG A 1 427 ? 39.589 -2.747 -5.577 1.00 18.25 423 ARG A O 1
ATOM 3028 N N . SER A 1 428 ? 38.514 -2.728 -7.544 1.00 13.39 424 SER A N 1
ATOM 3029 C CA . SER A 1 428 ? 39.729 -3.023 -8.299 1.00 22.09 424 SER A CA 1
ATOM 3030 C C . SER A 1 428 ? 40.733 -1.871 -8.250 1.00 26.61 424 SER A C 1
ATOM 3031 O O . SER A 1 428 ? 41.936 -2.101 -8.179 1.00 29.96 424 SER A O 1
ATOM 3034 N N . GLY A 1 429 ? 40.237 -0.638 -8.287 1.00 18.61 425 GLY A N 1
ATOM 3035 C CA . GLY A 1 429 ? 41.090 0.539 -8.203 1.00 17.05 425 GLY A CA 1
ATOM 3036 C C . GLY A 1 429 ? 42.007 0.599 -6.986 1.00 26.46 425 GLY A C 1
ATOM 3037 O O . GLY A 1 429 ? 43.221 0.437 -7.113 1.00 29.24 425 GLY A O 1
ATOM 3038 N N . PRO A 1 430 ? 41.434 0.840 -5.795 1.00 21.78 426 PRO A N 1
ATOM 3039 C CA . PRO A 1 430 ? 40.001 1.077 -5.613 1.00 20.76 426 PRO A CA 1
ATOM 3040 C C . PRO A 1 430 ? 39.599 2.518 -5.932 1.00 15.18 426 PRO A C 1
ATOM 3041 O O . PRO A 1 430 ? 40.385 3.447 -5.739 1.00 19.16 426 PRO A O 1
ATOM 3045 N N . GLN A 1 431 ? 38.380 2.683 -6.434 1.00 13.42 427 GLN A N 1
ATOM 3046 C CA . GLN A 1 431 ? 37.809 3.997 -6.709 1.00 13.21 427 GLN A CA 1
ATOM 3047 C C . GLN A 1 431 ? 36.462 4.138 -6.024 1.00 15.28 427 GLN A C 1
ATOM 3048 O O . GLN A 1 431 ? 35.882 3.153 -5.566 1.00 15.22 427 GLN A O 1
ATOM 3054 N N . TYR A 1 432 ? 35.953 5.363 -5.988 1.00 10.66 428 TYR A N 1
ATOM 3055 C CA . TYR A 1 432 ? 34.567 5.591 -5.600 1.00 13.24 428 TYR A CA 1
ATOM 3056 C C . TYR A 1 432 ? 33.989 6.759 -6.383 1.00 16.81 428 TYR A C 1
ATOM 3057 O O . TYR A 1 432 ? 34.719 7.655 -6.810 1.00 15.70 428 TYR A O 1
ATOM 3066 N N . ALA A 1 433 ? 32.675 6.728 -6.576 1.00 12.95 429 ALA A N 1
ATOM 3067 C CA . ALA A 1 433 ? 31.956 7.818 -7.223 1.00 20.01 429 ALA A CA 1
ATOM 3068 C C . ALA A 1 433 ? 31.173 8.628 -6.194 1.00 22.13 429 ALA A C 1
ATOM 3069 O O . ALA A 1 433 ? 30.441 8.066 -5.374 1.00 15.44 429 ALA A O 1
ATOM 3071 N N . TRP A 1 434 ? 31.344 9.946 -6.241 1.00 16.83 430 TRP A N 1
ATOM 3072 C CA . TRP A 1 434 ? 30.610 10.864 -5.383 1.00 21.67 430 TRP A CA 1
ATOM 3073 C C . TRP A 1 434 ? 29.396 11.430 -6.107 1.00 18.48 430 TRP A C 1
ATOM 3074 O O . TRP A 1 434 ? 29.518 11.993 -7.204 1.00 20.08 430 TRP A O 1
ATOM 3085 N N . ASP A 1 435 ? 28.236 11.268 -5.476 1.00 15.24 431 ASP A N 1
ATOM 3086 C CA . ASP A 1 435 ? 26.972 11.811 -5.956 1.00 17.27 431 ASP A CA 1
ATOM 3087 C C . ASP A 1 435 ? 26.424 12.754 -4.892 1.00 15.79 431 ASP A C 1
ATOM 3088 O O . ASP A 1 435 ? 25.922 12.302 -3.860 1.00 13.38 431 ASP A O 1
ATOM 3093 N N . PRO A 1 436 ? 26.524 14.073 -5.134 1.00 18.85 432 PRO A N 1
ATOM 3094 C CA . PRO A 1 436 ? 26.076 15.070 -4.151 1.00 16.62 432 PRO A CA 1
ATOM 3095 C C . PRO A 1 436 ? 24.616 14.883 -3.729 1.00 15.92 432 PRO A C 1
ATOM 3096 O O . PRO A 1 436 ? 24.269 15.076 -2.559 1.00 19.11 432 PRO A O 1
ATOM 3100 N N . ASP A 1 437 ? 23.777 14.459 -4.666 1.00 11.15 433 ASP A N 1
ATOM 3101 C CA . ASP A 1 437 ? 22.342 14.395 -4.415 1.00 18.77 433 ASP A CA 1
ATOM 3102 C C . ASP A 1 437 ? 21.892 13.217 -3.551 1.00 17.57 433 ASP A C 1
ATOM 3103 O O . ASP A 1 437 ? 20.702 13.064 -3.288 1.00 11.10 433 ASP A O 1
ATOM 3108 N N . THR A 1 438 ? 22.832 12.383 -3.115 1.00 14.55 434 THR A N 1
ATOM 3109 C CA . THR A 1 438 ? 22.511 11.360 -2.123 1.00 15.10 434 THR A CA 1
ATOM 3110 C C . THR A 1 438 ? 23.257 11.621 -0.822 1.00 11.10 434 THR A C 1
ATOM 3111 O O . THR A 1 438 ? 23.295 10.757 0.067 1.00 9.58 434 THR A O 1
ATOM 3115 N N . ARG A 1 439 ? 23.849 12.810 -0.705 1.00 10.80 435 ARG A N 1
ATOM 3116 C CA . ARG A 1 439 ? 24.630 13.109 0.490 1.00 13.81 435 ARG A CA 1
ATOM 3117 C C . ARG A 1 439 ? 23.829 12.879 1.775 1.00 15.04 435 ARG A C 1
ATOM 3118 O O . ARG A 1 439 ? 24.372 12.358 2.756 1.00 11.24 435 ARG A O 1
ATOM 3126 N N . HIS A 1 440 ? 22.546 13.241 1.767 1.00 7.88 436 HIS A N 1
ATOM 3127 C CA . HIS A 1 440 ? 21.736 13.097 2.971 1.00 12.16 436 HIS A CA 1
ATOM 3128 C C . HIS A 1 440 ? 21.708 11.627 3.409 1.00 15.00 436 HIS A C 1
ATOM 3129 O O . HIS A 1 440 ? 21.878 11.331 4.600 1.00 13.39 436 HIS A O 1
ATOM 3136 N N . ASN A 1 441 ? 21.581 10.708 2.449 1.00 8.54 437 ASN A N 1
ATOM 3137 C CA . ASN A 1 441 ? 21.563 9.285 2.790 1.00 13.18 437 ASN A CA 1
ATOM 3138 C C . ASN A 1 441 ? 22.875 8.862 3.436 1.00 10.68 437 ASN A C 1
ATOM 3139 O O . ASN A 1 441 ? 22.898 8.014 4.331 1.00 8.99 437 ASN A O 1
ATOM 3144 N N . LEU A 1 442 ? 23.969 9.460 2.977 1.00 9.82 438 LEU A N 1
ATOM 3145 C CA . LEU A 1 442 ? 25.264 9.117 3.528 1.00 10.64 438 LEU A CA 1
ATOM 3146 C C . LEU A 1 442 ? 25.336 9.696 4.938 1.00 10.33 438 LEU A C 1
ATOM 3147 O O . LEU A 1 442 ? 25.828 9.032 5.861 1.00 12.22 438 LEU A O 1
ATOM 3152 N N . CYS A 1 443 ? 24.770 10.892 5.122 1.00 9.13 439 CYS A N 1
ATOM 3153 C CA . CYS A 1 443 ? 24.840 11.553 6.431 1.00 8.21 439 CYS A CA 1
ATOM 3154 C C . CYS A 1 443 ? 24.151 10.700 7.480 1.00 10.88 439 CYS A C 1
ATOM 3155 O O . CYS A 1 443 ? 24.711 10.415 8.558 1.00 8.90 439 CYS A O 1
ATOM 3158 N N . ALA A 1 444 ? 22.938 10.269 7.147 1.00 8.26 440 ALA A N 1
ATOM 3159 C CA . ALA A 1 444 ? 22.189 9.379 8.020 1.00 9.90 440 ALA A CA 1
ATOM 3160 C C . ALA A 1 444 ? 23.037 8.165 8.366 1.00 7.80 440 ALA A C 1
ATOM 3161 O O . ALA A 1 444 ? 23.157 7.791 9.548 1.00 6.67 440 ALA A O 1
ATOM 3163 N N . LEU A 1 445 ? 23.671 7.589 7.344 1.00 8.19 441 LEU A N 1
ATOM 3164 C CA . LEU A 1 445 ? 24.415 6.360 7.561 1.00 8.75 441 LEU A CA 1
ATOM 3165 C C . LEU A 1 445 ? 25.526 6.661 8.549 1.00 8.82 441 LEU A C 1
ATOM 3166 O O . LEU A 1 445 ? 25.743 5.900 9.505 1.00 8.34 441 LEU A O 1
ATOM 3171 N N . TYR A 1 446 ? 26.165 7.817 8.358 1.00 9.12 442 TYR A N 1
ATOM 3172 C CA . TYR A 1 446 ? 27.247 8.221 9.239 1.00 12.26 442 TYR A CA 1
ATOM 3173 C C . TYR A 1 446 ? 26.711 8.168 10.664 1.00 11.33 442 TYR A C 1
ATOM 3174 O O . TYR A 1 446 ? 27.241 7.433 11.511 1.00 11.85 442 TYR A O 1
ATOM 3183 N N . ALA A 1 447 ? 25.586 8.847 10.879 1.00 6.97 443 ALA A N 1
ATOM 3184 C CA . ALA A 1 447 ? 25.023 8.960 12.217 1.00 10.89 443 ALA A CA 1
ATOM 3185 C C . ALA A 1 447 ? 24.724 7.566 12.736 1.00 14.61 443 ALA A C 1
ATOM 3186 O O . ALA A 1 447 ? 25.104 7.207 13.863 1.00 14.26 443 ALA A O 1
ATOM 3188 N N . GLY A 1 448 ? 24.126 6.759 11.861 1.00 13.70 444 GLY A N 1
ATOM 3189 C CA . GLY A 1 448 ? 23.690 5.435 12.239 1.00 17.20 444 GLY A CA 1
ATOM 3190 C C . GLY A 1 448 ? 24.878 4.614 12.678 1.00 18.04 444 GLY A C 1
ATOM 3191 O O . GLY A 1 448 ? 24.801 3.870 13.664 1.00 14.82 444 GLY A O 1
ATOM 3192 N N . LEU A 1 449 ? 25.991 4.765 11.965 1.00 15.18 445 LEU A N 1
ATOM 3193 C CA . LEU A 1 449 ? 27.144 3.943 12.270 1.00 14.70 445 LEU A CA 1
ATOM 3194 C C . LEU A 1 449 ? 27.711 4.424 13.593 1.00 15.94 445 LEU A C 1
ATOM 3195 O O . LEU A 1 449 ? 28.096 3.607 14.446 1.00 18.55 445 LEU A O 1
ATOM 3200 N N . SER A 1 450 ? 27.684 5.745 13.787 1.00 13.45 446 SER A N 1
ATOM 3201 C CA . SER A 1 450 ? 28.346 6.349 14.942 1.00 18.76 446 SER A CA 1
ATOM 3202 C C . SER A 1 450 ? 27.768 5.799 16.236 1.00 17.03 446 SER A C 1
ATOM 3203 O O . SER A 1 450 ? 28.505 5.492 17.177 1.00 19.84 446 SER A O 1
ATOM 3206 N N . LEU A 1 451 ? 26.449 5.651 16.277 1.00 16.77 447 LEU A N 1
ATOM 3207 C CA . LEU A 1 451 ? 25.816 5.071 17.451 1.00 23.52 447 LEU A CA 1
ATOM 3208 C C . LEU A 1 451 ? 26.255 3.624 17.614 1.00 30.75 447 LEU A C 1
ATOM 3209 O O . LEU A 1 451 ? 26.725 3.228 18.689 1.00 22.46 447 LEU A O 1
ATOM 3214 N N . LEU A 1 452 ? 26.133 2.847 16.538 1.00 15.24 448 LEU A N 1
ATOM 3215 C CA . LEU A 1 452 ? 26.306 1.407 16.660 1.00 20.62 448 LEU A CA 1
ATOM 3216 C C . LEU A 1 452 ? 27.736 1.101 17.088 1.00 20.92 448 LEU A C 1
ATOM 3217 O O . LEU A 1 452 ? 27.957 0.307 18.008 1.00 23.28 448 LEU A O 1
ATOM 3222 N N . HIS A 1 453 ? 28.689 1.780 16.456 1.00 15.91 449 HIS A N 1
ATOM 3223 C CA . HIS A 1 453 ? 30.081 1.716 16.875 1.00 19.59 449 HIS A CA 1
ATOM 3224 C C . HIS A 1 453 ? 30.191 1.941 18.383 1.00 22.65 449 HIS A C 1
ATOM 3225 O O . HIS A 1 453 ? 30.723 1.095 19.110 1.00 18.66 449 HIS A O 1
ATOM 3232 N N . LEU A 1 454 ? 29.646 3.062 18.850 1.00 21.02 450 LEU A N 1
ATOM 3233 C CA . LEU A 1 454 ? 29.692 3.389 20.274 1.00 28.78 450 LEU A CA 1
ATOM 3234 C C . LEU A 1 454 ? 29.151 2.250 21.128 1.00 20.54 450 LEU A C 1
ATOM 3235 O O . LEU A 1 454 ? 29.716 1.934 22.168 1.00 27.78 450 LEU A O 1
ATOM 3240 N N . LEU A 1 455 ? 28.086 1.605 20.669 1.00 17.60 451 LEU A N 1
ATOM 3241 C CA . LEU A 1 455 ? 27.438 0.608 21.497 1.00 22.42 451 LEU A CA 1
ATOM 3242 C C . LEU A 1 455 ? 28.190 -0.718 21.481 1.00 36.07 451 LEU A C 1
ATOM 3243 O O . LEU A 1 455 ? 27.943 -1.579 22.325 1.00 26.81 451 LEU A O 1
ATOM 3248 N N . SER A 1 456 ? 29.113 -0.880 20.534 1.00 25.51 452 SER A N 1
ATOM 3249 C CA . SER A 1 456 ? 29.786 -2.167 20.368 1.00 24.68 452 SER A CA 1
ATOM 3250 C C . SER A 1 456 ? 31.294 -2.075 20.587 1.00 22.80 452 SER A C 1
ATOM 3251 O O . SER A 1 456 ? 31.986 -3.091 20.577 1.00 30.87 452 SER A O 1
ATOM 3254 N N . ARG A 1 457 ? 31.782 -0.852 20.783 1.00 27.99 453 ARG A N 1
ATOM 3255 C CA . ARG A 1 457 ? 33.203 -0.554 20.983 1.00 32.37 453 ARG A CA 1
ATOM 3256 C C . ARG A 1 457 ? 33.915 -1.552 21.895 1.00 36.48 453 ARG A C 1
ATOM 3257 O O . ARG A 1 457 ? 33.426 -1.873 22.980 1.00 50.57 453 ARG A O 1
#

Radius of gyration: 23.45 Å; Cα contacts (8 Å, |Δi|>4): 676; chains: 1; bounding box: 55×59×73 Å

Secondary structure (DSSP, 8-state):
--HHHHHHHHHHHHHSTTS-PEEPS-STTGGGGSTTEEEEEPTT-BTTBS-SEEEEEEETGGGB-----EEEEEEEEEPPTTEEEESSSTTS-BSEEEEEEEE--HHHHHHHHHH-PBPSS-HHHH--TT----EE--EEEESS-EEEEE--HHHHHT---EEEE-TT-EEEE--EE-EE-GGG-EE--SS------S---EEPTT-S---EE---SHHHHHHHHHHHHHHHHTS-HHHHHHHHHHHHHHHT-HHHHHHHHHHHHHHHHHT-----TTS-TTS---S---HHHHHHHHHTTS-HHHHHHHHHHHHHT-HHHHHHHHHHHHHHHTT--S-EEEE--GGGTTT--HHHHHHHHHHHHTTT-EEETTTTEEEE-GGGHHHHHHHHHHHHHHHHHH-

Nearest PDB structures (foldseek):
  5b5r-assembly1_A  TM=1.002E+00  e=2.356E-73  Mus musculus
  6n9o-assembly4_D  TM=6.917E-01  e=3.414E-22  Homo sapiens
  6n9o-assembly2_B  TM=6.856E-01  e=9.857E-21  Homo sapiens
  6ao3-assembly1_A  TM=8.606E-01  e=1.187E-09  Mus musculus
  6kmv-assembly8_P  TM=8.590E-01  e=4.051E-09  Mus musculus

Foldseek 3Di:
DPQLQLFLVQQCCVPPNPDQWFFDNDQPPQVQQDFQHKWFAQQLDDPLDDGGTHGDPDGNVRFWCDDVWDKAWDAKDFGFPQKWKDDPPPPDTDRIFTKMKTDDDPVNQVVCLVPIFTDPPDPVVVVLVVQTWMKGKTFMFGQAKMKMDGHPLCVVVVHDDMDIRHHGGTGIMDIFTWAADPPRRIHTDPDHDPPGRHWDWAADPPDPDGDIDTDQALVVLVVSLVVLLVLLLPWPLVQLQQQLVLLLVCLLPLVVLVVCLVLLSCCVVVVHDDDDPSHRPVTDDDSSPSSSSNLSVLSNLADSLLSVLVSVCLVVVCLVLLLVQLSVVCNVCVPPSAKDKAADDLVSQVVDDDNNSSSSQVNVVRLVWHFDNVRGMIMDRNSSSSSSSSVNSNSSSSVSSRD

B-factor: mean 28.7, std 16.88, range [3.44, 121.25]

Organism: Mus musculus (NCBI:txid10090)

Solvent-accessible surface area: 20938 Å² total

GO terms:
  GO:0005543 phospholipid binding (F, IDA)
  GO:0005739 mitochondrion (C, IDA)
  GO:0005886 plasma membrane (C, IDA)
  GO:0016020 membrane (C, IDA)
  GO:0051259 protein complex oligomerization (P, IDA)
  GO:0070269 pyroptotic inflammatory response (P, IDA)
  GO:0022829 wide pore channel activity (F, IDA)
  GO:1901612 cardiolipin binding (F, IDA)
  GO:0012501 programmed cell death (P, IMP)
  GO:0032731 positive regulation of interleukin-1 beta production (P, IDA)
  GO:0005886 plasma membrane (C, EXP)
  GO:0001942 hair follicle development (P, IMP)
  GO:0030879 mammary gland development (P, IMP)
  GO:0005634 nucleus (C, IDA)
  GO:2001238 positive regulation of extrinsic apoptotic signaling pathway (P, IDA)
  GO:0051886 negative regulation of timing of anagen (P, IDA)
  GO:0090090 negative regulation of canonical Wnt signaling pathway (P, IDA)
  GO:0001949 sebaceous gland cell differentiation (P, IMP)
  GO:0035019 somatic stem cell population maintenance (P, IMP)
  GO:0036331 avascular cornea development in camera-type eye (P, IMP)

InterPro domains:
  IPR007677 Gasdermin [PTHR16399] (2-457)
  IPR040460 Gasdermin, pore forming domain [PF04598] (4-233)
  IPR041263 Gasdermin, PUB domain [PF17708] (266-428)

Sequence (403 aa):
PPVFEDVTRALVRELNPRGDLTPLDSLIDFKHFRPFCLVLRKRKSTLFWGARRYVRTDYTLLDLLEFKNLDVQVQGLVEVPKTVKVKGTAGLSQSSTLEVQTLSVAPSALENLKKERKLSADHSFLNERYHEKNLYVVEAVEAKQEVTVEQTPSLALLGLQKAVTIPKGCVLAYRVRLLRVFLFNLWDIPYICNDSQTFPKIRRVPCSAFISPTQHEDFKTLKEEVQRETQEVEKLSPVGRSSLLTSLSHLLGKKKELQDLEQKLEGALDKGQKVTLEALPKDVLLSKDADAILYFLGALTELTEEQLKILVKSLEKKILPVQLKLVESTLEQNFLQDKEGVFPLQPDLLSSLGEEELTLTEALVGLSGLEVQRSGPQYAWDPDTRHNLCALYAGLSLLHLLSR